Protein AF-A0A8T1U6Z3-F1 (afdb_monomer)

Organism: NCBI:txid29920

InterPro domains:
  IPR002048 EF-hand domain [PS50222] (9-44)
  IPR013121 Ferric reductase, NAD binding domain [PF08030] (244-345)
  IPR050369 Respiratory burst oxidase/Ferric reductase [PTHR11972] (100-232)

Radius of gyration: 42.3 Å; Cα contacts (8 Å, |Δi|>4): 295; chains: 1; bounding box: 68×49×133 Å

Solvent-accessible surface area (backbone atoms only — not comparable to full-atom values): 22068 Å² total; per-residue (Å²): 139,85,84,84,80,82,92,65,56,75,68,57,45,55,52,49,52,51,56,70,40,22,81,82,71,75,73,42,33,41,61,69,26,54,41,52,52,53,50,53,55,33,54,75,70,70,56,80,78,86,65,101,72,75,54,67,64,55,47,48,59,68,30,70,83,47,99,53,76,60,62,42,44,63,73,57,50,48,70,74,45,47,72,62,57,68,55,67,82,77,65,96,72,88,85,92,85,88,84,89,86,84,85,85,88,87,85,87,77,99,62,80,89,68,76,57,63,64,52,52,53,50,54,54,51,48,68,72,41,47,60,60,52,50,53,51,48,52,51,50,50,49,46,52,49,51,21,50,62,46,22,70,72,45,70,77,39,93,66,43,41,60,34,61,24,54,24,52,10,23,48,46,42,30,60,53,28,62,52,58,34,48,56,53,68,37,60,70,59,51,54,56,48,60,70,35,69,72,45,56,74,66,43,76,67,89,47,31,67,60,51,26,52,50,32,49,52,53,31,52,54,25,50,52,50,24,52,51,25,50,51,49,34,55,50,37,55,69,66,46,92,59,43,75,54,65,75,35,80,80,70,82,68,86,69,82,48,65,50,70,53,89,90,37,75,93,48,42,66,65,48,54,54,50,36,53,51,43,31,73,75,70,34,30,24,79,85,80,72,41,58,46,89,53,64,68,41,78,37,74,83,57,62,66,62,50,54,55,47,50,50,60,53,54,66,74,74,59,83,90,77,96,65,84,48,74,44,78,43,79,43,77,75,61,69,68,61,54,49,56,53,46,52,51,39,53,49,54,51,57,45,50,81,73,84,53,72,79,55,37,60,46,76,43,81,54,84,131

Structure (mmCIF, N/CA/C/O backbone):
data_AF-A0A8T1U6Z3-F1
#
_entry.id   AF-A0A8T1U6Z3-F1
#
loop_
_atom_site.group_PDB
_atom_site.id
_atom_site.type_symbol
_atom_site.label_atom_id
_atom_site.label_alt_id
_atom_site.label_comp_id
_atom_site.label_asym_id
_atom_site.label_entity_id
_atom_site.label_seq_id
_atom_site.pdbx_PDB_ins_code
_atom_site.Cartn_x
_atom_site.Cartn_y
_atom_site.Cartn_z
_atom_site.occupancy
_atom_site.B_iso_or_equiv
_atom_site.auth_seq_id
_atom_site.auth_comp_id
_atom_site.auth_asym_id
_atom_site.auth_atom_id
_atom_site.pdbx_PDB_model_num
ATOM 1 N N . MET A 1 1 ? -32.127 9.432 77.632 1.00 32.44 1 MET A N 1
ATOM 2 C CA . MET A 1 1 ? -31.205 9.535 78.779 1.00 32.44 1 MET A CA 1
ATOM 3 C C . MET A 1 1 ? -29.851 9.133 78.255 1.00 32.44 1 MET A C 1
ATOM 5 O O . MET A 1 1 ? -29.633 7.967 77.966 1.00 32.44 1 MET A O 1
ATOM 9 N N . ASP A 1 2 ? -29.063 10.158 77.975 1.00 36.69 2 ASP A N 1
ATOM 10 C CA . ASP A 1 2 ? -27.751 10.125 77.344 1.00 36.69 2 ASP A CA 1
ATOM 11 C C . ASP A 1 2 ? -26.710 10.111 78.472 1.00 36.69 2 ASP A C 1
ATOM 13 O O . ASP A 1 2 ? -26.737 10.994 79.334 1.00 36.69 2 ASP A O 1
ATOM 17 N N . ALA A 1 3 ? -25.884 9.068 78.546 1.00 33.62 3 ALA A N 1
ATOM 18 C CA . ALA A 1 3 ? -24.846 8.935 79.562 1.00 33.62 3 ALA A CA 1
ATOM 19 C C . ALA A 1 3 ? -23.504 9.332 78.938 1.00 33.62 3 ALA A C 1
ATOM 21 O O . ALA A 1 3 ? -22.904 8.562 78.194 1.00 33.62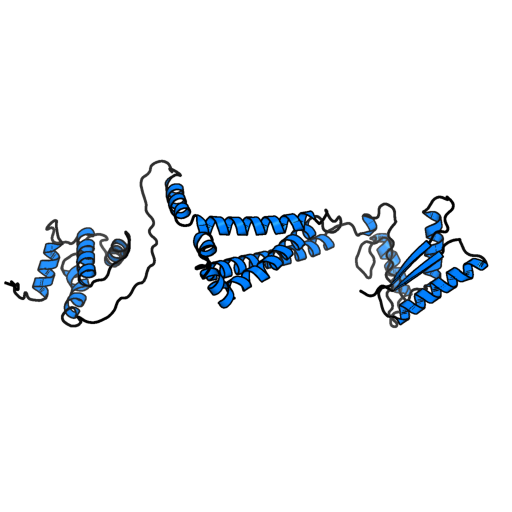 3 ALA A O 1
ATOM 22 N N . ARG A 1 4 ? -23.054 10.557 79.237 1.00 37.44 4 ARG A N 1
ATOM 23 C CA . ARG A 1 4 ? -21.695 11.028 78.942 1.00 37.44 4 ARG A CA 1
ATOM 24 C C . ARG A 1 4 ? -20.710 10.377 79.917 1.00 37.44 4 ARG A C 1
ATOM 26 O O . ARG A 1 4 ? -20.858 10.546 81.126 1.00 37.44 4 ARG A O 1
ATOM 33 N N . GLU A 1 5 ? -19.721 9.660 79.390 1.00 36.59 5 GLU A N 1
ATOM 34 C CA . GLU A 1 5 ? -18.566 9.144 80.143 1.00 36.59 5 GLU A CA 1
ATOM 35 C C . GLU A 1 5 ? -17.561 10.268 80.504 1.00 36.59 5 GLU A C 1
ATOM 37 O O . GLU A 1 5 ? -17.569 11.324 79.861 1.00 36.59 5 GLU A O 1
ATOM 42 N N . PRO A 1 6 ? -16.725 10.098 81.552 1.00 40.94 6 PRO A N 1
ATOM 43 C CA . PRO A 1 6 ? -15.889 11.158 82.119 1.00 40.94 6 PRO A CA 1
ATOM 44 C C . PRO A 1 6 ? -14.639 11.457 81.274 1.00 40.94 6 PRO A C 1
ATOM 46 O O . PRO A 1 6 ? -14.064 10.571 80.650 1.00 40.94 6 PRO A O 1
ATOM 49 N N . LEU A 1 7 ? -14.190 12.718 81.301 1.00 47.06 7 LEU A N 1
ATOM 50 C CA . LEU A 1 7 ? -12.948 13.185 80.673 1.00 47.06 7 LEU A CA 1
ATOM 51 C C . LEU A 1 7 ? -11.717 12.640 81.417 1.00 47.06 7 LEU A C 1
ATOM 53 O O . LEU A 1 7 ? -11.426 13.091 82.523 1.00 47.06 7 LEU A O 1
ATOM 57 N N . LEU A 1 8 ? -10.995 11.717 80.783 1.00 45.00 8 LEU A N 1
ATOM 58 C CA . LEU A 1 8 ? -9.657 11.274 81.187 1.00 45.00 8 LEU A CA 1
ATOM 59 C C . LEU A 1 8 ? -8.581 12.186 80.568 1.00 45.00 8 LEU A C 1
ATOM 61 O O . LEU A 1 8 ? -8.786 12.744 79.484 1.00 45.00 8 LEU A O 1
ATOM 65 N N . ASP A 1 9 ? -7.460 12.360 81.275 1.00 55.72 9 ASP A N 1
ATOM 66 C CA . ASP A 1 9 ? -6.295 13.132 80.818 1.00 55.72 9 ASP A CA 1
ATOM 67 C C . ASP A 1 9 ? -5.732 12.544 79.508 1.00 55.72 9 ASP A C 1
ATOM 69 O O . ASP A 1 9 ? -5.868 11.347 79.255 1.00 55.72 9 ASP A O 1
ATOM 73 N N . GLY A 1 10 ? -5.139 13.372 78.640 1.00 56.69 10 GLY A N 1
ATOM 74 C CA . GLY A 1 10 ? -4.780 12.977 77.265 1.00 56.69 10 GLY A CA 1
ATOM 75 C C . GLY A 1 10 ? -3.848 11.759 77.192 1.00 56.69 10 GLY A C 1
ATOM 76 O O . GLY A 1 10 ? -4.028 10.897 76.333 1.00 56.69 10 GLY A O 1
ATOM 77 N N . ASP A 1 11 ? -2.916 11.651 78.144 1.00 57.59 11 ASP A N 1
ATOM 78 C CA . ASP A 1 11 ? -2.044 10.479 78.307 1.00 57.59 11 ASP A CA 1
ATOM 79 C C . ASP A 1 11 ? -2.829 9.256 78.817 1.00 57.59 11 ASP A C 1
ATOM 81 O O . ASP A 1 11 ? -2.694 8.149 78.299 1.00 57.59 11 ASP A O 1
ATOM 85 N N . GLU A 1 12 ? -3.746 9.443 79.768 1.00 62.41 12 GLU A N 1
ATOM 86 C CA . GLU A 1 12 ? -4.544 8.350 80.331 1.00 62.41 12 GLU A CA 1
ATOM 87 C C . GLU A 1 12 ? -5.491 7.730 79.290 1.00 62.41 12 GLU A C 1
ATOM 89 O O . GLU A 1 12 ? -5.612 6.505 79.224 1.00 62.41 12 GLU A O 1
ATOM 94 N N . HIS A 1 13 ? -6.068 8.540 78.397 1.00 65.50 13 HIS A N 1
ATOM 95 C CA . HIS A 1 13 ? -6.909 8.061 77.296 1.00 65.50 13 HIS A CA 1
ATOM 96 C C . HIS A 1 13 ? -6.122 7.250 76.252 1.00 65.50 13 HIS A C 1
ATOM 98 O O . HIS A 1 13 ? -6.537 6.148 75.881 1.00 65.50 13 HIS A O 1
ATOM 104 N N . CYS A 1 14 ? -4.951 7.741 75.829 1.00 63.50 14 CYS A N 1
ATOM 105 C CA . CYS A 1 14 ? -4.031 7.002 74.956 1.00 63.50 14 CYS A CA 1
ATOM 106 C C . CYS A 1 14 ? -3.622 5.660 75.587 1.00 63.50 14 CYS A C 1
ATOM 108 O O . CYS A 1 14 ? -3.556 4.627 74.908 1.00 63.50 14 CYS A O 1
ATOM 110 N N . ARG A 1 15 ? -3.420 5.644 76.908 1.00 69.88 15 ARG A N 1
ATOM 111 C CA . ARG A 1 15 ? -3.091 4.447 77.690 1.00 69.88 15 ARG A CA 1
ATOM 112 C C . ARG A 1 15 ? -4.234 3.453 77.790 1.00 69.88 15 ARG A C 1
ATOM 114 O O . ARG A 1 15 ? -3.996 2.242 77.757 1.00 69.88 15 ARG A O 1
ATOM 121 N N . GLU A 1 16 ? -5.465 3.927 77.910 1.00 70.12 16 GLU A N 1
ATOM 122 C CA . GLU A 1 16 ? -6.651 3.073 77.881 1.00 70.12 16 GLU A CA 1
ATOM 123 C C . GLU A 1 16 ? -6.905 2.488 76.495 1.00 70.12 16 GLU A C 1
ATOM 125 O O . GLU A 1 16 ? -7.176 1.290 76.379 1.00 70.12 16 GLU A O 1
ATOM 130 N N . LEU A 1 17 ? -6.731 3.283 75.438 1.00 67.81 17 LEU A N 1
ATOM 131 C CA . LEU A 1 17 ? -6.818 2.799 74.063 1.00 67.81 17 LEU A CA 1
ATOM 132 C C . LEU A 1 17 ? -5.750 1.738 73.791 1.00 67.81 17 LEU A C 1
ATOM 134 O O . LEU A 1 17 ? -6.083 0.652 73.320 1.00 67.81 17 LEU A O 1
ATOM 138 N N . PHE A 1 18 ? -4.496 1.977 74.179 1.00 71.44 18 PHE A N 1
ATOM 139 C CA . PHE A 1 18 ? -3.429 0.979 74.067 1.00 71.44 18 PHE A CA 1
ATOM 140 C C . PHE A 1 18 ? -3.812 -0.341 74.756 1.00 71.44 18 PHE A C 1
ATOM 142 O O . PHE A 1 18 ? -3.715 -1.411 74.155 1.00 71.44 18 PHE A O 1
ATOM 149 N N . LYS A 1 19 ? -4.333 -0.283 75.988 1.00 73.94 19 LYS A N 1
ATOM 150 C CA . LYS A 1 19 ? -4.789 -1.475 76.728 1.00 73.94 19 LYS A CA 1
ATOM 151 C C . LYS A 1 19 ? -5.982 -2.171 76.078 1.00 73.94 19 LYS A C 1
ATOM 153 O O . LYS A 1 19 ? -6.085 -3.391 76.158 1.00 73.94 19 LYS A O 1
ATOM 158 N N . LYS A 1 20 ? -6.889 -1.419 75.454 1.00 75.50 20 LYS A N 1
ATOM 159 C CA . LYS A 1 20 ? -8.063 -1.967 74.762 1.00 75.50 20 LYS A CA 1
ATOM 160 C C . LYS A 1 20 ? -7.662 -2.812 73.549 1.00 75.50 20 LYS A C 1
ATOM 162 O O . LYS A 1 20 ? -8.334 -3.800 73.251 1.00 75.50 20 LYS A O 1
ATOM 167 N N . PHE A 1 21 ? -6.572 -2.450 72.872 1.00 71.06 21 PHE A N 1
ATOM 168 C CA . PHE A 1 21 ? -6.090 -3.150 71.676 1.00 71.06 21 PHE A CA 1
ATOM 169 C C . PHE A 1 21 ? -4.908 -4.107 71.935 1.00 71.06 21 PHE A C 1
ATOM 171 O O . PHE A 1 21 ? -4.631 -4.951 71.080 1.00 71.06 21 PHE A O 1
ATOM 178 N N . ASP A 1 22 ? -4.278 -4.067 73.116 1.00 74.88 22 ASP A N 1
ATOM 179 C CA . ASP A 1 22 ? -3.368 -5.106 73.638 1.00 74.88 22 ASP A CA 1
ATOM 180 C C . ASP A 1 22 ? -4.164 -6.304 74.196 1.00 74.88 22 ASP A C 1
ATOM 182 O O . ASP A 1 22 ? -4.335 -6.485 75.406 1.00 74.88 22 ASP A O 1
ATOM 186 N N . LYS A 1 23 ? -4.692 -7.131 73.286 1.00 66.44 23 LYS A N 1
ATOM 187 C CA . LYS A 1 23 ? -5.559 -8.278 73.621 1.00 66.44 23 LYS A CA 1
ATOM 188 C C . LYS A 1 23 ? -4.865 -9.342 74.480 1.00 66.44 23 LYS A C 1
ATOM 190 O O . LYS A 1 23 ? -5.535 -10.009 75.267 1.00 66.44 23 LYS A O 1
ATOM 195 N N . ASP A 1 24 ? -3.544 -9.467 74.359 1.00 66.31 24 ASP A N 1
ATOM 196 C CA . ASP A 1 24 ? -2.748 -10.492 75.041 1.00 66.31 24 ASP A CA 1
ATOM 197 C C . ASP A 1 24 ? -2.177 -10.010 76.387 1.00 66.31 24 ASP A C 1
ATOM 199 O O . ASP A 1 24 ? -1.598 -10.804 77.132 1.00 66.31 24 ASP A O 1
ATOM 203 N N . LYS A 1 25 ? -2.364 -8.721 76.720 1.00 65.44 25 LYS A N 1
ATOM 204 C CA . LYS A 1 25 ? -1.910 -8.065 77.961 1.00 65.44 25 LYS A CA 1
ATOM 205 C C . LYS A 1 25 ? -0.412 -8.225 78.218 1.00 65.44 25 LYS A C 1
ATOM 207 O O . LYS A 1 25 ? 0.024 -8.353 79.364 1.00 65.44 25 LYS A O 1
ATOM 212 N N . GLN A 1 26 ? 0.380 -8.230 77.151 1.00 63.25 26 GLN A N 1
ATOM 213 C CA . GLN A 1 26 ? 1.831 -8.413 77.227 1.00 63.25 26 GLN A CA 1
ATOM 214 C C . GLN A 1 26 ? 2.589 -7.082 77.324 1.00 63.25 26 GLN A C 1
ATOM 216 O O . GLN A 1 26 ? 3.819 -7.087 77.385 1.00 63.25 26 GLN A O 1
ATOM 221 N N . GLY A 1 27 ? 1.876 -5.949 77.348 1.00 65.31 27 GLY A N 1
ATOM 222 C CA . GLY A 1 27 ? 2.464 -4.611 77.411 1.00 65.31 27 GLY A CA 1
ATOM 223 C C . GLY A 1 27 ? 3.010 -4.130 76.066 1.00 65.31 27 GLY A C 1
ATOM 224 O O . GLY A 1 27 ? 3.790 -3.179 76.026 1.00 65.31 27 GLY A O 1
ATOM 225 N N . VAL A 1 28 ? 2.623 -4.792 74.974 1.00 70.94 28 VAL A N 1
ATOM 226 C CA . VAL A 1 28 ? 3.055 -4.505 73.603 1.00 70.94 28 VAL A CA 1
ATOM 227 C C . VAL A 1 28 ? 1.912 -4.763 72.632 1.00 70.94 28 VAL A C 1
ATOM 229 O O . VAL A 1 28 ? 1.258 -5.801 72.701 1.00 70.94 28 VAL A O 1
ATOM 232 N N . LEU A 1 29 ? 1.698 -3.851 71.686 1.00 73.69 29 LEU A N 1
ATOM 233 C CA . LEU A 1 29 ? 0.736 -4.062 70.616 1.00 73.69 29 LEU A CA 1
ATOM 234 C C . LEU A 1 29 ? 1.336 -4.937 69.520 1.00 73.69 29 LEU A C 1
ATOM 236 O O . LEU A 1 29 ? 2.385 -4.635 68.942 1.00 73.69 29 LEU A O 1
ATOM 240 N N . SER A 1 30 ? 0.618 -6.011 69.216 1.00 71.12 30 SER A N 1
ATOM 241 C CA . SER A 1 30 ? 0.862 -6.827 68.039 1.00 71.12 30 SER A CA 1
ATOM 242 C C . SER A 1 30 ? 0.337 -6.128 66.787 1.00 71.12 30 SER A C 1
ATOM 244 O O . SER A 1 30 ? -0.517 -5.234 66.828 1.00 71.12 30 SER A O 1
ATOM 246 N N . ARG A 1 31 ? 0.827 -6.576 65.638 1.00 69.69 31 ARG A N 1
ATOM 247 C CA . ARG A 1 31 ? 0.435 -6.083 64.318 1.00 69.69 31 ARG A CA 1
ATOM 248 C C . ARG A 1 31 ? -1.085 -6.090 64.080 1.00 69.69 31 ARG A C 1
ATOM 250 O O . ARG A 1 31 ? -1.632 -5.164 63.482 1.00 69.69 31 ARG A O 1
ATOM 257 N N . GLU A 1 32 ? -1.781 -7.099 64.599 1.00 67.12 32 GLU A N 1
ATOM 258 C CA . GLU A 1 32 ? -3.246 -7.201 64.539 1.00 67.12 32 GLU A CA 1
ATOM 259 C C . GLU A 1 32 ? -3.951 -6.175 65.435 1.00 67.12 32 GLU A C 1
ATOM 261 O O . GLU A 1 32 ? -5.001 -5.637 65.063 1.00 67.12 32 GLU A O 1
ATOM 266 N N . GLY A 1 33 ? -3.363 -5.868 66.594 1.00 71.25 33 GLY A N 1
ATOM 267 C CA . GLY A 1 33 ? -3.832 -4.810 67.485 1.00 71.25 33 GLY A CA 1
ATOM 268 C C . GLY A 1 33 ? -3.766 -3.439 66.811 1.00 71.25 33 GLY A C 1
ATOM 269 O O . GLY A 1 33 ? -4.765 -2.722 66.779 1.00 71.25 33 GLY A O 1
ATOM 270 N N . VAL A 1 34 ? -2.631 -3.110 66.180 1.00 72.44 34 VAL A N 1
ATOM 271 C CA . VAL A 1 34 ? -2.444 -1.826 65.470 1.00 72.44 34 VAL A CA 1
ATOM 272 C C . VAL A 1 34 ? -3.376 -1.723 64.261 1.00 72.44 34 VAL A C 1
ATOM 274 O O . VAL A 1 34 ? -3.994 -0.682 64.036 1.00 72.44 34 VAL A O 1
ATOM 277 N N . ARG A 1 35 ? -3.557 -2.818 63.512 1.00 70.12 35 ARG A N 1
ATOM 278 C CA . ARG A 1 35 ? -4.519 -2.887 62.402 1.00 70.12 35 ARG A CA 1
ATOM 279 C C . ARG A 1 35 ? -5.950 -2.593 62.857 1.00 70.12 35 ARG A C 1
ATOM 281 O O . ARG A 1 35 ? -6.663 -1.854 62.182 1.00 70.12 35 ARG A O 1
ATOM 288 N N . SER A 1 36 ? -6.362 -3.174 63.983 1.00 70.75 36 SER A N 1
ATOM 289 C CA . SER A 1 36 ? -7.708 -2.987 64.537 1.00 70.75 36 SER A CA 1
ATOM 290 C C . SER A 1 36 ? -7.926 -1.541 64.991 1.00 70.75 36 SER A C 1
ATOM 292 O O . SER A 1 36 ? -8.962 -0.956 64.682 1.00 70.75 36 SER A O 1
ATOM 294 N N . PHE A 1 37 ? -6.920 -0.939 65.631 1.00 72.81 37 PHE A N 1
ATOM 295 C CA . PHE A 1 37 ? -6.948 0.464 66.047 1.00 72.81 37 PHE A CA 1
ATOM 296 C C . PHE A 1 37 ? -7.105 1.429 64.858 1.00 72.81 37 PHE A C 1
ATOM 298 O O . PHE A 1 37 ? -7.993 2.283 64.861 1.00 72.81 37 PHE A O 1
ATOM 305 N N . ILE A 1 38 ? -6.292 1.262 63.808 1.00 69.56 38 ILE A N 1
ATOM 306 C CA . ILE A 1 38 ? -6.351 2.101 62.597 1.00 69.56 38 ILE A CA 1
ATOM 307 C C . ILE A 1 38 ? -7.702 1.940 61.895 1.00 69.56 38 ILE A C 1
ATOM 309 O O . ILE A 1 38 ? -8.305 2.928 61.481 1.00 69.56 38 ILE A O 1
ATOM 313 N N . HIS A 1 39 ? -8.204 0.708 61.794 1.00 67.00 39 HIS A N 1
ATOM 314 C CA . HIS A 1 39 ? -9.504 0.436 61.192 1.00 67.00 39 HIS A CA 1
ATOM 315 C C . HIS A 1 39 ? -10.643 1.143 61.943 1.00 67.00 39 HIS A C 1
ATOM 317 O O . HIS A 1 39 ? -11.447 1.831 61.317 1.00 67.00 39 HIS A O 1
ATOM 323 N N . GLU A 1 40 ? -10.698 1.039 63.275 1.00 66.69 40 GLU A N 1
ATOM 324 C CA . GLU A 1 40 ? -11.744 1.692 64.075 1.00 66.69 40 GLU A CA 1
ATOM 325 C C . GLU A 1 40 ? -11.693 3.224 63.976 1.00 66.69 40 GLU A C 1
ATOM 327 O O . GLU A 1 40 ? -12.733 3.857 63.782 1.00 66.69 40 GLU A O 1
ATOM 332 N N . LYS A 1 41 ? -10.502 3.835 64.022 1.00 66.94 41 LYS A N 1
ATOM 333 C CA . LYS A 1 41 ? -10.356 5.298 63.896 1.00 66.94 41 LYS A CA 1
ATOM 334 C C . LYS A 1 41 ? -10.707 5.806 62.490 1.00 66.94 41 LYS A C 1
ATOM 336 O O . LYS A 1 41 ? -11.303 6.872 62.357 1.00 66.94 41 LYS A O 1
ATOM 341 N N . PHE A 1 42 ? -10.391 5.051 61.438 1.00 64.19 42 PHE A N 1
ATOM 342 C CA . PHE A 1 42 ? -10.717 5.431 60.057 1.00 64.19 42 PHE A CA 1
ATOM 343 C C . PHE A 1 42 ? -12.220 5.331 59.780 1.00 64.19 42 PHE A C 1
ATOM 345 O O . PHE A 1 42 ? -12.785 6.222 59.144 1.00 64.19 42 PHE A O 1
ATOM 352 N N . VAL A 1 43 ? -12.875 4.295 60.314 1.00 58.69 43 VAL A N 1
ATOM 353 C CA . VAL A 1 43 ? -14.336 4.147 60.252 1.00 58.69 43 VAL A CA 1
ATOM 354 C C . VAL A 1 43 ? -15.029 5.271 61.025 1.00 58.69 43 VAL A C 1
ATOM 356 O O . VAL A 1 43 ? -15.968 5.866 60.501 1.00 58.69 43 VAL A O 1
ATOM 359 N N . ALA A 1 44 ? -14.532 5.631 62.214 1.00 57.50 44 ALA A N 1
ATOM 360 C CA . ALA A 1 44 ? -15.068 6.749 62.995 1.00 57.50 44 ALA A CA 1
ATOM 361 C C . ALA A 1 44 ? -14.973 8.099 62.255 1.00 57.50 44 ALA A C 1
ATOM 363 O O . ALA A 1 44 ? -15.863 8.934 62.392 1.00 57.50 44 ALA A O 1
ATOM 364 N N . LYS A 1 45 ? -13.946 8.294 61.414 1.00 54.84 45 LYS A N 1
ATOM 365 C CA . LYS A 1 45 ? -13.779 9.489 60.564 1.00 54.84 45 LYS A CA 1
ATOM 366 C C . LYS A 1 45 ? -14.466 9.399 59.193 1.00 54.84 45 LYS A C 1
ATOM 368 O O . LYS A 1 45 ? -14.278 10.280 58.357 1.00 54.84 45 LYS A O 1
ATOM 373 N N . GLY A 1 46 ? -15.251 8.349 58.931 1.00 45.34 46 GLY A N 1
ATOM 374 C CA . GLY A 1 46 ? -15.967 8.168 57.661 1.00 45.34 46 GLY A CA 1
ATOM 375 C C . GLY A 1 46 ? -15.057 7.895 56.455 1.00 45.34 46 GLY A C 1
ATOM 376 O O . GLY A 1 46 ? -15.463 8.102 55.308 1.00 45.34 46 GLY A O 1
ATOM 377 N N . ILE A 1 47 ? -13.823 7.444 56.696 1.00 53.22 47 ILE A N 1
ATOM 378 C CA . ILE A 1 47 ? -12.862 7.075 55.655 1.00 53.22 47 ILE A CA 1
ATOM 379 C C . ILE A 1 47 ? -13.117 5.610 55.271 1.00 53.22 47 ILE A C 1
ATOM 381 O O . ILE A 1 47 ? -12.559 4.682 55.854 1.00 53.22 47 ILE A O 1
ATOM 385 N N . GLU A 1 48 ? -13.991 5.392 54.286 1.00 49.78 48 GLU A N 1
ATOM 386 C CA . GLU A 1 48 ? -14.270 4.060 53.730 1.00 49.78 48 GLU A CA 1
ATOM 387 C C . GLU A 1 48 ? -13.208 3.647 52.697 1.00 49.78 48 GLU A C 1
ATOM 389 O O . GLU A 1 48 ? -13.224 4.088 51.543 1.00 49.78 48 GLU A O 1
ATOM 394 N N . CYS A 1 49 ? -12.302 2.744 53.073 1.00 47.22 49 CYS A N 1
ATOM 395 C CA . CYS A 1 49 ? -11.419 2.080 52.113 1.00 47.22 49 CYS A CA 1
ATOM 396 C C . CYS A 1 49 ? -12.198 0.984 51.359 1.00 47.22 49 CYS A C 1
ATOM 398 O O . CYS A 1 49 ? -12.543 -0.054 51.924 1.00 47.22 49 CYS A O 1
ATOM 400 N N . MET A 1 50 ? -12.481 1.183 50.064 1.00 37.88 50 MET A N 1
ATOM 401 C CA . MET A 1 50 ? -13.172 0.175 49.248 1.00 37.88 50 MET A CA 1
ATOM 402 C C . MET A 1 50 ? -12.286 -1.061 48.979 1.00 37.88 50 MET A C 1
ATOM 404 O O . MET A 1 50 ? -11.256 -1.008 48.303 1.00 37.88 50 MET A O 1
ATOM 408 N N . GLY A 1 51 ? -12.753 -2.224 49.442 1.00 45.34 51 GLY A N 1
ATOM 409 C CA . GLY A 1 51 ? -12.257 -3.553 4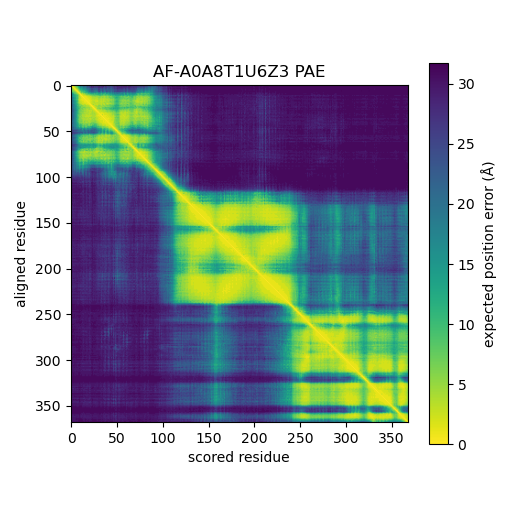9.070 1.00 45.34 51 GLY A CA 1
ATOM 410 C C . GLY A 1 51 ? -11.067 -4.069 49.891 1.00 45.34 51 GLY A C 1
ATOM 411 O O . GLY A 1 51 ? -10.303 -3.312 50.477 1.00 45.34 51 GLY A O 1
ATOM 412 N N . GLU A 1 52 ? -10.871 -5.386 49.858 1.00 43.59 52 GLU A N 1
ATOM 413 C CA . GLU A 1 52 ? -10.131 -6.244 50.808 1.00 43.59 52 GLU A CA 1
ATOM 414 C C . GLU A 1 52 ? -8.588 -6.105 50.849 1.00 43.59 52 GLU A C 1
ATOM 416 O O . GLU A 1 52 ? -7.868 -7.095 50.921 1.00 43.59 52 GLU A O 1
ATOM 421 N N . LEU A 1 53 ? -8.041 -4.889 50.754 1.00 50.88 53 LEU A N 1
ATOM 422 C CA . LEU A 1 53 ? -6.591 -4.685 50.749 1.00 50.88 53 LEU A CA 1
ATOM 423 C C . LEU A 1 53 ? -6.181 -3.211 50.919 1.00 50.88 53 LEU A C 1
ATOM 425 O O . LEU A 1 53 ? -5.831 -2.604 49.920 1.00 50.88 53 LEU A O 1
ATOM 429 N N . ASP A 1 54 ? -6.251 -2.613 52.109 1.00 57.97 54 ASP A N 1
ATOM 430 C CA . ASP A 1 54 ? -5.483 -1.364 52.331 1.00 57.97 54 ASP A CA 1
ATOM 431 C C . ASP A 1 54 ? -5.236 -0.958 53.799 1.00 57.97 54 ASP A C 1
ATOM 433 O O . ASP A 1 54 ? -4.949 0.196 54.087 1.00 57.97 54 ASP A O 1
ATOM 437 N N . TYR A 1 55 ? -5.316 -1.897 54.751 1.00 61.44 55 TYR A N 1
ATOM 438 C CA . TYR A 1 55 ? -4.910 -1.635 56.146 1.00 61.44 55 TYR A CA 1
ATOM 439 C C . TYR A 1 55 ? -3.557 -2.279 56.472 1.00 61.44 55 TYR A C 1
ATOM 441 O O . TYR A 1 55 ? -2.720 -1.658 57.118 1.00 61.44 55 TYR A O 1
ATOM 449 N N . ASP A 1 56 ? -3.289 -3.478 55.946 1.00 61.69 56 ASP A N 1
ATOM 450 C CA . ASP A 1 56 ? -2.035 -4.202 56.193 1.00 61.69 56 ASP A CA 1
ATOM 451 C C . ASP A 1 56 ? -0.796 -3.502 55.611 1.00 61.69 56 ASP A C 1
ATOM 453 O O . ASP A 1 56 ? 0.263 -3.570 56.221 1.00 61.69 56 ASP A O 1
ATOM 457 N N . ILE A 1 57 ? -0.930 -2.774 54.493 1.00 60.28 57 ILE A N 1
ATOM 458 C CA . ILE A 1 57 ? 0.167 -2.005 53.870 1.00 60.28 57 ILE A CA 1
ATOM 459 C C . ILE A 1 57 ? 0.510 -0.753 54.694 1.00 60.28 57 ILE A C 1
ATOM 461 O O . ILE A 1 57 ? 1.673 -0.356 54.792 1.00 60.28 57 ILE A O 1
ATOM 465 N N . VAL A 1 58 ? -0.501 -0.115 55.293 1.00 61.41 58 VAL A N 1
ATOM 466 C CA . VAL A 1 58 ? -0.308 1.026 56.201 1.00 61.41 58 VAL A CA 1
ATOM 467 C C . VAL A 1 58 ? 0.376 0.545 57.478 1.00 61.41 58 VAL A C 1
ATOM 469 O O . VAL A 1 58 ? 1.355 1.152 57.907 1.00 61.41 58 VAL A O 1
ATOM 472 N N . VAL A 1 59 ? -0.072 -0.591 58.018 1.00 67.38 59 VAL A N 1
ATOM 473 C CA . VAL A 1 59 ? 0.554 -1.260 59.165 1.00 67.38 59 VAL A CA 1
ATOM 474 C C . VAL A 1 59 ? 2.002 -1.657 58.841 1.00 67.38 59 VAL A C 1
ATOM 476 O O . VAL A 1 59 ? 2.894 -1.326 59.614 1.00 67.38 59 VAL A O 1
ATOM 479 N N . ASP A 1 60 ? 2.286 -2.230 57.666 1.00 66.38 60 ASP A N 1
ATOM 480 C CA . ASP A 1 60 ? 3.658 -2.521 57.215 1.00 66.38 60 ASP A CA 1
ATOM 481 C C . ASP A 1 60 ? 4.562 -1.287 57.240 1.00 66.38 60 ASP A C 1
ATOM 483 O O . ASP A 1 60 ? 5.684 -1.351 57.730 1.00 66.38 60 ASP A O 1
ATOM 487 N N . LYS A 1 61 ? 4.087 -0.137 56.751 1.00 62.91 61 LYS A N 1
ATOM 488 C CA . LYS A 1 61 ? 4.884 1.101 56.737 1.00 62.91 61 LYS A CA 1
ATOM 489 C C . LYS A 1 61 ? 5.133 1.679 58.130 1.00 62.91 61 LYS A C 1
ATOM 491 O O . LYS A 1 61 ? 6.182 2.291 58.334 1.00 62.91 61 LYS A O 1
ATOM 496 N N . VAL A 1 62 ? 4.202 1.490 59.065 1.00 65.88 62 VAL A N 1
ATOM 497 C CA . VAL A 1 62 ? 4.367 1.889 60.473 1.00 65.88 62 VAL A CA 1
ATOM 498 C C . VAL A 1 62 ? 5.460 1.046 61.144 1.00 65.88 62 VAL A C 1
ATOM 500 O O . VAL A 1 62 ? 6.306 1.589 61.854 1.00 65.88 62 VAL A O 1
ATOM 503 N N . PHE A 1 63 ? 5.521 -0.254 60.844 1.00 67.69 63 PHE A N 1
ATOM 504 C CA . PHE A 1 63 ? 6.529 -1.163 61.401 1.00 67.69 63 PHE A CA 1
ATOM 505 C C . PHE A 1 63 ? 7.873 -1.172 60.629 1.00 67.69 63 PHE A C 1
ATOM 507 O O . PHE A 1 63 ? 8.913 -1.426 61.229 1.00 67.69 63 PHE A O 1
ATOM 514 N N . HIS A 1 64 ? 7.918 -0.781 59.346 1.00 61.16 64 HIS A N 1
ATOM 515 C CA . HIS A 1 64 ? 9.142 -0.763 58.512 1.00 61.16 64 HIS A CA 1
ATOM 516 C C . HIS A 1 64 ? 10.197 0.280 58.958 1.00 61.16 64 HIS A C 1
ATOM 518 O O . HIS A 1 64 ? 11.369 0.194 58.586 1.00 61.16 64 HIS A O 1
ATOM 524 N N . ARG A 1 65 ? 9.833 1.288 59.763 1.00 54.88 65 ARG A N 1
ATOM 525 C CA . ARG A 1 65 ? 10.804 2.239 60.353 1.00 54.88 65 ARG A CA 1
ATOM 526 C C . ARG A 1 65 ? 11.463 1.725 61.644 1.00 54.88 65 ARG A C 1
ATOM 528 O O . ARG A 1 65 ? 12.258 2.458 62.233 1.00 54.88 65 ARG A O 1
ATOM 535 N N . ARG A 1 66 ? 11.140 0.511 62.108 1.00 57.25 66 ARG A N 1
ATOM 536 C CA . ARG A 1 66 ? 11.444 0.039 63.471 1.00 57.25 66 ARG A CA 1
ATOM 537 C C . ARG A 1 66 ? 12.413 -1.152 63.474 1.00 57.25 66 ARG A C 1
ATOM 539 O O . ARG A 1 66 ? 12.500 -1.915 62.522 1.00 57.25 66 ARG A O 1
ATOM 546 N N . ARG A 1 67 ? 13.173 -1.301 64.570 1.00 50.53 67 ARG A N 1
ATOM 547 C CA . ARG A 1 67 ? 14.234 -2.323 64.738 1.00 50.53 67 ARG A CA 1
ATOM 548 C C . ARG A 1 67 ? 13.709 -3.729 65.085 1.00 50.53 67 ARG A C 1
ATOM 550 O O . ARG A 1 67 ? 14.496 -4.671 65.077 1.00 50.53 67 ARG A O 1
ATOM 557 N N . GLN A 1 68 ? 12.424 -3.867 65.416 1.00 55.09 68 GLN A N 1
ATOM 558 C CA . GLN A 1 68 ? 11.722 -5.137 65.637 1.00 55.09 68 GLN A CA 1
ATOM 559 C C . GLN A 1 68 ? 10.429 -5.107 64.812 1.00 55.09 68 GLN A C 1
ATOM 561 O O . GLN A 1 68 ? 9.594 -4.232 65.018 1.00 55.09 68 GLN A O 1
ATOM 566 N N . GLU A 1 69 ? 10.292 -6.028 63.858 1.00 57.59 69 GLU A N 1
ATOM 567 C CA . GLU A 1 69 ? 9.326 -5.919 62.749 1.00 57.59 69 GLU A CA 1
ATOM 568 C C . GLU A 1 69 ? 7.849 -6.144 63.130 1.00 57.59 69 GLU A C 1
ATOM 570 O O . GLU A 1 69 ? 6.984 -5.807 62.330 1.00 57.59 69 GLU A O 1
ATOM 575 N N . ASP A 1 70 ? 7.531 -6.633 64.341 1.00 58.81 70 ASP A N 1
ATOM 576 C CA . ASP A 1 70 ? 6.168 -7.115 64.657 1.00 58.81 70 ASP A CA 1
ATOM 577 C C . ASP A 1 70 ? 5.599 -6.742 66.045 1.00 58.81 70 ASP A C 1
ATOM 579 O O . ASP A 1 70 ? 4.518 -7.215 66.418 1.00 58.81 70 ASP A O 1
ATOM 583 N N . ARG A 1 71 ? 6.285 -5.916 66.851 1.00 66.75 71 ARG A N 1
ATOM 584 C CA . ARG A 1 71 ? 5.812 -5.531 68.201 1.00 66.75 71 ARG A CA 1
ATOM 585 C C . ARG A 1 71 ? 6.039 -4.045 68.459 1.00 66.75 71 ARG A C 1
ATOM 587 O O . ARG A 1 71 ? 7.128 -3.547 68.198 1.00 66.75 71 ARG A O 1
ATOM 594 N N . MET A 1 72 ? 5.022 -3.359 68.979 1.00 69.25 72 MET A N 1
ATOM 595 C CA . MET A 1 72 ? 5.057 -1.925 69.286 1.00 69.25 72 MET A CA 1
ATOM 596 C C . MET A 1 72 ? 4.865 -1.692 70.785 1.00 69.25 72 MET A C 1
ATOM 598 O O . MET A 1 72 ? 3.889 -2.162 71.371 1.00 69.25 72 MET A O 1
ATOM 602 N N . THR A 1 73 ? 5.785 -0.972 71.422 1.00 75.56 73 THR A N 1
ATOM 603 C CA . THR A 1 73 ? 5.680 -0.615 72.850 1.00 75.56 73 THR A CA 1
ATOM 604 C C . THR A 1 73 ? 4.826 0.645 73.066 1.00 75.56 73 THR A C 1
ATOM 606 O O . THR A 1 73 ? 4.574 1.398 72.127 1.00 75.56 73 THR A O 1
ATOM 609 N N . TYR A 1 74 ? 4.372 0.899 74.303 1.00 67.81 74 TYR A N 1
ATOM 610 C CA . TYR A 1 74 ? 3.518 2.059 74.624 1.00 67.81 74 TYR A CA 1
ATOM 611 C C . TYR A 1 74 ? 4.166 3.407 74.283 1.00 67.81 74 TYR A C 1
ATOM 613 O O . TYR A 1 74 ? 3.521 4.253 73.678 1.00 67.81 74 TYR A O 1
ATOM 621 N N . SER A 1 75 ? 5.454 3.584 74.589 1.00 65.25 75 SER A N 1
ATOM 622 C CA . SER A 1 75 ? 6.174 4.832 74.294 1.00 65.25 75 SER A CA 1
ATOM 623 C C . SER A 1 75 ? 6.290 5.107 72.791 1.00 65.25 75 SER A C 1
ATOM 625 O O . SER A 1 75 ? 6.325 6.257 72.356 1.00 65.25 75 SER A O 1
ATOM 627 N N . GLU A 1 76 ? 6.338 4.053 71.976 1.00 68.12 76 GLU A N 1
ATOM 628 C CA . GLU A 1 76 ? 6.379 4.156 70.516 1.00 68.12 76 GLU A CA 1
ATOM 629 C C . GLU A 1 76 ? 5.001 4.444 69.928 1.00 68.12 76 GLU A C 1
ATOM 631 O O . GLU A 1 76 ? 4.890 5.251 69.008 1.00 68.12 76 GLU A O 1
ATOM 636 N N . PHE A 1 77 ? 3.962 3.829 70.493 1.00 69.12 77 PHE A N 1
ATOM 637 C CA . PHE A 1 77 ? 2.573 4.102 70.147 1.00 69.12 77 PHE A CA 1
ATOM 638 C C . PHE A 1 77 ? 2.191 5.555 70.465 1.00 69.12 77 PHE A C 1
ATOM 640 O O . PHE A 1 77 ? 1.623 6.244 69.624 1.00 69.12 77 PHE A O 1
ATOM 647 N N . GLU A 1 78 ? 2.563 6.051 71.643 1.00 67.44 78 GLU A N 1
ATOM 648 C CA . GLU A 1 78 ? 2.318 7.436 72.047 1.00 67.44 78 GLU A CA 1
ATOM 649 C C . GLU A 1 78 ? 3.036 8.426 71.115 1.00 67.44 78 GLU A C 1
ATOM 651 O O . GLU A 1 78 ? 2.424 9.363 70.612 1.00 67.44 78 GLU A O 1
ATOM 656 N N . THR A 1 79 ? 4.304 8.171 70.776 1.00 67.94 79 THR A N 1
ATOM 657 C CA . THR A 1 79 ? 5.072 9.037 69.861 1.00 67.94 79 THR A CA 1
ATOM 658 C C . THR A 1 79 ? 4.432 9.139 68.469 1.00 67.94 79 THR A C 1
ATOM 660 O O . THR A 1 79 ? 4.418 10.217 67.873 1.00 67.94 79 THR A O 1
ATOM 663 N N . ASP A 1 80 ? 3.908 8.029 67.943 1.00 64.88 80 ASP A N 1
ATOM 664 C CA . ASP A 1 80 ? 3.388 7.963 66.573 1.00 64.88 80 ASP A CA 1
ATOM 665 C C . ASP A 1 80 ? 1.925 8.424 66.458 1.00 64.88 80 ASP A C 1
ATOM 667 O O . ASP A 1 80 ? 1.530 8.945 65.411 1.00 64.88 80 ASP A O 1
ATOM 671 N N . PHE A 1 81 ? 1.118 8.252 67.511 1.00 67.00 81 PHE A N 1
ATOM 672 C CA . PHE A 1 81 ? -0.335 8.448 67.445 1.00 67.00 81 PHE A CA 1
ATOM 673 C C . PHE A 1 81 ? -0.883 9.549 68.367 1.00 67.00 81 PHE A C 1
ATOM 675 O O . PHE A 1 81 ? -1.962 10.068 68.072 1.00 67.00 81 PHE A O 1
ATOM 682 N N . ALA A 1 82 ? -0.156 9.998 69.398 1.00 62.69 82 ALA A N 1
ATOM 683 C CA . ALA A 1 82 ? -0.604 11.112 70.247 1.00 62.69 82 ALA A CA 1
ATOM 684 C C . ALA A 1 82 ? -0.801 12.446 69.486 1.00 62.69 82 ALA A C 1
ATOM 686 O O . ALA A 1 82 ? -1.801 13.122 69.743 1.00 62.69 82 ALA A O 1
ATOM 687 N N . PRO A 1 83 ? 0.038 12.825 68.490 1.00 56.75 83 PRO A N 1
ATOM 688 C CA . PRO A 1 83 ? -0.187 14.046 67.704 1.00 56.75 83 PRO A CA 1
ATOM 689 C C . PRO A 1 83 ? -1.482 14.009 66.874 1.00 56.75 83 PRO A C 1
ATOM 691 O O . PRO A 1 83 ? -2.056 15.049 66.557 1.00 56.75 83 PRO A O 1
ATOM 694 N N . ILE A 1 84 ? -1.948 12.806 66.516 1.00 56.16 84 ILE A N 1
ATOM 695 C CA . ILE A 1 84 ? -3.166 12.583 65.724 1.00 56.16 84 ILE A CA 1
ATOM 696 C C . ILE A 1 84 ? -4.415 12.692 66.611 1.00 56.16 84 ILE A C 1
ATOM 698 O O . ILE A 1 84 ? -5.461 13.137 66.136 1.00 56.16 84 ILE A O 1
ATOM 702 N N . GLU A 1 85 ? -4.315 12.333 67.894 1.00 52.59 85 GLU A N 1
ATOM 703 C CA . GLU A 1 85 ? -5.406 12.518 68.859 1.00 52.59 85 GLU A CA 1
ATOM 704 C C . GLU A 1 85 ? -5.565 13.973 69.312 1.00 52.59 85 GLU A C 1
ATOM 706 O O . GLU A 1 85 ? -6.695 14.423 69.505 1.00 52.59 85 GLU A O 1
ATOM 711 N N . SER A 1 86 ? -4.477 14.745 69.433 1.00 49.03 86 SER A N 1
ATOM 712 C CA . SER A 1 86 ? -4.574 16.150 69.861 1.00 49.03 86 SER A CA 1
ATOM 713 C C . SER A 1 86 ? -5.315 17.047 68.862 1.00 49.03 86 SER A C 1
ATOM 715 O O . SER A 1 86 ? -5.975 18.001 69.272 1.00 49.03 86 SER A O 1
ATOM 717 N N . ASP A 1 87 ? -5.254 16.728 67.566 1.00 47.00 87 ASP A N 1
ATOM 718 C CA . ASP A 1 87 ? -5.931 17.497 66.512 1.00 47.00 87 ASP A CA 1
ATOM 719 C C . ASP A 1 87 ? -7.445 17.188 66.422 1.00 47.00 87 ASP A C 1
ATOM 721 O O . ASP A 1 87 ? -8.219 18.003 65.906 1.00 47.00 87 ASP A O 1
ATOM 725 N N . ASP A 1 88 ? -7.893 16.051 66.978 1.00 46.56 88 ASP A N 1
ATOM 726 C CA . ASP A 1 88 ? -9.262 15.516 66.849 1.00 46.56 88 ASP A CA 1
ATOM 727 C C . ASP A 1 88 ? -10.322 16.293 67.649 1.00 46.56 88 ASP A C 1
ATOM 729 O O . ASP A 1 88 ? -11.517 16.128 67.423 1.00 46.56 88 ASP A O 1
ATOM 733 N N . LYS A 1 89 ? -9.913 17.202 68.546 1.00 45.50 89 LYS A N 1
ATOM 734 C CA . LYS A 1 89 ? -10.853 18.110 69.232 1.00 45.50 89 LYS A CA 1
ATOM 735 C C . LYS A 1 89 ? -11.241 19.338 68.403 1.00 45.50 89 LYS A C 1
ATOM 737 O O . LYS A 1 89 ? -12.117 20.080 68.836 1.00 45.50 89 LYS A O 1
ATOM 742 N N . SER A 1 90 ? -10.595 19.594 67.258 1.00 41.47 90 SER A N 1
ATOM 743 C CA . SER A 1 90 ? -10.694 20.906 66.595 1.00 41.47 90 SER A CA 1
ATOM 744 C C . SER A 1 90 ? -11.370 20.946 65.220 1.00 41.47 90 SER A C 1
ATOM 746 O O . SER A 1 90 ? -11.650 22.050 64.755 1.00 41.47 90 SER A O 1
ATOM 748 N N . LYS A 1 91 ? -11.643 19.821 64.540 1.00 38.91 91 LYS A N 1
ATOM 749 C CA . LYS A 1 91 ? -12.112 19.860 63.135 1.00 38.91 91 LYS A CA 1
ATOM 750 C C . LYS A 1 91 ? -13.149 18.787 62.778 1.00 38.91 91 LYS A C 1
ATOM 752 O O . LYS A 1 91 ? -12.919 17.944 61.915 1.00 38.91 91 LYS A O 1
ATOM 757 N N . GLU A 1 92 ? -14.329 18.876 63.386 1.00 42.06 92 GLU A N 1
ATOM 758 C CA . GLU A 1 92 ? -15.582 18.451 62.747 1.00 42.06 92 GLU A CA 1
ATOM 759 C C . GLU A 1 92 ? -15.938 19.458 61.640 1.00 42.06 92 GLU A C 1
ATOM 761 O O . GLU A 1 92 ? -16.742 20.344 61.877 1.00 42.06 92 GLU A O 1
ATOM 766 N N . GLU A 1 93 ? -15.314 19.397 60.459 1.00 39.78 93 GLU A N 1
ATOM 767 C CA . GLU A 1 93 ? -15.884 19.958 59.217 1.00 39.78 93 GLU A CA 1
ATOM 768 C C . GLU A 1 93 ? -14.935 19.745 58.016 1.00 39.78 93 GLU A C 1
ATOM 770 O O . GLU A 1 93 ? -13.775 20.139 58.055 1.00 39.78 93 GLU A O 1
ATOM 775 N N . HIS A 1 94 ? -15.484 19.217 56.913 1.00 31.39 94 HIS A N 1
ATOM 776 C CA . HIS A 1 94 ? -14.932 19.114 55.545 1.00 31.39 94 HIS A CA 1
ATOM 777 C C . HIS A 1 94 ? -14.058 17.898 55.147 1.00 31.39 94 HIS A C 1
ATOM 779 O O . HIS A 1 94 ? -12.906 17.758 55.536 1.00 31.39 94 HIS A O 1
ATOM 785 N N . GLY A 1 95 ? -14.558 17.153 54.144 1.00 31.88 95 GLY A N 1
ATOM 786 C CA . GLY A 1 95 ? -13.768 16.834 52.940 1.00 31.88 95 GLY A CA 1
ATOM 787 C C . GLY A 1 95 ? -13.359 15.373 52.698 1.00 31.88 95 GLY A C 1
ATOM 788 O O . GLY A 1 95 ? -12.396 14.874 53.261 1.00 31.88 95 GLY A O 1
ATOM 789 N N . LYS A 1 96 ? -14.035 14.726 51.738 1.00 32.31 96 LYS A N 1
ATOM 790 C CA . LYS A 1 96 ? -13.759 13.388 51.174 1.00 32.31 96 LYS A CA 1
ATOM 791 C C . LYS A 1 96 ? -12.519 13.413 50.255 1.00 32.31 96 LYS A C 1
ATOM 793 O O . LYS A 1 96 ? -12.496 14.200 49.312 1.00 32.31 96 LYS A O 1
ATOM 798 N N . VAL A 1 97 ? -11.552 12.505 50.438 1.00 30.22 97 VAL A N 1
ATOM 799 C CA . VAL A 1 97 ? -10.427 12.273 49.500 1.00 30.22 97 VAL A CA 1
ATOM 800 C C . VAL A 1 97 ? -10.324 10.776 49.184 1.00 30.22 97 VAL A C 1
ATOM 802 O O . VAL A 1 97 ? -10.281 9.956 50.095 1.00 30.22 97 VAL A O 1
ATOM 805 N N . ARG A 1 98 ? -10.297 10.405 47.894 1.00 26.05 98 ARG A N 1
ATOM 806 C CA . ARG A 1 98 ? -10.162 9.016 47.406 1.00 26.05 98 ARG A CA 1
ATOM 807 C C . ARG A 1 98 ? -8.939 8.906 46.493 1.00 26.05 98 ARG A C 1
ATOM 809 O O . ARG A 1 98 ? -8.907 9.547 45.448 1.00 26.05 98 ARG A O 1
ATOM 816 N N . ILE A 1 99 ? -7.969 8.072 46.869 1.00 28.30 99 ILE A N 1
ATOM 817 C CA . ILE A 1 99 ? -6.839 7.643 46.029 1.00 28.30 99 ILE A CA 1
ATOM 818 C C . ILE A 1 99 ? -6.814 6.110 46.079 1.00 28.30 99 ILE A C 1
ATOM 820 O O . ILE A 1 99 ? -6.706 5.546 47.160 1.00 28.30 99 ILE A O 1
ATOM 824 N N . GLU A 1 100 ? -6.934 5.436 44.931 1.00 26.53 100 GLU A N 1
ATOM 825 C CA . GLU A 1 100 ? -6.803 3.975 44.822 1.00 26.53 100 GLU A CA 1
ATOM 826 C C . GLU A 1 100 ? -5.549 3.606 44.018 1.00 26.53 100 GLU A C 1
ATOM 828 O O . GLU A 1 100 ? -5.416 3.963 42.848 1.00 26.53 100 GLU A O 1
ATOM 833 N N . SER A 1 101 ? -4.659 2.828 44.637 1.00 26.41 101 SER A N 1
ATOM 834 C CA . SER A 1 101 ? -3.667 1.979 43.972 1.00 26.41 101 SER A CA 1
ATOM 835 C C . SER A 1 101 ? -3.565 0.680 44.767 1.00 26.41 101 SER A C 1
ATOM 837 O O . SER A 1 101 ? -3.169 0.702 45.927 1.00 26.41 101 SER A O 1
ATOM 839 N N . LYS A 1 102 ? -3.920 -0.455 44.154 1.00 29.22 102 LYS A N 1
ATOM 840 C CA . LYS A 1 102 ? -3.706 -1.786 44.736 1.00 29.22 102 LYS A CA 1
ATOM 841 C C . LYS A 1 102 ? -2.815 -2.626 43.844 1.00 29.22 102 LYS A C 1
ATOM 843 O O . LYS A 1 102 ? -3.253 -3.142 42.816 1.00 29.22 102 LYS A O 1
ATOM 848 N N . ALA A 1 103 ? -1.606 -2.858 44.331 1.00 31.38 103 ALA A N 1
ATOM 849 C CA . ALA A 1 103 ? -0.916 -4.119 44.144 1.00 31.38 103 ALA A CA 1
ATOM 850 C C . ALA A 1 103 ? -0.906 -4.844 45.497 1.00 31.38 103 ALA A C 1
ATOM 852 O O . ALA A 1 103 ? -0.468 -4.265 46.483 1.00 31.38 103 ALA A O 1
ATOM 853 N N . THR A 1 104 ? -1.337 -6.109 45.521 1.00 31.66 104 THR A N 1
ATOM 854 C CA . THR A 1 104 ? -0.803 -7.089 46.478 1.00 31.66 104 THR A CA 1
ATOM 855 C C . THR A 1 104 ? -0.473 -8.386 45.773 1.00 31.66 104 THR A C 1
ATOM 857 O O . THR A 1 104 ? -1.277 -8.962 45.033 1.00 31.66 104 THR A O 1
ATOM 860 N N . VAL A 1 105 ? 0.748 -8.811 46.074 1.00 31.34 105 VAL A N 1
ATOM 861 C CA . VAL A 1 105 ? 1.352 -10.120 45.879 1.00 31.34 105 VAL A CA 1
ATOM 862 C C . VAL A 1 105 ? 1.010 -10.989 47.089 1.00 31.34 105 VAL A C 1
ATOM 864 O O . VAL A 1 105 ? 1.145 -10.563 48.230 1.00 31.34 105 VAL A O 1
ATOM 867 N N . GLN A 1 106 ? 0.595 -12.225 46.830 1.00 32.03 106 GLN A N 1
ATOM 868 C CA . GLN A 1 106 ? 0.339 -13.261 47.827 1.00 32.03 106 GLN A CA 1
ATOM 869 C C . GLN A 1 106 ? 1.390 -14.375 47.639 1.00 32.03 106 GLN A C 1
ATOM 871 O O . GLN A 1 106 ? 1.571 -14.859 46.524 1.00 32.03 106 GLN A O 1
ATOM 876 N N . HIS A 1 107 ? 2.055 -14.803 48.713 1.00 33.00 107 HIS A N 1
ATOM 877 C CA . HIS A 1 107 ? 2.948 -15.976 48.818 1.00 33.00 107 HIS A CA 1
ATOM 878 C C . HIS A 1 107 ? 2.655 -16.598 50.210 1.00 33.00 107 HIS A C 1
ATOM 880 O O . HIS A 1 107 ? 2.439 -15.841 51.141 1.00 33.00 107 HIS A O 1
ATOM 886 N N . LEU A 1 108 ? 2.555 -17.901 50.512 1.00 36.84 108 LEU A N 1
ATOM 887 C CA . LEU A 1 108 ? 2.953 -19.170 49.899 1.00 36.84 108 LEU A CA 1
ATOM 888 C C . LEU A 1 108 ? 2.058 -20.311 50.447 1.00 36.84 108 LEU A C 1
ATOM 890 O O . LEU A 1 108 ? 1.956 -20.499 51.656 1.00 36.84 108 LEU A O 1
ATOM 894 N N . LYS A 1 109 ? 1.525 -21.168 49.566 1.00 31.05 109 LYS A N 1
ATOM 895 C CA . LYS A 1 109 ? 1.308 -22.597 49.857 1.00 31.05 109 LYS A CA 1
ATOM 896 C C . LYS A 1 109 ? 2.028 -23.400 48.781 1.00 31.05 109 LYS A C 1
ATOM 898 O O . LYS A 1 109 ? 1.719 -23.279 47.598 1.00 31.05 109 LYS A O 1
ATOM 903 N N . ARG A 1 110 ? 3.004 -24.210 49.194 1.00 40.81 110 ARG A N 1
ATOM 904 C CA . ARG A 1 110 ? 3.706 -25.177 48.342 1.00 40.81 110 ARG A CA 1
ATOM 905 C C . ARG A 1 110 ? 2.769 -26.367 48.101 1.00 40.81 110 ARG A C 1
ATOM 907 O O . ARG A 1 110 ? 2.712 -27.307 48.881 1.00 40.81 110 ARG A O 1
ATOM 914 N N . GLY A 1 111 ? 1.996 -26.279 47.029 1.00 33.81 111 GLY A N 1
ATOM 915 C CA . GLY A 1 111 ? 1.254 -27.366 46.399 1.00 33.81 111 GLY A CA 1
ATOM 916 C C . GLY A 1 111 ? 1.272 -27.094 44.899 1.00 33.81 111 GLY A C 1
ATOM 917 O O . GLY A 1 111 ? 1.219 -25.930 44.511 1.00 33.81 111 GLY A O 1
ATOM 918 N N . HIS A 1 112 ? 1.442 -28.135 44.081 1.00 39.12 112 HIS A N 1
ATOM 919 C CA . HIS A 1 112 ? 1.600 -28.066 42.619 1.00 39.12 112 HIS A CA 1
ATOM 920 C C . HIS A 1 112 ? 0.798 -26.928 41.950 1.00 39.12 112 HIS A C 1
ATOM 922 O O . HIS A 1 112 ? -0.359 -26.724 42.330 1.00 39.12 112 HIS A O 1
ATOM 928 N N . PRO A 1 113 ? 1.363 -26.213 40.952 1.00 39.75 113 PRO A N 1
ATOM 929 C CA . PRO A 1 113 ? 0.739 -25.035 40.358 1.00 39.75 113 PRO A CA 1
ATOM 930 C C . PRO A 1 113 ? -0.577 -25.425 39.682 1.00 39.75 113 PRO A C 1
ATOM 932 O O . PRO A 1 113 ? -0.617 -25.865 38.536 1.00 39.75 113 PRO A O 1
ATOM 935 N N . LYS A 1 114 ? -1.688 -25.276 40.408 1.00 44.97 114 LYS A N 1
ATOM 936 C CA . LYS A 1 114 ? -3.025 -25.409 39.842 1.00 44.97 114 LYS A CA 1
ATOM 937 C C . LYS A 1 114 ? -3.276 -24.167 38.992 1.00 44.97 114 LYS A C 1
ATOM 939 O O . LYS A 1 114 ? -3.627 -23.107 39.505 1.00 44.97 114 LYS A O 1
ATOM 944 N N . THR A 1 115 ? -3.142 -24.329 37.682 1.00 53.19 115 THR A N 1
ATOM 945 C CA . THR A 1 115 ? -3.454 -23.390 36.585 1.00 53.19 115 THR A CA 1
ATOM 946 C C . THR A 1 115 ? -4.868 -22.771 36.624 1.00 53.19 115 THR A C 1
ATOM 948 O O . THR A 1 115 ? -5.207 -21.931 35.793 1.00 53.19 115 THR A O 1
ATOM 951 N N . GLY A 1 116 ? -5.705 -23.122 37.607 1.00 58.78 116 GLY A N 1
ATOM 952 C CA . GLY A 1 116 ? -7.100 -22.697 37.720 1.00 58.78 116 GLY A CA 1
ATOM 953 C C . GLY A 1 116 ? -7.349 -21.306 38.317 1.00 58.78 116 GLY A C 1
ATOM 954 O O . GLY A 1 116 ? -8.410 -20.747 38.057 1.00 58.78 116 GLY A O 1
ATOM 955 N N . HIS A 1 117 ? -6.427 -20.706 39.083 1.00 63.16 117 HIS A N 1
ATOM 956 C CA . HIS A 1 117 ? -6.725 -19.443 39.792 1.00 63.16 117 HIS A CA 1
ATOM 957 C C . HIS A 1 117 ? -6.767 -18.217 38.856 1.00 63.16 117 HIS A C 1
ATOM 959 O O . HIS A 1 117 ? -7.651 -17.365 38.973 1.00 63.16 117 HIS A O 1
ATOM 965 N N . LEU A 1 118 ? -5.859 -18.158 37.872 1.00 67.75 118 LEU A N 1
ATOM 966 C CA . LEU A 1 118 ? -5.856 -17.120 36.833 1.00 67.75 118 LEU A CA 1
ATOM 967 C C . LEU A 1 118 ? -7.080 -17.269 35.919 1.00 67.75 118 LEU A C 1
ATOM 969 O O . LEU A 1 118 ? -7.778 -16.297 35.639 1.00 67.75 118 LEU A O 1
ATOM 973 N N . TRP A 1 119 ? -7.389 -18.512 35.540 1.00 71.25 119 TRP A N 1
ATOM 974 C CA . TRP A 1 119 ? -8.524 -18.845 34.683 1.00 71.25 119 TRP A CA 1
ATOM 975 C C . TRP A 1 119 ? -9.858 -18.472 35.336 1.00 71.25 119 TRP A C 1
ATOM 977 O O . TRP A 1 119 ? -10.740 -17.930 34.678 1.00 71.25 119 TRP A O 1
ATOM 987 N N . HIS A 1 120 ? -9.995 -18.663 36.652 1.00 73.31 120 HIS A N 1
ATOM 988 C CA . HIS A 1 120 ? -11.200 -18.270 37.383 1.00 73.31 120 HIS A CA 1
ATOM 989 C C . HIS A 1 120 ? -11.376 -16.742 37.467 1.00 73.31 120 HIS A C 1
ATOM 991 O O . HIS A 1 120 ? -12.505 -16.252 37.359 1.00 73.31 120 HIS A O 1
ATOM 997 N N . ARG A 1 121 ? -10.278 -15.981 37.610 1.00 75.75 121 ARG A N 1
ATOM 998 C CA . 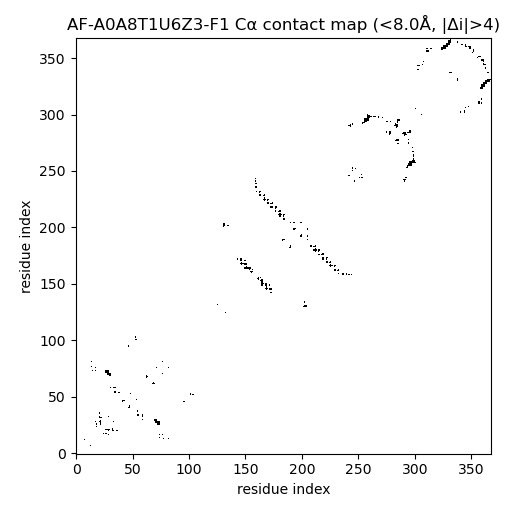ARG A 1 121 ? -10.279 -14.503 37.608 1.00 75.75 121 ARG A CA 1
ATOM 999 C C . ARG A 1 121 ? -10.610 -13.941 36.227 1.00 75.75 121 ARG A C 1
ATOM 1001 O O . ARG A 1 121 ? -11.496 -13.095 36.120 1.00 75.75 121 ARG A O 1
ATOM 1008 N N . VAL A 1 122 ? -9.970 -14.467 35.182 1.00 77.88 122 VAL A N 1
ATOM 1009 C CA . VAL A 1 122 ? -10.236 -14.110 33.779 1.00 77.88 122 VAL A CA 1
ATOM 1010 C C . VAL A 1 122 ? -11.674 -14.462 33.410 1.00 77.88 122 VAL A C 1
ATOM 1012 O O . VAL A 1 122 ? -12.404 -13.607 32.930 1.00 77.88 122 VAL A O 1
ATOM 1015 N N . LYS A 1 123 ? -12.159 -15.662 33.749 1.00 81.44 123 LYS A N 1
ATOM 1016 C CA . LYS A 1 123 ? -13.545 -16.080 33.481 1.00 81.44 123 LYS A CA 1
ATOM 1017 C C . LYS A 1 123 ? -14.586 -15.228 34.216 1.00 81.44 123 LYS A C 1
ATOM 1019 O O . LYS A 1 123 ? -15.691 -15.040 33.707 1.00 81.44 123 LYS A O 1
ATOM 1024 N N . LYS A 1 124 ? -14.284 -14.744 35.426 1.00 79.12 124 LYS A N 1
ATOM 1025 C CA . LYS A 1 124 ? -15.160 -13.815 36.165 1.00 79.12 124 LYS A CA 1
ATOM 1026 C C . LYS A 1 124 ? -15.169 -12.430 35.510 1.00 79.12 124 LYS A C 1
ATOM 1028 O O . LYS A 1 124 ? -16.234 -11.840 35.377 1.00 79.12 124 LYS A O 1
ATOM 1033 N N . TRP A 1 125 ? -14.013 -11.949 35.061 1.00 79.50 125 TRP A N 1
ATOM 1034 C CA . TRP A 1 125 ? -13.875 -10.679 34.345 1.00 79.50 125 TRP A CA 1
ATOM 1035 C C . TRP A 1 125 ? -14.543 -10.710 32.959 1.00 79.50 125 TRP A C 1
ATOM 1037 O O . TRP A 1 125 ? -15.330 -9.821 32.649 1.00 79.50 125 TRP A O 1
ATOM 1047 N N . CYS A 1 126 ? -14.354 -11.775 32.175 1.00 77.38 126 CYS A N 1
ATOM 1048 C CA . CYS A 1 126 ? -14.997 -11.943 30.868 1.00 77.38 126 CYS A CA 1
ATOM 1049 C C . CYS A 1 126 ? -16.525 -12.001 30.963 1.00 77.38 126 CYS A C 1
ATOM 1051 O O . CYS A 1 126 ? -17.208 -11.458 30.102 1.00 77.38 126 CYS A O 1
ATOM 1053 N N . ARG A 1 127 ? -17.072 -12.620 32.020 1.00 78.44 127 ARG A N 1
ATOM 1054 C CA . ARG A 1 127 ? -18.522 -12.619 32.280 1.00 78.44 127 ARG A CA 1
ATOM 1055 C C . ARG A 1 127 ? -19.074 -11.244 32.651 1.00 78.44 127 ARG A C 1
ATOM 1057 O O . ARG A 1 127 ? -20.258 -11.009 32.462 1.00 78.44 127 ARG A O 1
ATOM 1064 N N . LYS A 1 128 ? -18.236 -10.356 33.190 1.00 80.62 128 LYS A N 1
ATOM 1065 C CA . LYS A 1 128 ? -18.627 -8.983 33.516 1.00 80.62 128 LYS A CA 1
ATOM 1066 C C . LYS A 1 128 ? -18.682 -8.091 32.270 1.00 80.62 128 LYS A C 1
ATOM 1068 O O . LYS A 1 128 ? -19.582 -7.273 32.186 1.00 80.62 128 LYS A O 1
ATOM 1073 N N . TYR A 1 129 ? -17.756 -8.275 31.327 1.00 81.56 129 TYR A N 1
ATOM 1074 C CA . TYR A 1 129 ? -17.614 -7.436 30.125 1.00 81.56 129 TYR A CA 1
ATOM 1075 C C . TYR A 1 129 ? -17.918 -8.196 28.827 1.00 81.56 129 TYR A C 1
ATOM 1077 O O . TYR A 1 129 ? -17.218 -8.071 27.824 1.00 81.56 129 TYR A O 1
ATOM 1085 N N . THR A 1 130 ? -18.906 -9.093 28.859 1.00 83.50 130 THR A N 1
ATOM 1086 C CA . THR A 1 130 ? -19.162 -10.012 27.740 1.00 83.50 130 THR A CA 1
ATOM 1087 C C . THR A 1 130 ? -19.566 -9.266 26.467 1.00 83.50 130 THR A C 1
ATOM 1089 O O . THR A 1 130 ? -19.122 -9.645 25.387 1.00 83.50 130 THR A O 1
ATOM 1092 N N . ALA A 1 131 ? -20.345 -8.186 26.588 1.00 83.38 131 ALA A N 1
ATOM 1093 C CA . ALA A 1 131 ? -20.760 -7.374 25.448 1.00 83.38 131 ALA A CA 1
ATOM 1094 C C . ALA A 1 131 ? -19.581 -6.583 24.855 1.00 83.38 131 ALA A C 1
ATOM 1096 O O . ALA A 1 131 ? -19.365 -6.607 23.647 1.00 83.38 131 ALA A O 1
ATOM 1097 N N . GLU A 1 132 ? -18.768 -5.936 25.688 1.00 86.62 132 GLU A N 1
ATOM 1098 C CA . GLU A 1 132 ? -17.608 -5.158 25.245 1.00 86.62 132 GLU A CA 1
ATOM 1099 C C . GLU A 1 132 ? -16.566 -6.045 24.563 1.00 86.62 132 GLU A C 1
ATOM 1101 O O . GLU A 1 132 ? -16.074 -5.714 23.485 1.00 86.62 132 GLU A O 1
ATOM 1106 N N . ILE A 1 133 ? -16.268 -7.207 25.151 1.00 88.12 133 ILE A N 1
ATOM 1107 C CA . ILE A 1 133 ? -15.343 -8.183 24.564 1.00 88.12 133 ILE A CA 1
ATOM 1108 C C . ILE A 1 133 ? -15.887 -8.701 23.233 1.00 88.12 133 ILE A C 1
ATOM 1110 O O . ILE A 1 133 ? -15.114 -8.859 22.293 1.00 88.12 133 ILE A O 1
ATOM 1114 N N . PHE A 1 134 ? -17.196 -8.939 23.129 1.00 91.12 134 PHE A N 1
ATOM 1115 C CA . PHE A 1 134 ? -17.820 -9.368 21.880 1.00 91.12 134 PHE A CA 1
ATOM 1116 C C . PHE A 1 134 ? -17.623 -8.337 20.759 1.00 91.12 134 PHE A C 1
ATOM 1118 O O . PHE A 1 134 ? -17.171 -8.700 19.673 1.00 91.12 134 PHE A O 1
ATOM 1125 N N . TRP A 1 135 ? -17.875 -7.050 21.016 1.00 90.31 135 TRP A N 1
ATOM 1126 C CA . TRP A 1 135 ? -17.677 -6.000 20.009 1.00 90.31 135 TRP A CA 1
ATOM 1127 C C . TRP A 1 135 ? -16.208 -5.749 19.678 1.00 90.31 135 TRP A C 1
ATOM 1129 O O . TRP A 1 135 ? -15.880 -5.531 18.513 1.00 90.31 135 TRP A O 1
ATOM 1139 N N . LEU A 1 136 ? -15.309 -5.829 20.662 1.00 91.81 136 LEU A N 1
ATOM 1140 C CA . LEU A 1 136 ? -13.868 -5.755 20.409 1.00 91.81 136 LEU A CA 1
ATOM 1141 C C . LEU A 1 136 ? -13.375 -6.950 19.587 1.00 91.81 136 LEU A C 1
ATOM 1143 O O . LEU A 1 136 ? -12.547 -6.775 18.695 1.00 91.81 136 LEU A O 1
ATOM 1147 N N . ALA A 1 137 ? -13.906 -8.147 19.839 1.00 92.50 137 ALA A N 1
ATOM 1148 C CA . ALA A 1 137 ? -13.620 -9.326 19.033 1.00 92.50 137 ALA A CA 1
ATOM 1149 C C . ALA A 1 137 ? -14.149 -9.155 17.605 1.00 92.50 137 ALA A C 1
ATOM 1151 O O . ALA A 1 137 ? -13.420 -9.444 16.661 1.00 92.50 137 ALA A O 1
ATOM 1152 N N . LEU A 1 138 ? -15.365 -8.629 17.427 1.00 94.19 138 LEU A N 1
ATOM 1153 C CA . LEU A 1 138 ? -15.919 -8.334 16.104 1.00 94.19 138 LEU A CA 1
ATOM 1154 C C . LEU A 1 138 ? -15.073 -7.298 15.352 1.00 94.19 138 LEU A C 1
ATOM 1156 O O . LEU A 1 138 ? -14.774 -7.484 14.176 1.00 94.19 138 LEU A O 1
ATOM 1160 N N . TYR A 1 139 ? -14.639 -6.237 16.033 1.00 95.00 139 TYR A N 1
ATOM 1161 C CA . TYR A 1 139 ? -13.724 -5.242 15.477 1.00 95.00 139 TYR A CA 1
ATOM 1162 C C . TYR A 1 139 ? -12.378 -5.866 15.081 1.00 95.00 139 TYR A C 1
ATOM 1164 O O . TYR A 1 139 ? -11.895 -5.629 13.977 1.00 95.00 139 TYR A O 1
ATOM 1172 N N . PHE A 1 140 ? -11.794 -6.717 15.928 1.00 95.00 140 PHE A N 1
ATOM 1173 C CA . PHE A 1 140 ? -10.562 -7.434 15.599 1.00 95.00 140 PHE A CA 1
ATOM 1174 C C . PHE A 1 140 ? -10.739 -8.347 14.377 1.00 95.00 140 PHE A C 1
ATOM 1176 O O . PHE A 1 140 ? -9.916 -8.316 13.464 1.00 95.00 140 PHE A O 1
ATOM 1183 N N . GLN A 1 141 ? -11.837 -9.106 14.317 1.00 95.75 141 GLN A N 1
ATOM 1184 C CA . GLN A 1 141 ? -12.173 -9.938 13.159 1.00 95.75 141 GLN A CA 1
ATOM 1185 C C . GLN A 1 141 ? -12.340 -9.096 11.891 1.00 95.75 141 GLN A C 1
ATOM 1187 O O . GLN A 1 141 ? -11.836 -9.482 10.841 1.00 95.75 141 GLN A O 1
ATOM 1192 N N . LEU A 1 142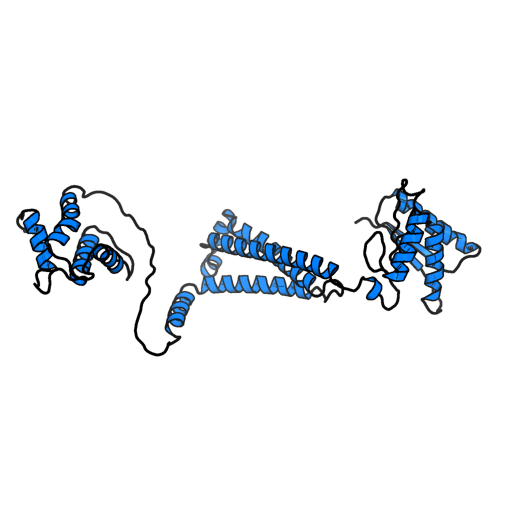 ? -12.964 -7.917 11.985 1.00 95.25 142 LEU A N 1
ATOM 1193 C CA . LEU A 1 142 ? -13.051 -6.972 10.873 1.00 95.25 142 LEU A CA 1
ATOM 1194 C C . LEU A 1 142 ? -11.659 -6.519 10.405 1.00 95.25 142 LEU A C 1
ATOM 1196 O O . LEU A 1 142 ? -11.409 -6.508 9.202 1.00 95.25 142 LEU A O 1
ATOM 1200 N N . MET A 1 143 ? -10.738 -6.187 11.319 1.00 96.19 143 MET A N 1
ATOM 1201 C CA . MET A 1 143 ? -9.370 -5.784 10.950 1.00 96.19 143 MET A CA 1
ATOM 1202 C C . MET A 1 143 ? -8.623 -6.906 10.221 1.00 96.19 143 MET A C 1
ATOM 1204 O O . MET A 1 143 ? -8.000 -6.658 9.187 1.00 96.19 143 MET A O 1
ATOM 1208 N N . VAL A 1 144 ? -8.721 -8.143 10.719 1.00 96.00 144 VAL A N 1
ATOM 1209 C CA . VAL A 1 144 ? -8.111 -9.316 10.073 1.00 96.00 144 VAL A CA 1
ATOM 1210 C C . VAL A 1 144 ? -8.755 -9.577 8.712 1.00 96.00 144 VAL A C 1
ATOM 1212 O O . VAL A 1 144 ? -8.041 -9.760 7.729 1.00 96.00 144 VAL A O 1
ATOM 1215 N N . ALA A 1 145 ? -10.085 -9.539 8.618 1.00 96.50 145 ALA A N 1
ATOM 1216 C CA . ALA A 1 145 ? -10.805 -9.767 7.370 1.00 96.50 145 ALA A CA 1
ATOM 1217 C C . ALA A 1 145 ? -10.439 -8.731 6.300 1.00 96.50 145 ALA A C 1
ATOM 1219 O O . ALA A 1 145 ? -10.186 -9.105 5.156 1.00 96.50 145 ALA A O 1
ATOM 1220 N N . VAL A 1 146 ? -10.357 -7.446 6.658 1.00 95.69 146 VAL A N 1
ATOM 1221 C CA . VAL A 1 146 ? -9.950 -6.368 5.741 1.00 95.69 146 VAL A CA 1
ATOM 1222 C C . VAL A 1 146 ? -8.509 -6.560 5.273 1.00 95.69 146 VAL A C 1
ATOM 1224 O O . VAL A 1 146 ? -8.239 -6.447 4.076 1.00 95.69 146 VAL A O 1
ATOM 1227 N N . PHE A 1 147 ? -7.595 -6.896 6.189 1.00 95.88 147 PHE A N 1
ATOM 1228 C CA . PHE A 1 147 ? -6.202 -7.172 5.847 1.00 95.88 147 PHE A CA 1
ATOM 1229 C C . PHE A 1 147 ? -6.087 -8.352 4.882 1.00 95.88 147 PHE A C 1
ATOM 1231 O O . PHE A 1 147 ? -5.479 -8.213 3.825 1.00 95.88 147 PHE A O 1
ATOM 1238 N N . VAL A 1 148 ? -6.700 -9.491 5.216 1.00 94.75 148 VAL A N 1
ATOM 1239 C CA . VAL A 1 148 ? -6.623 -10.723 4.418 1.00 94.75 148 VAL A CA 1
ATOM 1240 C C . VAL A 1 148 ? -7.303 -10.538 3.067 1.00 94.75 148 VAL A C 1
ATOM 1242 O O . VAL A 1 148 ? -6.708 -10.880 2.052 1.00 94.75 148 VAL A O 1
ATOM 1245 N N . SER A 1 149 ? -8.494 -9.934 3.023 1.00 94.44 149 SER A N 1
ATOM 1246 C CA . SER A 1 149 ? -9.216 -9.685 1.765 1.00 94.44 149 SER A CA 1
ATOM 1247 C C . SER A 1 149 ? -8.390 -8.843 0.801 1.00 94.44 149 SER A C 1
ATOM 1249 O O . SER A 1 149 ? -8.453 -9.046 -0.407 1.00 94.44 149 SER A O 1
ATOM 1251 N N . LYS A 1 150 ? -7.602 -7.900 1.325 1.00 92.50 150 LYS A N 1
ATOM 1252 C CA . LYS A 1 150 ? -6.743 -7.048 0.506 1.00 92.50 150 LYS A CA 1
ATOM 1253 C C . LYS A 1 150 ? -5.417 -7.698 0.174 1.00 92.50 150 LYS A C 1
ATOM 1255 O O . LYS A 1 150 ? -4.996 -7.599 -0.968 1.00 92.50 150 LYS A O 1
ATOM 1260 N N . ALA A 1 151 ? -4.805 -8.412 1.108 1.00 91.38 151 ALA A N 1
ATOM 1261 C CA . ALA A 1 151 ? -3.603 -9.192 0.851 1.00 91.38 151 ALA A CA 1
ATOM 1262 C C . ALA A 1 151 ? -3.843 -10.287 -0.206 1.00 91.38 151 ALA A C 1
ATOM 1264 O O . ALA A 1 151 ? -2.981 -10.506 -1.049 1.00 91.38 151 ALA A O 1
ATOM 1265 N N . ALA A 1 152 ? -5.022 -10.919 -0.207 1.00 91.56 152 ALA A N 1
ATOM 1266 C CA . ALA A 1 152 ? -5.400 -11.968 -1.155 1.00 91.56 152 ALA A CA 1
ATOM 1267 C C . ALA A 1 152 ? -5.641 -11.459 -2.589 1.00 91.56 152 ALA A C 1
ATOM 1269 O O . ALA A 1 152 ? -5.599 -12.254 -3.521 1.00 91.56 152 ALA A O 1
ATOM 1270 N N . GLN A 1 153 ? -5.868 -10.152 -2.785 1.00 89.75 153 GLN A N 1
ATOM 1271 C CA . GLN A 1 153 ? -6.003 -9.557 -4.125 1.00 89.75 153 GLN A CA 1
ATOM 1272 C C . GLN A 1 153 ? -4.667 -9.456 -4.867 1.00 89.75 153 GLN A C 1
ATOM 1274 O O . GLN A 1 153 ? -4.664 -9.281 -6.082 1.00 89.75 153 GLN A O 1
ATOM 1279 N N . PHE A 1 154 ? -3.539 -9.545 -4.159 1.00 85.38 154 PHE A N 1
ATOM 1280 C CA . PHE A 1 154 ? -2.215 -9.424 -4.758 1.00 85.38 154 PHE A CA 1
ATOM 1281 C C . PHE A 1 154 ? -1.541 -10.796 -4.817 1.00 85.38 154 PHE A C 1
ATOM 1283 O O . PHE A 1 154 ? -1.445 -11.505 -3.815 1.00 85.38 154 PHE A O 1
ATOM 1290 N N . GLY A 1 155 ? -1.062 -11.170 -6.003 1.00 80.69 155 GLY A N 1
ATOM 1291 C CA . GLY A 1 155 ? -0.224 -12.349 -6.221 1.00 80.69 155 GLY A CA 1
ATOM 1292 C C . GLY A 1 155 ? 1.129 -12.253 -5.510 1.00 80.69 155 GLY A C 1
ATOM 1293 O O . GLY A 1 155 ? 1.414 -11.285 -4.805 1.00 80.69 155 GLY A O 1
ATOM 1294 N N . GLU A 1 156 ? 1.938 -13.299 -5.638 1.00 79.31 156 GLU A N 1
ATOM 1295 C CA . GLU A 1 156 ? 3.371 -13.178 -5.368 1.00 79.31 156 GLU A CA 1
ATOM 1296 C C . GLU A 1 156 ? 3.975 -12.370 -6.506 1.00 79.31 156 GLU A C 1
ATOM 1298 O O . GLU A 1 156 ? 3.838 -12.752 -7.666 1.00 79.31 156 GLU A O 1
ATOM 1303 N N . ASP A 1 157 ? 4.574 -11.230 -6.174 1.00 72.69 157 ASP A N 1
ATOM 1304 C CA . ASP A 1 157 ? 5.304 -10.438 -7.151 1.00 72.69 157 ASP A CA 1
ATOM 1305 C C . ASP A 1 157 ? 6.732 -10.992 -7.225 1.00 72.69 157 ASP A C 1
ATOM 1307 O O . ASP A 1 157 ? 7.399 -11.060 -6.192 1.00 72.69 157 ASP A O 1
ATOM 1311 N N . PRO A 1 158 ? 7.234 -11.400 -8.394 1.00 66.56 158 PRO A N 1
ATOM 1312 C CA . PRO A 1 158 ? 8.590 -11.926 -8.501 1.00 66.56 158 PRO A CA 1
ATOM 1313 C C . PRO A 1 158 ? 9.692 -10.943 -8.061 1.00 66.56 158 PRO A C 1
ATOM 1315 O O . PRO A 1 158 ? 10.762 -11.386 -7.651 1.00 66.56 158 PRO A O 1
ATOM 1318 N N . ALA A 1 159 ? 9.446 -9.628 -8.120 1.00 66.19 159 ALA A N 1
ATOM 1319 C CA . ALA A 1 159 ? 10.435 -8.606 -7.772 1.00 66.19 159 ALA A CA 1
ATOM 1320 C C . ALA A 1 159 ? 10.479 -8.291 -6.266 1.00 66.19 159 ALA A C 1
ATOM 1322 O O . ALA A 1 159 ? 11.514 -7.885 -5.741 1.00 66.19 159 ALA A O 1
ATOM 1323 N N . VAL A 1 160 ? 9.356 -8.443 -5.555 1.00 77.06 160 VAL A N 1
ATOM 1324 C CA . VAL A 1 160 ? 9.218 -8.016 -4.142 1.00 77.06 160 VAL A CA 1
ATOM 1325 C C . VAL A 1 160 ? 8.553 -9.067 -3.243 1.00 77.06 160 VAL A C 1
ATOM 1327 O O . VAL A 1 160 ? 8.216 -8.800 -2.085 1.00 77.06 160 VAL A O 1
ATOM 1330 N N . GLY A 1 161 ? 8.330 -10.267 -3.773 1.00 80.62 161 GLY A N 1
ATOM 1331 C CA . GLY A 1 161 ? 7.703 -11.401 -3.106 1.00 80.62 161 GLY A CA 1
ATOM 1332 C C . GLY A 1 161 ? 6.340 -11.063 -2.499 1.00 80.62 161 GLY A C 1
ATOM 1333 O O . GLY A 1 161 ? 5.443 -10.495 -3.125 1.00 80.62 161 GLY A O 1
ATOM 1334 N N . HIS A 1 162 ? 6.183 -11.414 -1.223 1.00 86.06 162 HIS A N 1
ATOM 1335 C CA . HIS A 1 162 ? 4.968 -11.161 -0.448 1.00 86.06 162 HIS A CA 1
ATOM 1336 C C . HIS A 1 162 ? 4.896 -9.768 0.189 1.00 86.06 162 HIS A C 1
ATOM 1338 O O . HIS A 1 162 ? 3.869 -9.428 0.786 1.00 86.06 162 HIS A O 1
ATOM 1344 N N . CYS A 1 163 ? 5.950 -8.953 0.106 1.00 87.81 163 CYS A N 1
ATOM 1345 C CA . CYS A 1 163 ? 6.019 -7.686 0.836 1.00 87.81 163 CYS A CA 1
ATOM 1346 C C . CYS A 1 163 ? 4.905 -6.716 0.408 1.00 87.81 163 CYS A C 1
ATOM 1348 O O . CYS A 1 163 ? 4.328 -6.021 1.249 1.00 87.81 163 CYS A O 1
ATOM 1350 N N . ILE A 1 164 ? 4.513 -6.744 -0.872 1.00 89.44 164 ILE A N 1
ATOM 1351 C CA . ILE A 1 164 ? 3.406 -5.933 -1.395 1.00 89.44 164 ILE A CA 1
ATOM 1352 C C . ILE A 1 164 ? 2.052 -6.299 -0.766 1.00 89.44 164 ILE A C 1
ATOM 1354 O O . ILE A 1 164 ? 1.267 -5.404 -0.439 1.00 89.44 164 ILE A O 1
ATOM 1358 N N . ARG A 1 165 ? 1.796 -7.592 -0.508 1.00 92.44 165 ARG A N 1
ATOM 1359 C CA . ARG A 1 165 ? 0.565 -8.069 0.150 1.00 92.44 165 ARG A CA 1
ATOM 1360 C C . ARG A 1 165 ? 0.437 -7.464 1.543 1.00 92.44 165 ARG A C 1
ATOM 1362 O O . ARG A 1 165 ? -0.612 -6.934 1.908 1.00 92.44 165 ARG A O 1
ATOM 1369 N N . VAL A 1 166 ? 1.536 -7.504 2.295 1.00 93.12 166 VAL A N 1
ATOM 1370 C CA . VAL A 1 166 ? 1.616 -6.978 3.661 1.00 93.12 166 VAL A CA 1
ATOM 1371 C C . VAL A 1 166 ? 1.438 -5.457 3.666 1.00 93.12 166 VAL A C 1
ATOM 1373 O O . VAL A 1 166 ? 0.621 -4.939 4.430 1.00 93.12 166 VAL A O 1
ATOM 1376 N N . ALA A 1 167 ? 2.121 -4.738 2.768 1.00 93.38 167 ALA A N 1
ATOM 1377 C CA . ALA A 1 167 ? 2.017 -3.282 2.662 1.00 93.38 167 ALA A CA 1
ATOM 1378 C C . ALA A 1 167 ? 0.583 -2.817 2.351 1.00 93.38 167 ALA A C 1
ATOM 1380 O O . ALA A 1 167 ? 0.068 -1.902 3.006 1.00 93.38 167 ALA A O 1
ATOM 1381 N N . LYS A 1 168 ? -0.084 -3.463 1.382 1.00 93.12 168 LYS A N 1
ATOM 1382 C CA . LYS A 1 168 ? -1.468 -3.153 0.977 1.00 93.12 168 LYS A CA 1
ATOM 1383 C C . LYS A 1 168 ? -2.493 -3.538 2.046 1.00 93.12 168 LYS A C 1
ATOM 1385 O O . LYS A 1 168 ? -3.476 -2.810 2.220 1.00 93.12 168 LYS A O 1
ATOM 1390 N N . GLY A 1 169 ? -2.253 -4.633 2.769 1.00 95.12 169 GLY A N 1
ATOM 1391 C CA . GLY A 1 169 ? -3.064 -5.058 3.908 1.00 95.12 169 GLY A CA 1
ATOM 1392 C C . GLY A 1 169 ? -3.048 -4.024 5.037 1.00 95.12 169 GLY A C 1
ATOM 1393 O O . GLY A 1 169 ? -4.109 -3.549 5.447 1.00 95.12 169 GLY A O 1
ATOM 1394 N N . PHE A 1 170 ? -1.861 -3.598 5.488 1.00 96.31 170 PHE A N 1
ATOM 1395 C CA . PHE A 1 170 ? -1.737 -2.562 6.524 1.00 96.31 170 PHE A CA 1
ATOM 1396 C C . PHE A 1 170 ? -2.331 -1.217 6.090 1.00 96.31 170 PHE A C 1
ATOM 1398 O O . PHE A 1 170 ? -3.016 -0.572 6.883 1.00 96.31 170 PHE A O 1
ATOM 1405 N N . ALA A 1 171 ? -2.159 -0.825 4.823 1.00 95.44 171 ALA A N 1
ATOM 1406 C CA . ALA A 1 171 ? -2.766 0.397 4.290 1.00 95.44 171 ALA A CA 1
ATOM 1407 C C . ALA A 1 171 ? -4.300 0.395 4.417 1.00 95.44 171 ALA A C 1
ATOM 1409 O O . ALA A 1 171 ? -4.899 1.419 4.745 1.00 95.44 171 ALA A O 1
ATOM 1410 N N . HIS A 1 172 ? -4.948 -0.754 4.202 1.00 95.75 172 HIS A N 1
ATOM 1411 C CA . HIS A 1 172 ? -6.400 -0.863 4.352 1.00 95.75 172 HIS A CA 1
ATOM 1412 C C . HIS A 1 172 ? -6.858 -0.890 5.810 1.00 95.75 172 HIS A C 1
ATOM 1414 O O . HIS A 1 172 ? -7.914 -0.332 6.108 1.00 95.75 172 HIS A O 1
ATOM 1420 N N . ILE A 1 173 ? -6.064 -1.454 6.729 1.00 96.62 173 ILE A N 1
ATOM 1421 C CA . ILE A 1 173 ? -6.320 -1.291 8.169 1.00 96.62 173 ILE A CA 1
ATOM 1422 C C . ILE A 1 173 ? -6.298 0.201 8.529 1.00 96.62 173 ILE A C 1
ATOM 1424 O O . ILE A 1 173 ? -7.208 0.668 9.217 1.00 96.62 173 ILE A O 1
ATOM 1428 N N . CYS A 1 174 ? -5.313 0.963 8.038 1.00 96.25 174 CYS A N 1
ATOM 1429 C CA . CYS A 1 174 ? -5.268 2.411 8.243 1.00 96.25 174 CYS A CA 1
ATOM 1430 C C . CYS A 1 174 ? -6.518 3.097 7.680 1.00 96.25 174 CYS A C 1
ATOM 1432 O O . CYS A 1 174 ? -7.157 3.862 8.396 1.00 96.25 174 CYS A O 1
ATOM 1434 N N . LEU A 1 175 ? -6.909 2.780 6.442 1.00 95.38 175 LEU A N 1
ATOM 1435 C CA . LEU A 1 175 ? -8.067 3.385 5.775 1.00 95.38 175 LEU A CA 1
ATOM 1436 C C . LEU A 1 175 ? -9.387 3.156 6.526 1.00 95.38 175 LEU A C 1
ATOM 1438 O O . LEU A 1 175 ? -10.219 4.053 6.606 1.00 95.38 175 LEU A O 1
ATOM 1442 N N . VAL A 1 176 ? -9.599 1.963 7.081 1.00 95.38 176 VAL A N 1
ATOM 1443 C CA . VAL A 1 176 ? -10.807 1.693 7.872 1.00 95.38 176 VAL A CA 1
ATOM 1444 C C . VAL A 1 176 ? -10.736 2.416 9.221 1.00 95.38 176 VAL A C 1
ATOM 1446 O O . VAL A 1 176 ? -11.721 3.012 9.661 1.00 95.38 176 VAL A O 1
ATOM 1449 N N . ASN A 1 177 ? -9.569 2.429 9.872 1.00 95.38 177 ASN A N 1
ATOM 1450 C CA . ASN A 1 177 ? -9.411 3.071 11.178 1.00 95.38 177 ASN A CA 1
ATOM 1451 C C . ASN A 1 177 ? -9.466 4.599 11.136 1.00 95.38 177 ASN A C 1
ATOM 1453 O O . ASN A 1 177 ? -9.904 5.192 12.119 1.00 95.38 177 ASN A O 1
ATOM 1457 N N . THR A 1 178 ? -9.102 5.252 10.030 1.00 93.94 178 THR A N 1
ATOM 1458 C CA . THR A 1 178 ? -9.248 6.714 9.894 1.00 93.94 178 THR A CA 1
ATOM 1459 C C . THR A 1 178 ? -10.709 7.157 9.953 1.00 93.94 178 THR A C 1
ATOM 1461 O O . THR A 1 178 ? -10.996 8.235 10.465 1.00 93.94 178 THR A O 1
ATOM 1464 N N . VAL A 1 179 ? -11.648 6.318 9.510 1.00 93.62 179 VAL A N 1
ATOM 1465 C CA . VAL A 1 179 ? -13.086 6.570 9.682 1.00 93.62 179 VAL A CA 1
ATOM 1466 C C . VAL A 1 179 ? -13.526 6.206 11.104 1.00 93.62 179 VAL A C 1
ATOM 1468 O O . VAL A 1 179 ? -14.147 7.021 11.790 1.00 93.62 179 VAL A O 1
ATOM 1471 N N . LEU A 1 180 ? -13.166 5.010 11.586 1.00 93.00 180 LEU A N 1
ATOM 1472 C CA . LEU A 1 180 ? -13.596 4.503 12.899 1.00 93.00 180 LEU A CA 1
ATOM 1473 C C . LEU A 1 180 ? -13.070 5.316 14.088 1.00 93.00 180 LEU A C 1
ATOM 1475 O O . LEU A 1 180 ? -13.701 5.308 15.143 1.00 93.00 180 LEU A O 1
ATOM 1479 N N . VAL A 1 181 ? -11.946 6.020 13.944 1.00 94.69 181 VAL A N 1
ATOM 1480 C CA . VAL A 1 181 ? -11.408 6.901 14.989 1.00 94.69 181 VAL A CA 1
ATOM 1481 C C . VAL A 1 181 ? -12.196 8.213 15.091 1.00 94.69 181 VAL A C 1
ATOM 1483 O O . VAL A 1 181 ? -12.329 8.761 16.184 1.00 94.69 181 VAL A O 1
ATOM 1486 N N . LEU A 1 182 ? -12.774 8.707 13.990 1.00 93.31 182 LEU A N 1
ATOM 1487 C CA . LEU A 1 182 ? -13.513 9.976 13.961 1.00 93.31 182 LEU A CA 1
ATOM 1488 C C . LEU A 1 182 ? -14.980 9.820 14.376 1.00 93.31 182 LEU A C 1
ATOM 1490 O O . LEU A 1 182 ? -15.496 10.669 15.103 1.00 93.31 182 LEU A O 1
ATOM 1494 N N . LEU A 1 183 ? -15.632 8.721 13.981 1.00 91.50 183 LEU A N 1
ATOM 1495 C CA . LEU A 1 183 ? -17.028 8.420 14.330 1.00 91.50 183 LEU A CA 1
ATOM 1496 C C . LEU A 1 183 ? -17.374 8.595 15.826 1.00 91.50 183 LEU A C 1
ATOM 1498 O O . LEU A 1 183 ? -18.364 9.268 16.119 1.00 91.50 183 LEU A O 1
ATOM 1502 N N . PRO A 1 184 ? -16.594 8.071 16.793 1.00 91.00 184 PRO A N 1
ATOM 1503 C CA . PRO A 1 184 ? -16.879 8.262 18.215 1.00 91.00 184 PRO A CA 1
ATOM 1504 C C . PRO A 1 184 ? -16.702 9.713 18.692 1.00 91.00 184 PRO A C 1
ATOM 1506 O O . PRO A 1 184 ? -17.272 10.083 19.711 1.00 91.00 184 PRO A O 1
ATOM 1509 N N . MET A 1 185 ? -15.959 10.564 17.979 1.00 93.25 185 MET A N 1
ATOM 1510 C CA . MET A 1 185 ? -15.793 11.979 18.348 1.00 93.25 185 MET A CA 1
ATOM 1511 C C . MET A 1 185 ? -16.929 12.873 17.834 1.00 93.25 185 MET A C 1
ATOM 1513 O O . MET A 1 185 ? -17.090 14.007 18.297 1.00 93.25 185 MET A O 1
ATOM 1517 N N . CYS A 1 186 ? -17.779 12.363 16.940 1.00 92.38 186 CYS A N 1
ATOM 1518 C CA . CYS A 1 186 ? -18.981 13.043 16.471 1.00 92.38 186 CYS A CA 1
ATOM 1519 C C . CYS A 1 186 ? -20.069 13.048 17.560 1.00 92.38 186 CYS A C 1
ATOM 1521 O O . CYS A 1 186 ? -21.017 12.264 17.524 1.00 92.38 186 CYS A O 1
ATOM 1523 N N . ARG A 1 187 ? -19.958 13.965 18.530 1.00 89.31 187 ARG A N 1
ATOM 1524 C CA . ARG A 1 187 ? -20.836 14.038 19.716 1.00 89.31 187 ARG A CA 1
ATOM 1525 C C . ARG A 1 187 ? -22.335 14.031 19.390 1.00 89.31 187 ARG A C 1
ATOM 1527 O O . ARG A 1 187 ? -23.090 13.344 20.075 1.00 89.31 187 ARG A O 1
ATOM 1534 N N . ASN A 1 188 ? -22.763 14.734 18.338 1.00 91.75 188 ASN A N 1
ATOM 1535 C CA . ASN A 1 188 ? -24.172 14.771 17.917 1.00 91.75 188 ASN A CA 1
ATOM 1536 C C . ASN A 1 188 ? -24.655 13.399 17.412 1.00 91.75 188 ASN A C 1
ATOM 1538 O O . ASN A 1 188 ? -25.742 12.961 17.779 1.00 91.75 188 ASN A O 1
ATOM 1542 N N . LEU A 1 189 ? -23.823 12.692 16.638 1.00 87.69 189 LEU A N 1
ATOM 1543 C CA . LEU A 1 189 ? -24.110 11.341 16.144 1.00 87.69 189 LEU A CA 1
ATOM 1544 C C . LEU A 1 189 ? -24.182 10.337 17.300 1.00 87.69 189 LEU A C 1
ATOM 1546 O O . LEU A 1 189 ? -25.147 9.589 17.411 1.00 87.69 189 LEU A O 1
ATOM 1550 N N . VAL A 1 190 ? -23.193 10.362 18.197 1.00 89.62 190 VAL A N 1
ATOM 1551 C CA . VAL A 1 190 ? -23.136 9.490 19.383 1.00 89.62 190 VAL A CA 1
ATOM 1552 C C . VAL A 1 190 ? -24.350 9.709 20.288 1.00 89.62 190 VAL A C 1
ATOM 1554 O O . VAL A 1 190 ? -24.941 8.753 20.784 1.00 89.62 190 VAL A O 1
ATOM 1557 N N . THR A 1 191 ? -24.761 10.964 20.475 1.00 87.31 191 THR A N 1
ATOM 1558 C CA . THR A 1 191 ? -25.949 11.307 21.272 1.00 87.31 191 THR A CA 1
ATOM 1559 C C . THR A 1 191 ? -27.235 10.831 20.594 1.00 87.31 191 THR A C 1
ATOM 1561 O O . THR A 1 191 ? -28.097 10.276 21.269 1.00 87.31 191 THR A O 1
ATOM 1564 N N . GLY A 1 192 ? -27.342 10.955 19.266 1.00 87.12 192 GLY A N 1
ATOM 1565 C CA . GLY A 1 192 ? -28.464 10.399 18.504 1.00 87.12 192 GLY A CA 1
ATOM 1566 C C . GLY A 1 192 ? -28.545 8.872 18.592 1.00 87.12 192 GLY A C 1
ATOM 1567 O O . GLY A 1 192 ? -29.624 8.322 18.793 1.00 87.12 192 GLY A O 1
ATOM 1568 N N . LEU A 1 193 ? -27.405 8.177 18.537 1.00 86.56 193 LEU A N 1
ATOM 1569 C CA . LEU A 1 193 ? -27.346 6.721 18.694 1.00 86.56 193 LEU A CA 1
ATOM 1570 C C . LEU A 1 193 ? -27.748 6.260 20.104 1.00 86.56 193 LEU A C 1
ATOM 1572 O O . LEU A 1 193 ? -28.357 5.201 20.236 1.00 86.56 193 LEU A O 1
ATOM 1576 N N . ARG A 1 194 ? -27.485 7.060 21.150 1.00 86.19 194 ARG A N 1
ATOM 1577 C CA . ARG A 1 194 ? -27.979 6.775 22.512 1.00 86.19 194 ARG A CA 1
ATOM 1578 C C . ARG A 1 194 ? -29.502 6.839 22.636 1.00 86.19 194 ARG A C 1
ATOM 1580 O O . ARG A 1 194 ? -30.053 6.189 23.517 1.00 86.19 194 ARG A O 1
ATOM 1587 N N . ALA A 1 195 ? -30.183 7.603 21.782 1.00 87.50 195 ALA A N 1
ATOM 1588 C CA . ALA A 1 195 ? -31.643 7.694 21.802 1.00 87.50 195 ALA A CA 1
ATOM 1589 C C . ALA A 1 195 ? -32.326 6.422 21.265 1.00 87.50 195 ALA A C 1
ATOM 1591 O O . ALA A 1 195 ? -33.528 6.247 21.455 1.00 87.50 195 ALA A O 1
ATOM 1592 N N . LEU A 1 196 ? -31.577 5.529 20.605 1.00 85.88 196 LEU A N 1
ATOM 1593 C CA . LEU A 1 196 ? -32.093 4.274 20.073 1.00 85.88 196 LEU A CA 1
ATOM 1594 C C . LEU A 1 196 ? -31.951 3.155 21.122 1.00 85.88 196 LEU A C 1
ATOM 1596 O O . LEU A 1 196 ? -30.841 2.656 21.326 1.00 85.88 196 LEU A O 1
ATOM 1600 N N . PRO A 1 197 ? -33.052 2.690 21.747 1.00 79.12 197 PRO A N 1
ATOM 1601 C CA . PRO A 1 197 ? -33.000 1.685 22.816 1.00 79.12 197 PRO A CA 1
ATOM 1602 C C . PRO A 1 197 ? -32.454 0.328 22.348 1.00 79.12 197 PRO A C 1
ATOM 1604 O O . PRO A 1 197 ? -31.877 -0.420 23.131 1.00 79.12 197 PRO A O 1
ATOM 1607 N N . VAL A 1 198 ? -32.580 0.016 21.053 1.00 83.56 198 VAL A N 1
ATOM 1608 C CA . VAL A 1 198 ? -31.967 -1.182 20.456 1.00 83.56 198 VAL A CA 1
ATOM 1609 C C . VAL A 1 198 ? -30.443 -1.070 20.464 1.00 83.56 198 VAL A C 1
ATOM 1611 O O . VAL A 1 198 ? -29.753 -2.032 20.781 1.00 83.56 198 VAL A O 1
ATOM 1614 N N . VAL A 1 199 ? -29.894 0.103 20.146 1.00 80.62 199 VAL A N 1
ATOM 1615 C CA . VAL A 1 199 ? -28.443 0.268 20.027 1.00 80.62 199 VAL A CA 1
ATOM 1616 C C . VAL A 1 199 ? -27.796 0.304 21.407 1.00 80.62 199 VAL A C 1
ATOM 1618 O O . VAL A 1 199 ? -26.780 -0.347 21.600 1.00 80.62 199 VAL A O 1
ATOM 1621 N N . THR A 1 200 ? -28.404 0.962 22.394 1.00 79.81 200 THR A N 1
ATOM 1622 C CA . THR A 1 200 ? -27.879 0.985 23.772 1.00 79.81 200 THR A CA 1
ATOM 1623 C C . THR A 1 200 ? -27.980 -0.362 24.487 1.00 79.81 200 THR A C 1
ATOM 1625 O O . THR A 1 200 ? -27.165 -0.644 25.361 1.00 79.81 200 THR A O 1
ATOM 1628 N N . SER A 1 201 ? -28.930 -1.222 24.102 1.00 79.94 201 SER A N 1
ATOM 1629 C CA . SER A 1 201 ? -29.055 -2.571 24.669 1.00 79.94 201 SER A CA 1
ATOM 1630 C C . SER A 1 201 ? -27.968 -3.535 24.186 1.00 79.94 201 SER A C 1
ATOM 1632 O O . SER A 1 201 ? -27.654 -4.485 24.901 1.00 79.94 201 SER A O 1
ATOM 1634 N N . TYR A 1 202 ? -27.430 -3.338 22.979 1.00 80.06 202 TYR A N 1
ATOM 1635 C CA . TYR A 1 202 ? -26.462 -4.263 22.384 1.00 80.06 202 TYR A CA 1
ATOM 1636 C C . TYR A 1 202 ? -25.058 -3.670 22.275 1.00 80.06 202 TYR A C 1
ATOM 1638 O O . TYR A 1 202 ? -24.098 -4.407 22.471 1.00 80.06 202 TYR A O 1
ATOM 1646 N N . LEU A 1 203 ? -24.912 -2.374 21.988 1.00 82.25 203 LEU A N 1
ATOM 1647 C CA . LEU A 1 203 ? -23.640 -1.693 21.739 1.00 82.25 203 LEU A CA 1
ATOM 1648 C C . LEU A 1 203 ? -23.264 -0.772 22.921 1.00 82.25 203 LEU A C 1
ATOM 1650 O O . LEU A 1 203 ? -24.043 0.118 23.269 1.00 82.25 203 LEU A O 1
ATOM 1654 N N . PRO A 1 204 ? -22.055 -0.899 23.505 1.00 83.69 204 PRO A N 1
ATOM 1655 C CA . PRO A 1 204 ? -21.599 -0.068 24.623 1.00 83.69 204 PRO A CA 1
ATOM 1656 C C . PRO A 1 204 ? -21.190 1.352 24.170 1.00 83.69 204 PRO A C 1
ATOM 1658 O O . PRO A 1 204 ? -20.021 1.735 24.239 1.00 83.69 204 PRO A O 1
ATOM 1661 N N . ILE A 1 205 ? -22.155 2.163 23.710 1.00 84.12 205 ILE A N 1
ATOM 1662 C CA . ILE A 1 205 ? -21.935 3.538 23.202 1.00 84.12 205 ILE A CA 1
ATOM 1663 C C . ILE A 1 205 ? -21.285 4.452 24.257 1.00 84.12 205 ILE A C 1
ATOM 1665 O O . ILE A 1 205 ? -20.545 5.385 23.928 1.00 84.12 205 ILE A O 1
ATOM 1669 N N . ASP A 1 206 ? -21.511 4.189 25.542 1.00 82.31 206 ASP A N 1
ATOM 1670 C CA . ASP A 1 206 ? -20.971 5.020 26.618 1.00 82.31 206 ASP A CA 1
ATOM 1671 C C . ASP A 1 206 ? -19.441 4.996 26.699 1.00 82.31 206 ASP A C 1
ATOM 1673 O O . ASP A 1 206 ? -18.842 5.983 27.122 1.00 82.31 206 ASP A O 1
ATOM 1677 N N . GLN A 1 207 ? -18.799 3.946 26.179 1.00 87.75 207 GLN A N 1
ATOM 1678 C CA . GLN A 1 207 ? -17.341 3.802 26.132 1.00 87.75 207 GLN A CA 1
ATOM 1679 C C . GLN A 1 207 ? -16.728 4.248 24.788 1.00 87.75 207 GLN A C 1
ATOM 1681 O O . GLN A 1 207 ? -15.601 3.876 24.463 1.00 87.75 207 GLN A O 1
ATOM 1686 N N . HIS A 1 208 ? -17.426 5.077 24.001 1.00 90.44 208 HIS A N 1
ATOM 1687 C CA . HIS A 1 208 ? -16.943 5.564 22.697 1.00 90.44 208 HIS A CA 1
ATOM 1688 C C . HIS A 1 208 ? -15.558 6.246 22.752 1.00 90.44 208 HIS A C 1
ATOM 1690 O O . HIS A 1 208 ? -14.789 6.138 21.798 1.00 90.44 208 HIS A O 1
ATOM 1696 N N . ILE A 1 209 ? -15.202 6.906 23.864 1.00 91.69 209 ILE A N 1
ATOM 1697 C CA . ILE A 1 209 ? -13.872 7.518 24.054 1.00 91.69 209 ILE A CA 1
ATOM 1698 C C . ILE A 1 209 ? -12.782 6.448 24.192 1.00 91.69 209 ILE A C 1
ATOM 1700 O O . ILE A 1 209 ? -11.704 6.590 23.618 1.00 91.69 209 ILE A O 1
ATOM 1704 N N . GLU A 1 210 ? -13.050 5.365 24.922 1.00 92.12 210 GLU A N 1
ATOM 1705 C CA . GLU A 1 210 ? -12.095 4.259 25.047 1.00 92.12 210 GLU A CA 1
ATOM 1706 C C . GLU A 1 210 ? -11.931 3.535 23.705 1.00 92.12 210 GLU A C 1
ATOM 1708 O O . GLU A 1 210 ? -10.808 3.238 23.300 1.00 92.12 210 GLU A O 1
ATOM 1713 N N . PHE A 1 211 ? -13.019 3.363 22.946 1.00 92.44 211 PHE A N 1
ATOM 1714 C CA . PHE A 1 211 ? -12.948 2.845 21.577 1.00 92.44 211 PHE A CA 1
ATOM 1715 C C . PHE A 1 211 ? -12.108 3.744 20.653 1.00 92.44 211 PHE A C 1
ATOM 1717 O O . PHE A 1 211 ? -11.260 3.234 19.925 1.00 92.44 211 PHE A O 1
ATOM 1724 N N . HIS A 1 212 ? -12.255 5.074 20.729 1.00 94.75 212 HIS A N 1
ATOM 1725 C CA . HIS A 1 212 ? -11.401 6.013 19.987 1.00 94.75 212 HIS A CA 1
ATOM 1726 C C . HIS A 1 212 ? -9.910 5.810 20.293 1.00 94.75 212 HIS A C 1
ATOM 1728 O O . HIS A 1 212 ? -9.097 5.766 19.368 1.00 94.75 212 HIS A O 1
ATOM 1734 N N . LYS A 1 213 ? -9.542 5.649 21.573 1.00 95.62 213 LYS A N 1
ATOM 1735 C CA . LYS A 1 213 ? -8.149 5.382 21.971 1.00 95.62 213 LYS A CA 1
ATOM 1736 C C . LYS A 1 213 ? -7.639 4.070 21.372 1.00 95.62 213 LYS A C 1
ATOM 1738 O O . LYS A 1 213 ? -6.525 4.039 20.856 1.00 95.62 213 LYS A O 1
ATOM 1743 N N . ILE A 1 214 ? -8.454 3.012 21.395 1.00 95.06 214 ILE A N 1
ATOM 1744 C CA . ILE A 1 214 ? -8.112 1.711 20.797 1.00 95.06 214 ILE A CA 1
ATOM 1745 C C . ILE A 1 214 ? -7.897 1.853 19.284 1.00 95.06 214 ILE A C 1
ATOM 1747 O O . ILE A 1 214 ? -6.851 1.436 18.788 1.00 95.06 214 ILE A O 1
ATOM 1751 N N . CYS A 1 215 ? -8.818 2.503 18.563 1.00 95.38 215 CYS A N 1
ATOM 1752 C CA . CYS A 1 215 ? -8.670 2.786 17.131 1.00 95.38 215 CYS A CA 1
ATOM 1753 C C . CYS A 1 215 ? -7.393 3.581 16.833 1.00 95.38 215 CYS A C 1
ATOM 1755 O O . CYS A 1 215 ? -6.694 3.277 15.869 1.00 95.38 215 CYS A O 1
ATOM 1757 N N . GLY A 1 216 ? -7.057 4.568 17.670 1.00 96.19 216 GLY A N 1
ATOM 1758 C CA . GLY A 1 216 ? -5.826 5.351 17.544 1.00 96.19 216 GLY A CA 1
ATOM 1759 C C . GLY A 1 216 ? -4.557 4.506 17.702 1.00 96.19 216 GLY A C 1
ATOM 1760 O O . GLY A 1 216 ? -3.638 4.625 16.893 1.00 96.19 216 GLY A O 1
ATOM 1761 N N . VAL A 1 217 ? -4.515 3.607 18.691 1.00 96.81 217 VAL A N 1
ATOM 1762 C CA . VAL A 1 217 ? -3.381 2.682 18.882 1.00 96.81 217 VAL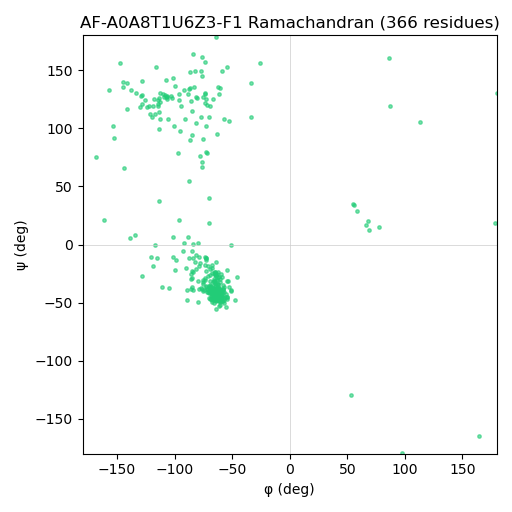 A CA 1
ATOM 1763 C C . VAL A 1 217 ? -3.259 1.711 17.706 1.00 96.81 217 VAL A C 1
ATOM 1765 O O . VAL A 1 217 ? -2.158 1.506 17.198 1.00 96.81 217 VAL A O 1
ATOM 1768 N N . VAL A 1 218 ? -4.372 1.147 17.228 1.00 96.75 218 VAL A N 1
ATOM 1769 C CA . VAL A 1 218 ? -4.371 0.249 16.060 1.00 96.75 218 VAL A CA 1
ATOM 1770 C C . VAL A 1 218 ? -3.914 0.985 14.802 1.00 96.75 218 VAL A C 1
ATOM 1772 O O . VAL A 1 218 ? -3.108 0.444 14.050 1.00 96.75 218 VAL A O 1
ATOM 1775 N N . LEU A 1 219 ? -4.364 2.224 14.593 1.00 96.31 219 LEU A N 1
ATOM 1776 C CA . LEU A 1 219 ? -3.930 3.063 13.477 1.00 96.31 219 LEU A CA 1
ATOM 1777 C C . LEU A 1 219 ? -2.420 3.324 13.523 1.00 96.31 219 LEU A C 1
ATOM 1779 O O . LEU A 1 219 ? -1.757 3.211 12.494 1.00 96.31 219 LEU A O 1
ATOM 1783 N N . LEU A 1 220 ? -1.864 3.616 14.703 1.00 97.19 220 LEU A N 1
ATOM 1784 C CA . LEU A 1 220 ? -0.424 3.814 14.877 1.00 97.19 220 LEU A CA 1
ATOM 1785 C C . LEU A 1 220 ? 0.365 2.538 14.547 1.00 97.19 220 LEU A C 1
ATOM 1787 O O . LEU A 1 220 ? 1.326 2.591 13.781 1.00 97.19 220 LEU A O 1
ATOM 1791 N N . LEU A 1 221 ? -0.051 1.387 15.082 1.00 97.25 221 LEU A N 1
ATOM 1792 C CA . LEU A 1 221 ? 0.595 0.100 14.802 1.00 97.25 221 LEU A CA 1
ATOM 1793 C C . LEU A 1 221 ? 0.491 -0.280 13.319 1.00 97.25 221 LEU A C 1
ATOM 1795 O O . LEU A 1 221 ? 1.466 -0.753 12.736 1.00 97.25 221 LEU A O 1
ATOM 1799 N N . ALA A 1 222 ? -0.660 -0.037 12.692 1.00 96.50 222 ALA A N 1
ATOM 1800 C CA . ALA A 1 222 ? -0.864 -0.289 11.271 1.00 96.50 222 ALA A CA 1
ATOM 1801 C C . ALA A 1 222 ? -0.014 0.640 10.394 1.00 96.50 222 ALA A C 1
ATOM 1803 O O . ALA A 1 222 ? 0.553 0.182 9.404 1.00 96.50 222 ALA A O 1
ATOM 1804 N N . ALA A 1 223 ? 0.142 1.911 10.773 1.00 97.25 223 ALA A N 1
ATOM 1805 C CA . ALA A 1 223 ? 1.019 2.849 10.079 1.00 97.25 223 ALA A CA 1
ATOM 1806 C C . ALA A 1 223 ? 2.494 2.433 10.187 1.00 97.25 223 ALA A C 1
ATOM 1808 O O . ALA A 1 223 ? 3.205 2.446 9.184 1.00 97.25 223 ALA A O 1
ATOM 1809 N N . LEU A 1 224 ? 2.949 1.996 11.367 1.00 97.56 224 LEU A N 1
ATOM 1810 C CA . LEU A 1 224 ? 4.300 1.450 11.540 1.00 97.56 224 LEU A CA 1
ATOM 1811 C C . LEU A 1 224 ? 4.508 0.184 10.700 1.00 97.56 224 LEU A C 1
ATOM 1813 O O . LEU A 1 224 ? 5.520 0.075 10.011 1.00 97.56 224 LEU A O 1
ATOM 1817 N N . GLY A 1 225 ? 3.537 -0.734 10.699 1.00 96.19 225 GLY A N 1
ATOM 1818 C CA . GLY A 1 225 ? 3.560 -1.933 9.857 1.00 96.19 225 GLY A CA 1
ATOM 1819 C C . GLY A 1 225 ? 3.591 -1.607 8.361 1.00 96.19 225 GLY A C 1
ATOM 1820 O O . GLY A 1 225 ? 4.351 -2.218 7.613 1.00 96.19 225 GLY A O 1
ATOM 1821 N N . HIS A 1 226 ? 2.830 -0.599 7.926 1.00 95.88 226 HIS A N 1
ATOM 1822 C CA . HIS A 1 226 ? 2.834 -0.114 6.546 1.00 95.88 226 HIS A CA 1
ATOM 1823 C C . HIS A 1 226 ? 4.204 0.445 6.142 1.00 95.88 226 HIS A C 1
ATOM 1825 O O . HIS A 1 226 ? 4.743 0.062 5.104 1.00 95.88 226 HIS A O 1
ATOM 1831 N N . THR A 1 227 ? 4.796 1.298 6.979 1.00 96.00 227 THR A N 1
ATOM 1832 C CA . THR A 1 227 ? 6.131 1.865 6.745 1.00 96.00 227 THR A CA 1
ATOM 1833 C C . THR A 1 227 ? 7.206 0.779 6.726 1.00 96.00 227 THR A C 1
ATOM 1835 O O . THR A 1 227 ? 8.035 0.755 5.820 1.00 96.00 227 THR A O 1
ATOM 1838 N N . ALA A 1 228 ? 7.173 -0.161 7.674 1.00 95.44 228 ALA A N 1
ATOM 1839 C CA . ALA A 1 228 ? 8.114 -1.279 7.723 1.00 95.44 228 ALA A CA 1
ATOM 1840 C C . ALA A 1 228 ? 8.011 -2.173 6.478 1.00 95.44 228 ALA A C 1
ATOM 1842 O O . ALA A 1 228 ? 9.034 -2.582 5.934 1.00 95.44 228 ALA A O 1
ATOM 1843 N N . ALA A 1 229 ? 6.796 -2.427 5.983 1.00 93.88 229 ALA A N 1
ATOM 1844 C CA . ALA A 1 229 ? 6.591 -3.191 4.756 1.00 93.88 229 ALA A CA 1
ATOM 1845 C C . ALA A 1 229 ? 7.178 -2.477 3.527 1.00 93.88 229 ALA A C 1
ATOM 1847 O O . ALA A 1 229 ? 7.809 -3.127 2.700 1.00 93.88 229 ALA A O 1
ATOM 1848 N N . TRP A 1 230 ? 7.042 -1.152 3.421 1.00 91.94 230 TRP A N 1
ATOM 1849 C CA . TRP A 1 230 ? 7.689 -0.378 2.353 1.00 91.94 230 TRP A CA 1
ATOM 1850 C C . TRP A 1 230 ? 9.212 -0.382 2.441 1.00 91.94 230 TRP A C 1
ATOM 1852 O O . TRP A 1 230 ? 9.883 -0.512 1.421 1.00 91.94 230 TRP A O 1
ATOM 1862 N N . ILE A 1 231 ? 9.768 -0.285 3.648 1.00 92.50 231 ILE A N 1
ATOM 1863 C CA . ILE A 1 231 ? 11.215 -0.420 3.848 1.00 92.50 231 ILE A CA 1
ATOM 1864 C C . ILE A 1 231 ? 11.674 -1.814 3.408 1.00 92.50 231 ILE A C 1
ATOM 1866 O O . ILE A 1 231 ? 12.654 -1.925 2.678 1.00 92.50 231 ILE A O 1
ATOM 1870 N N . ALA A 1 232 ? 10.938 -2.865 3.779 1.00 89.75 232 ALA A N 1
ATOM 1871 C CA . ALA A 1 232 ? 11.223 -4.227 3.339 1.00 89.75 232 ALA A CA 1
ATOM 1872 C C . ALA A 1 232 ? 11.148 -4.366 1.812 1.00 89.75 232 ALA A C 1
ATOM 1874 O O . ALA A 1 232 ? 12.030 -4.989 1.241 1.00 89.75 232 ALA A O 1
ATOM 1875 N N . ILE A 1 233 ? 10.171 -3.738 1.144 1.00 88.56 233 ILE A N 1
ATOM 1876 C CA . ILE A 1 233 ? 10.099 -3.686 -0.327 1.00 88.56 233 ILE A CA 1
ATOM 1877 C C . ILE A 1 233 ? 11.371 -3.068 -0.913 1.00 88.56 233 ILE A C 1
ATOM 1879 O O . ILE A 1 233 ? 11.930 -3.620 -1.851 1.00 88.56 233 ILE A O 1
ATOM 1883 N N . ILE A 1 234 ? 11.848 -1.948 -0.362 1.00 86.19 234 ILE A N 1
ATOM 1884 C CA . ILE A 1 234 ? 13.060 -1.274 -0.854 1.00 86.19 234 ILE A CA 1
ATOM 1885 C C . ILE A 1 234 ? 14.298 -2.152 -0.657 1.00 86.19 234 ILE A C 1
ATOM 1887 O O . ILE A 1 234 ? 15.133 -2.231 -1.553 1.00 86.19 234 ILE A O 1
ATOM 1891 N N . ILE A 1 235 ? 14.430 -2.799 0.502 1.00 85.12 235 ILE A N 1
ATOM 1892 C CA . ILE A 1 235 ? 15.551 -3.705 0.786 1.00 85.12 235 ILE A CA 1
ATOM 1893 C C . ILE A 1 235 ? 15.496 -4.908 -0.156 1.00 85.12 235 ILE A C 1
ATOM 1895 O O . ILE A 1 235 ? 16.484 -5.199 -0.820 1.00 85.12 235 ILE A O 1
ATOM 1899 N N . TYR A 1 236 ? 14.329 -5.541 -0.289 1.00 81.25 236 TYR A N 1
ATOM 1900 C CA . TYR A 1 236 ? 14.143 -6.693 -1.165 1.00 81.25 236 TYR A CA 1
ATOM 1901 C C . TYR A 1 236 ? 14.417 -6.330 -2.622 1.00 81.25 236 TYR A C 1
ATOM 1903 O O . TYR A 1 236 ? 15.125 -7.053 -3.298 1.00 81.25 236 TYR A O 1
ATOM 1911 N N . ALA A 1 237 ? 13.952 -5.173 -3.091 1.00 75.31 237 ALA A N 1
ATOM 1912 C CA . ALA A 1 237 ? 14.225 -4.704 -4.446 1.00 75.31 237 ALA A CA 1
ATOM 1913 C C . ALA A 1 237 ? 15.714 -4.398 -4.698 1.00 75.31 237 ALA A C 1
ATOM 1915 O O . ALA A 1 237 ? 16.150 -4.423 -5.844 1.00 75.31 237 ALA A O 1
ATOM 1916 N N . ARG A 1 238 ? 16.496 -4.088 -3.654 1.00 72.12 238 ARG A N 1
ATOM 1917 C CA . ARG A 1 238 ? 17.950 -3.865 -3.754 1.00 72.12 238 ARG A CA 1
ATOM 1918 C C . ARG A 1 238 ? 18.758 -5.155 -3.678 1.00 72.12 238 ARG A C 1
ATOM 1920 O O . ARG A 1 238 ? 19.800 -5.244 -4.313 1.00 72.12 238 ARG A O 1
ATOM 1927 N N . GLU A 1 239 ? 18.313 -6.102 -2.858 1.00 69.69 239 GLU A N 1
ATOM 1928 C CA . GLU A 1 239 ? 18.996 -7.377 -2.622 1.00 69.69 239 GLU A CA 1
ATOM 1929 C C . GLU A 1 239 ? 18.550 -8.480 -3.581 1.00 69.69 239 GLU A C 1
ATOM 1931 O O . GLU A 1 239 ? 19.287 -9.450 -3.739 1.00 69.69 239 GLU A O 1
ATOM 1936 N N . ALA A 1 240 ? 17.374 -8.351 -4.211 1.00 59.84 240 ALA A N 1
ATOM 1937 C CA . ALA A 1 240 ? 16.869 -9.283 -5.209 1.00 59.84 240 ALA A CA 1
ATOM 1938 C C . ALA A 1 240 ? 17.897 -9.379 -6.342 1.00 59.84 240 ALA A C 1
ATOM 1940 O O . ALA A 1 240 ? 18.035 -8.444 -7.137 1.00 59.84 240 ALA A O 1
ATOM 1941 N N . PRO A 1 241 ? 18.621 -10.505 -6.449 1.00 55.25 241 PRO A N 1
ATOM 1942 C CA . PRO A 1 241 ? 19.681 -10.656 -7.418 1.00 55.25 241 PRO A CA 1
ATOM 1943 C C . PRO A 1 241 ? 19.063 -11.160 -8.710 1.00 55.25 241 PRO A C 1
ATOM 1945 O O . PRO A 1 241 ? 19.436 -12.233 -9.147 1.00 55.25 241 PRO A O 1
ATOM 1948 N N . LYS A 1 242 ? 18.055 -10.453 -9.237 1.00 55.41 242 LYS A N 1
ATOM 1949 C CA . LYS A 1 242 ? 17.538 -10.589 -10.601 1.00 55.41 242 LYS A CA 1
ATOM 1950 C C . LYS A 1 242 ? 16.915 -9.259 -11.001 1.00 55.41 242 LYS A C 1
ATOM 1952 O O . LYS A 1 242 ? 15.798 -8.955 -10.581 1.00 55.41 242 LYS A O 1
ATOM 1957 N N . PRO A 1 243 ? 17.609 -8.454 -11.811 1.00 57.47 243 PRO A N 1
ATOM 1958 C CA . PRO A 1 243 ? 16.958 -7.363 -12.513 1.00 57.47 243 PRO A CA 1
ATOM 1959 C C . PRO A 1 243 ? 15.778 -7.945 -13.299 1.00 57.47 243 PRO A C 1
ATOM 1961 O O . PRO A 1 243 ? 15.823 -9.106 -13.708 1.00 57.47 243 PRO A O 1
ATOM 1964 N N . LEU A 1 244 ? 14.738 -7.151 -13.559 1.00 55.38 244 LEU A N 1
ATOM 1965 C CA . LEU A 1 244 ? 13.592 -7.558 -14.389 1.00 55.38 244 LEU A CA 1
ATOM 1966 C C . LEU A 1 244 ? 14.023 -8.257 -15.700 1.00 55.38 244 LEU A C 1
ATOM 1968 O O . LEU A 1 244 ? 13.325 -9.129 -16.207 1.00 55.38 244 LEU A O 1
ATOM 1972 N N . SER A 1 245 ? 15.215 -7.918 -16.203 1.00 53.91 245 SER A N 1
ATOM 1973 C CA . SER A 1 245 ? 15.844 -8.528 -17.370 1.00 53.91 245 SER A CA 1
ATOM 1974 C C . SER A 1 245 ? 16.196 -10.014 -17.224 1.00 53.91 245 SER A C 1
ATOM 1976 O O . SER A 1 245 ? 16.264 -10.694 -18.237 1.00 53.91 245 SER A O 1
ATOM 1978 N N . GLU A 1 246 ? 16.440 -10.539 -16.020 1.00 55.47 246 GLU A N 1
ATOM 1979 C CA . GLU A 1 246 ? 16.693 -11.978 -15.803 1.00 55.47 246 GLU A CA 1
ATOM 1980 C C . GLU A 1 246 ? 15.412 -12.801 -15.637 1.00 55.47 246 GLU A C 1
ATOM 1982 O O . GLU A 1 246 ? 15.414 -13.998 -15.915 1.00 55.47 246 GLU A O 1
ATOM 1987 N N . MET A 1 247 ? 14.317 -12.183 -15.184 1.00 58.38 247 MET A N 1
ATOM 1988 C CA . MET A 1 247 ? 13.000 -12.831 -15.206 1.00 58.38 247 MET A CA 1
ATOM 1989 C C . MET A 1 247 ? 12.425 -12.922 -16.616 1.00 58.38 247 MET A C 1
ATOM 1991 O O . MET A 1 247 ? 11.567 -13.757 -16.890 1.00 58.38 247 MET A O 1
ATOM 1995 N N . ASP A 1 248 ? 12.894 -12.047 -17.498 1.00 63.78 248 ASP A N 1
ATOM 1996 C CA . ASP A 1 248 ? 12.610 -12.080 -18.916 1.00 63.78 248 ASP A CA 1
ATOM 1997 C C . ASP A 1 248 ? 13.430 -13.192 -19.598 1.00 63.78 248 ASP A C 1
ATOM 1999 O O . ASP A 1 248 ? 14.410 -12.938 -20.308 1.00 63.78 248 ASP A O 1
ATOM 2003 N N . THR A 1 249 ? 13.056 -14.448 -19.332 1.00 62.06 249 THR A N 1
ATOM 2004 C CA . THR A 1 249 ? 13.705 -15.646 -19.896 1.00 62.06 249 THR A CA 1
ATOM 2005 C C . THR A 1 249 ? 13.619 -15.691 -21.416 1.00 62.06 249 THR A C 1
ATOM 2007 O O . THR A 1 249 ? 14.514 -16.227 -22.065 1.00 62.06 249 THR A O 1
ATOM 2010 N N . ASP A 1 250 ? 12.572 -15.077 -21.964 1.00 65.06 250 ASP A N 1
ATOM 2011 C CA . ASP A 1 250 ? 12.211 -15.143 -23.378 1.00 65.06 250 ASP A CA 1
ATOM 2012 C C . ASP A 1 250 ? 12.627 -13.876 -24.146 1.00 65.06 250 ASP A C 1
ATOM 2014 O O . ASP A 1 250 ? 12.286 -13.716 -25.314 1.00 65.06 250 ASP A O 1
ATOM 2018 N N . ASN A 1 251 ? 13.365 -12.965 -23.502 1.00 66.94 251 ASN A N 1
ATOM 2019 C CA . ASN A 1 251 ? 13.840 -11.713 -24.095 1.00 66.94 251 ASN A CA 1
ATOM 2020 C C . ASN A 1 251 ? 12.724 -10.820 -24.684 1.00 66.94 251 ASN A C 1
ATOM 2022 O O . ASN A 1 251 ? 12.926 -10.142 -25.691 1.00 66.94 251 ASN A O 1
ATOM 2026 N N . ARG A 1 252 ? 11.542 -10.837 -24.062 1.00 69.25 252 ARG A N 1
ATOM 2027 C CA . ARG A 1 252 ? 10.339 -10.088 -24.449 1.00 69.25 252 ARG A CA 1
ATOM 2028 C C . ARG A 1 252 ? 10.343 -8.642 -23.961 1.00 69.25 252 ARG A C 1
ATOM 2030 O O . ARG A 1 252 ? 9.518 -7.861 -24.426 1.00 69.25 252 ARG A O 1
ATOM 2037 N N . LEU A 1 253 ? 11.220 -8.279 -23.022 1.00 75.56 253 LEU A N 1
ATOM 2038 C CA . LEU A 1 253 ? 11.286 -6.934 -22.456 1.00 75.56 253 LEU A CA 1
ATOM 2039 C C . LEU A 1 253 ? 12.666 -6.304 -22.670 1.00 75.56 253 LEU A C 1
ATOM 2041 O O . LEU A 1 253 ? 13.654 -6.670 -22.033 1.00 75.56 253 LEU A O 1
ATOM 2045 N N . GLU A 1 254 ? 12.706 -5.262 -23.498 1.00 79.56 254 GLU A N 1
ATOM 2046 C CA . GLU A 1 254 ? 13.885 -4.419 -23.696 1.00 79.56 254 GLU A CA 1
ATOM 2047 C C . GLU A 1 254 ? 13.664 -3.038 -23.066 1.00 79.56 254 GLU A C 1
ATOM 2049 O O . GLU A 1 254 ? 12.684 -2.355 -23.357 1.00 79.56 254 GLU A O 1
ATOM 2054 N N . ILE A 1 255 ? 14.589 -2.606 -22.204 1.00 81.75 255 ILE A N 1
ATOM 2055 C CA . ILE A 1 255 ? 14.571 -1.269 -21.596 1.00 81.75 255 ILE A CA 1
ATOM 2056 C C . ILE A 1 255 ? 15.783 -0.499 -22.110 1.00 81.75 255 ILE A C 1
ATOM 2058 O O . ILE A 1 255 ? 16.920 -0.915 -21.897 1.00 81.75 255 ILE A O 1
ATOM 2062 N N . HIS A 1 256 ? 15.535 0.634 -22.765 1.00 85.00 256 HIS A N 1
ATOM 2063 C CA . HIS A 1 256 ? 16.572 1.516 -23.292 1.00 85.00 256 HIS A CA 1
ATOM 2064 C C . HIS A 1 256 ? 16.559 2.845 -22.537 1.00 85.00 256 HIS A C 1
ATOM 2066 O O . HIS A 1 256 ? 15.605 3.618 -22.629 1.00 85.00 256 HIS A O 1
ATOM 2072 N N . THR A 1 257 ? 17.633 3.121 -21.801 1.00 87.44 257 THR A N 1
ATOM 2073 C CA . THR A 1 257 ? 17.827 4.397 -21.101 1.00 87.44 257 THR A CA 1
ATOM 2074 C C . THR A 1 257 ? 18.676 5.315 -21.967 1.00 87.44 257 THR A C 1
ATOM 2076 O O . THR A 1 257 ? 19.744 4.905 -22.406 1.00 87.44 257 THR A O 1
ATOM 2079 N N . PHE A 1 258 ? 18.238 6.557 -22.184 1.00 87.31 258 PHE A N 1
ATOM 2080 C CA . PHE A 1 258 ? 19.001 7.574 -22.917 1.00 87.31 258 PHE A CA 1
ATOM 2081 C C . PHE A 1 258 ? 19.398 8.719 -21.981 1.00 87.31 258 PHE A C 1
ATOM 2083 O O . PHE A 1 258 ? 18.537 9.400 -21.418 1.00 87.31 258 PHE A O 1
ATOM 2090 N N . TYR A 1 259 ? 20.699 8.956 -21.820 1.00 85.38 259 TYR A N 1
ATOM 2091 C CA . TYR A 1 259 ? 21.231 10.035 -20.993 1.00 85.38 259 TYR A CA 1
ATOM 2092 C C . TYR A 1 259 ? 21.524 11.278 -21.845 1.00 85.38 259 TYR A C 1
ATOM 2094 O O . TYR A 1 259 ? 22.563 11.399 -22.497 1.00 85.38 259 TYR A O 1
ATOM 2102 N N . THR A 1 260 ? 20.582 12.227 -21.847 1.00 81.31 260 THR A N 1
ATOM 2103 C CA . THR A 1 260 ? 20.600 13.400 -22.733 1.00 81.31 260 THR A CA 1
ATOM 2104 C C . THR A 1 260 ? 21.180 14.643 -22.040 1.00 81.31 260 THR A C 1
ATOM 2106 O O . THR A 1 260 ? 20.431 15.524 -21.610 1.00 81.31 260 THR A O 1
ATOM 2109 N N . ALA A 1 261 ? 22.505 14.750 -21.929 1.00 77.19 261 ALA A N 1
ATOM 2110 C CA . ALA A 1 261 ? 23.171 15.936 -21.376 1.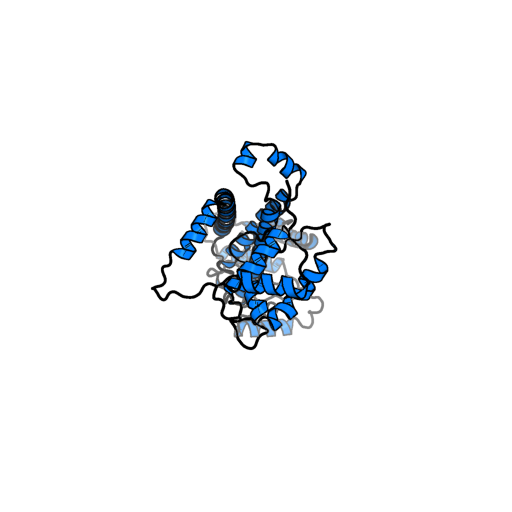00 77.19 261 ALA A CA 1
ATOM 2111 C C . ALA A 1 261 ? 24.007 16.661 -22.443 1.00 77.19 261 ALA A C 1
ATOM 2113 O O . ALA A 1 261 ? 24.906 16.076 -23.031 1.00 77.19 261 ALA A O 1
ATOM 2114 N N . LYS A 1 262 ? 23.749 17.962 -22.658 1.00 63.97 262 LYS A N 1
ATOM 2115 C CA . LYS A 1 262 ? 24.496 18.796 -23.627 1.00 63.97 262 LYS A CA 1
ATOM 2116 C C . LYS A 1 262 ? 25.976 18.973 -23.251 1.00 63.97 262 LYS A C 1
ATOM 2118 O O . LYS A 1 262 ? 26.802 19.263 -24.098 1.00 63.97 262 LYS A O 1
ATOM 2123 N N . SER A 1 263 ? 26.313 18.831 -21.971 1.00 68.75 263 SER A N 1
ATOM 2124 C CA . SER A 1 263 ? 27.689 18.934 -21.471 1.00 68.75 263 SER A CA 1
ATOM 2125 C C . SER A 1 263 ? 28.518 17.669 -21.698 1.00 68.75 263 SER A C 1
ATOM 2127 O O . SER A 1 263 ? 29.643 17.605 -21.214 1.00 68.75 263 SER A O 1
ATOM 2129 N N . LEU A 1 264 ? 27.947 16.643 -22.334 1.00 66.38 264 LEU A N 1
ATOM 2130 C CA . LEU A 1 264 ? 28.572 15.333 -22.431 1.00 66.38 264 LEU A CA 1
ATOM 2131 C C . LEU A 1 264 ? 29.287 15.094 -23.760 1.00 66.38 264 LEU A C 1
ATOM 2133 O O . LEU A 1 264 ? 30.068 14.157 -23.822 1.00 66.38 264 LEU A O 1
ATOM 2137 N N . ASP A 1 265 ? 29.070 15.928 -24.781 1.00 73.69 265 ASP A N 1
ATOM 2138 C CA . ASP A 1 265 ? 29.530 15.687 -26.158 1.00 73.69 265 ASP A CA 1
ATOM 2139 C C . ASP A 1 265 ? 31.033 15.332 -26.249 1.00 73.69 265 ASP A C 1
ATOM 2141 O O . ASP A 1 265 ? 31.403 14.401 -26.961 1.00 73.69 265 ASP A O 1
ATOM 2145 N N . ASP A 1 266 ? 31.883 15.979 -25.443 1.00 77.19 266 ASP A N 1
ATOM 2146 C CA . ASP A 1 266 ? 33.337 15.737 -25.414 1.00 77.19 266 ASP A CA 1
ATOM 2147 C C . ASP A 1 266 ? 33.754 14.465 -24.648 1.00 77.19 266 ASP A C 1
ATOM 2149 O O . ASP A 1 266 ? 34.886 13.994 -24.774 1.00 77.19 266 ASP A O 1
ATOM 2153 N N . VAL A 1 267 ? 32.862 13.903 -23.828 1.00 79.44 267 VAL A N 1
ATOM 2154 C CA . VAL A 1 267 ? 33.136 12.746 -22.957 1.00 79.44 267 VAL A CA 1
ATOM 2155 C C . VAL A 1 267 ? 32.298 11.510 -23.299 1.00 79.44 267 VAL A C 1
ATOM 2157 O O . VAL A 1 267 ? 32.503 10.470 -22.676 1.00 79.44 267 VAL A O 1
ATOM 2160 N N . ILE A 1 268 ? 31.419 11.575 -24.312 1.00 80.56 268 ILE A N 1
ATOM 2161 C CA . ILE A 1 268 ? 30.615 10.429 -24.781 1.00 80.56 268 ILE A CA 1
ATOM 2162 C C . ILE A 1 268 ? 31.515 9.244 -25.150 1.00 80.56 268 ILE A C 1
ATOM 2164 O O . ILE A 1 268 ? 31.352 8.170 -24.586 1.00 80.56 268 ILE A O 1
ATOM 2168 N N . GLY A 1 269 ? 32.506 9.439 -26.026 1.00 82.31 269 GLY A N 1
ATOM 2169 C CA . GLY A 1 269 ? 33.368 8.344 -26.497 1.00 82.31 269 GLY A CA 1
ATOM 2170 C C . GLY A 1 269 ? 34.101 7.601 -25.365 1.00 82.31 269 GLY A C 1
ATOM 2171 O O . GLY A 1 269 ? 34.022 6.373 -25.289 1.00 82.31 269 GLY A O 1
ATOM 2172 N N . PRO A 1 270 ? 34.780 8.312 -24.442 1.00 83.12 270 PRO A N 1
ATOM 2173 C CA . PRO A 1 270 ? 35.361 7.694 -23.250 1.00 83.12 270 PRO A CA 1
ATOM 2174 C C . PRO A 1 270 ? 34.342 6.966 -22.360 1.00 83.12 270 PRO A C 1
ATOM 2176 O O . PRO A 1 270 ? 34.642 5.881 -21.859 1.00 83.12 270 PRO A O 1
ATOM 2179 N N . LEU A 1 271 ? 33.144 7.530 -22.169 1.00 81.62 271 LEU A N 1
ATOM 2180 C CA . LEU A 1 271 ? 32.087 6.911 -21.363 1.00 81.62 271 LEU A CA 1
ATOM 2181 C C . LEU A 1 271 ? 31.533 5.640 -22.013 1.00 81.62 271 LEU A C 1
ATOM 2183 O O . LEU A 1 271 ? 31.358 4.644 -21.319 1.00 81.62 271 LEU A O 1
ATOM 2187 N N . GLU A 1 272 ? 31.322 5.631 -23.328 1.00 84.69 272 GLU A N 1
ATOM 2188 C CA . GLU A 1 272 ? 30.880 4.449 -24.078 1.00 84.69 272 GLU A CA 1
ATOM 2189 C C . GLU A 1 272 ? 31.914 3.319 -24.030 1.00 84.69 272 GLU A C 1
ATOM 2191 O O . GLU A 1 272 ? 31.555 2.144 -23.876 1.00 84.69 272 GLU A O 1
ATOM 2196 N N . ALA A 1 273 ? 33.203 3.658 -24.125 1.00 82.38 273 ALA A N 1
ATOM 2197 C CA . ALA A 1 273 ? 34.290 2.692 -24.003 1.00 82.38 273 ALA A CA 1
ATOM 2198 C C . ALA A 1 273 ? 34.330 2.071 -22.597 1.00 82.38 273 ALA A C 1
ATOM 2200 O O . ALA A 1 273 ? 34.371 0.845 -22.463 1.00 82.38 273 ALA A O 1
ATOM 2201 N N . LEU A 1 274 ? 34.248 2.905 -21.554 1.00 82.50 274 LEU A N 1
ATOM 2202 C CA . LEU A 1 274 ? 34.205 2.452 -20.162 1.00 82.50 274 LEU A CA 1
ATOM 2203 C C . LEU A 1 274 ? 32.965 1.596 -19.882 1.00 82.50 274 LEU A C 1
ATOM 2205 O O . LEU A 1 274 ? 33.070 0.530 -19.279 1.00 82.50 274 LEU A O 1
ATOM 2209 N N . GLN A 1 275 ? 31.800 2.034 -20.353 1.00 85.56 275 GLN A N 1
ATOM 2210 C CA . GLN A 1 275 ? 30.551 1.304 -20.191 1.00 85.56 275 GLN A CA 1
ATOM 2211 C C . GLN A 1 275 ? 30.600 -0.054 -20.877 1.00 85.56 275 GLN A C 1
ATOM 2213 O O . GLN A 1 275 ? 30.162 -1.047 -20.311 1.00 85.56 275 GLN A O 1
ATOM 2218 N N . THR A 1 276 ? 31.150 -0.121 -22.089 1.00 85.38 276 THR A N 1
ATOM 2219 C CA . THR A 1 276 ? 31.286 -1.385 -22.820 1.00 85.38 276 THR A CA 1
ATOM 2220 C C . THR A 1 276 ? 32.218 -2.348 -22.094 1.00 85.38 276 THR A C 1
ATOM 2222 O O . THR A 1 276 ? 31.926 -3.540 -22.049 1.00 85.38 276 THR A O 1
ATOM 2225 N N . PHE A 1 277 ? 33.294 -1.840 -21.491 1.00 86.19 277 PHE A N 1
ATOM 2226 C CA . PHE A 1 277 ? 34.195 -2.646 -20.674 1.00 86.19 277 PHE A CA 1
ATOM 2227 C C . PHE A 1 277 ? 33.494 -3.202 -19.426 1.00 86.19 277 PHE A C 1
ATOM 2229 O O . PHE A 1 277 ? 33.445 -4.418 -19.266 1.00 86.19 277 PHE A O 1
ATOM 2236 N N . ILE A 1 278 ? 32.894 -2.338 -18.597 1.00 80.69 278 ILE A N 1
ATOM 2237 C CA . ILE A 1 278 ? 32.234 -2.746 -17.342 1.00 80.69 278 ILE A CA 1
ATOM 2238 C C . ILE A 1 278 ? 31.052 -3.682 -17.617 1.00 80.69 278 ILE A C 1
ATOM 2240 O O . ILE A 1 278 ? 30.889 -4.699 -16.944 1.00 80.69 278 ILE A O 1
ATOM 2244 N N . HIS A 1 279 ? 30.261 -3.402 -18.653 1.00 85.50 279 HIS A N 1
ATOM 2245 C CA . HIS A 1 279 ? 29.142 -4.263 -19.035 1.00 85.50 279 HIS A CA 1
ATOM 2246 C C . HIS A 1 279 ? 29.607 -5.645 -19.506 1.00 85.50 279 HIS A C 1
ATOM 2248 O O . HIS A 1 279 ? 28.954 -6.642 -19.220 1.00 85.50 279 HIS A O 1
ATOM 2254 N N . ALA A 1 280 ? 30.744 -5.733 -20.202 1.00 85.12 280 ALA A N 1
ATOM 2255 C CA . ALA A 1 280 ? 31.295 -7.012 -20.648 1.00 85.12 280 ALA A CA 1
ATOM 2256 C C . ALA A 1 280 ? 31.909 -7.835 -19.502 1.00 85.12 280 ALA A C 1
ATOM 2258 O O . ALA A 1 280 ? 31.901 -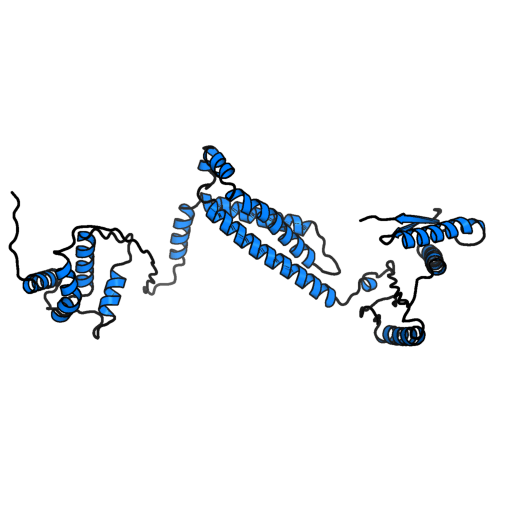9.064 -19.574 1.00 85.12 280 ALA A O 1
ATOM 2259 N N . THR A 1 281 ? 32.448 -7.186 -18.466 1.00 82.31 281 THR A N 1
ATOM 2260 C CA . THR A 1 281 ? 33.086 -7.869 -17.329 1.00 82.31 281 THR A CA 1
ATOM 2261 C C . THR A 1 281 ? 32.113 -8.210 -16.204 1.00 82.31 281 THR A C 1
ATOM 2263 O O . THR A 1 281 ? 32.229 -9.280 -15.612 1.00 82.31 281 THR A O 1
ATOM 2266 N N . GLU A 1 282 ? 31.170 -7.318 -15.899 1.00 80.25 282 GLU A N 1
ATOM 2267 C CA . GLU A 1 282 ? 30.298 -7.397 -14.715 1.00 80.25 282 GLU A CA 1
ATOM 2268 C C . GLU A 1 282 ? 28.803 -7.462 -15.072 1.00 80.25 282 GLU A C 1
ATOM 2270 O O . GLU A 1 282 ? 27.972 -7.742 -14.210 1.00 80.25 282 GLU A O 1
ATOM 2275 N N . GLY A 1 283 ? 28.428 -7.222 -16.336 1.00 75.75 283 GLY A N 1
ATOM 2276 C CA . GLY A 1 283 ? 27.023 -7.162 -16.765 1.00 75.75 283 GLY A CA 1
ATOM 2277 C C . GLY A 1 283 ? 26.257 -5.952 -16.218 1.00 75.75 283 GLY A C 1
ATOM 2278 O O . GLY A 1 283 ? 25.027 -5.930 -16.273 1.00 75.75 283 GLY A O 1
ATOM 2279 N N . GLN A 1 284 ? 26.969 -4.977 -15.648 1.00 79.38 284 GLN A N 1
ATOM 2280 C CA . GLN A 1 284 ? 26.400 -3.819 -14.970 1.00 79.38 284 GLN A CA 1
ATOM 2281 C C . GLN A 1 284 ? 26.404 -2.584 -15.873 1.00 79.38 284 GLN A C 1
ATOM 2283 O O . GLN A 1 284 ? 27.403 -2.259 -16.518 1.00 79.38 284 GLN A O 1
ATOM 2288 N N . ASP A 1 285 ? 25.294 -1.850 -15.864 1.00 80.12 285 ASP A N 1
ATOM 2289 C CA . ASP A 1 285 ? 25.214 -0.540 -16.496 1.00 80.12 285 ASP A CA 1
ATOM 2290 C C . ASP A 1 285 ? 25.810 0.539 -15.579 1.00 80.12 285 ASP A C 1
ATOM 2292 O O . ASP A 1 285 ? 25.410 0.691 -14.426 1.00 80.12 285 ASP A O 1
ATOM 2296 N N . ILE A 1 286 ? 26.750 1.327 -16.107 1.00 78.38 286 ILE A N 1
ATOM 2297 C CA . ILE A 1 286 ? 27.542 2.282 -15.313 1.00 78.38 286 ILE A CA 1
ATOM 2298 C C . ILE A 1 286 ? 26.737 3.473 -14.781 1.00 78.38 286 ILE A C 1
ATOM 2300 O O . ILE A 1 286 ? 27.181 4.139 -13.849 1.00 78.38 286 ILE A O 1
ATOM 2304 N N . VAL A 1 287 ? 25.585 3.780 -15.389 1.00 78.81 287 VAL A N 1
ATOM 2305 C CA . VAL A 1 287 ? 24.758 4.935 -15.012 1.00 78.81 287 VAL A CA 1
ATOM 2306 C C . VAL A 1 287 ? 23.763 4.542 -13.928 1.00 78.81 287 VAL A C 1
ATOM 2308 O O . VAL A 1 287 ? 23.630 5.237 -12.922 1.00 78.81 287 VAL A O 1
ATOM 2311 N N . SER A 1 288 ? 23.063 3.428 -14.122 1.00 71.88 288 SER A N 1
ATOM 2312 C CA . SER A 1 288 ? 22.067 2.927 -13.172 1.00 71.88 288 SER A CA 1
ATOM 2313 C C . SER A 1 288 ? 22.671 2.103 -12.034 1.00 71.88 288 SER A C 1
ATOM 2315 O O . SER A 1 288 ? 22.052 1.987 -10.977 1.00 71.88 288 SER A O 1
ATOM 2317 N N . GLY A 1 289 ? 23.859 1.523 -12.232 1.00 71.56 289 GLY A N 1
ATOM 2318 C CA . GLY A 1 289 ? 24.458 0.566 -11.303 1.00 71.56 289 GLY A CA 1
ATOM 2319 C C . GLY A 1 289 ? 23.677 -0.748 -11.216 1.00 71.56 289 GLY A C 1
ATOM 2320 O O . GLY A 1 289 ? 23.850 -1.501 -10.261 1.00 71.56 289 GLY A O 1
ATOM 2321 N N . LEU A 1 290 ? 22.795 -1.031 -12.175 1.00 69.38 290 LEU A N 1
ATOM 2322 C CA . LEU A 1 290 ? 22.001 -2.255 -12.206 1.00 69.38 290 LEU A CA 1
ATOM 2323 C C . LEU A 1 290 ? 22.610 -3.246 -13.194 1.00 69.38 290 LEU A C 1
ATOM 2325 O O . LEU A 1 290 ? 23.092 -2.862 -14.261 1.00 69.38 290 LEU A O 1
ATOM 2329 N N . GLN A 1 291 ? 22.555 -4.533 -12.857 1.00 73.56 291 GLN A N 1
ATOM 2330 C CA . GLN A 1 291 ? 22.827 -5.584 -13.829 1.00 73.56 291 GLN A CA 1
ATOM 2331 C C . GLN A 1 291 ? 21.700 -5.544 -14.866 1.00 73.56 291 GLN A C 1
ATOM 2333 O O . GLN A 1 291 ? 20.529 -5.490 -14.510 1.00 73.56 291 GLN A O 1
ATOM 2338 N N . THR A 1 292 ? 22.010 -5.431 -16.147 1.00 72.62 292 THR A N 1
ATOM 2339 C CA . THR A 1 292 ? 20.980 -5.248 -17.182 1.00 72.62 292 THR A CA 1
ATOM 2340 C C . THR A 1 292 ? 21.425 -5.924 -18.467 1.00 72.62 292 THR A C 1
ATOM 2342 O O . THR A 1 292 ? 22.610 -6.137 -18.697 1.00 72.62 292 THR A O 1
ATOM 2345 N N . LYS A 1 293 ? 20.476 -6.285 -19.335 1.00 77.19 293 LYS A N 1
ATOM 2346 C CA . LYS A 1 293 ? 20.810 -6.781 -20.681 1.00 77.19 293 LYS A CA 1
ATOM 2347 C C . LYS A 1 293 ? 21.317 -5.655 -21.588 1.00 77.19 293 LYS A C 1
ATOM 2349 O O . LYS A 1 293 ? 22.236 -5.863 -22.374 1.00 77.19 293 LYS A O 1
ATOM 2354 N N . GLN A 1 294 ? 20.719 -4.469 -21.462 1.00 82.31 294 GLN A N 1
ATOM 2355 C CA . GLN A 1 294 ? 20.966 -3.311 -22.319 1.00 82.31 294 GLN A CA 1
ATOM 2356 C C . GLN A 1 294 ? 21.765 -2.236 -21.579 1.00 82.31 294 GLN A C 1
ATOM 2358 O O . GLN A 1 294 ? 21.515 -1.967 -20.411 1.00 82.31 294 GLN A O 1
ATOM 2363 N N . LYS A 1 295 ? 22.685 -1.584 -22.289 1.00 86.38 295 LYS A N 1
ATOM 2364 C CA . LYS A 1 295 ? 23.469 -0.448 -21.785 1.00 86.38 295 LYS A CA 1
ATOM 2365 C C . LYS A 1 295 ? 22.664 0.855 -21.895 1.00 86.38 295 LYS A C 1
ATOM 2367 O O . LYS A 1 295 ? 21.881 1.016 -22.831 1.00 86.38 295 LYS A O 1
ATOM 2372 N N . THR A 1 296 ? 22.894 1.809 -20.994 1.00 86.50 296 THR A N 1
ATOM 2373 C CA . THR A 1 296 ? 22.451 3.204 -21.166 1.00 86.50 296 THR A CA 1
ATOM 2374 C C . THR A 1 296 ? 23.107 3.824 -22.403 1.00 86.50 296 THR A C 1
ATOM 2376 O O . THR A 1 296 ? 24.321 3.780 -22.548 1.00 86.50 296 THR A O 1
ATOM 2379 N N . HIS A 1 297 ? 22.323 4.440 -23.279 1.00 87.25 297 HIS A N 1
ATOM 2380 C CA . HIS A 1 297 ? 22.800 5.164 -24.455 1.00 87.25 297 HIS A CA 1
ATOM 2381 C C . HIS A 1 297 ? 23.108 6.613 -24.078 1.00 87.25 297 HIS A C 1
ATOM 2383 O O . HIS A 1 297 ? 22.306 7.269 -23.407 1.00 87.25 297 HIS A O 1
ATOM 2389 N N . PHE A 1 298 ? 24.253 7.140 -24.504 1.00 87.06 298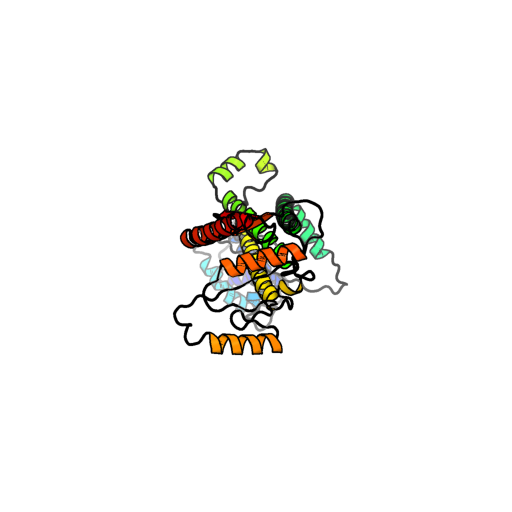 PHE A N 1
ATOM 2390 C CA . PHE A 1 298 ? 24.604 8.539 -24.269 1.00 87.06 298 PHE A CA 1
ATOM 2391 C C . PHE A 1 298 ? 24.142 9.412 -25.436 1.00 87.06 298 PHE A C 1
ATOM 2393 O O . PHE A 1 298 ? 24.368 9.097 -26.598 1.00 87.06 298 PHE A O 1
ATOM 2400 N N . GLY A 1 299 ? 23.492 10.533 -25.123 1.00 85.25 299 GLY A N 1
ATOM 2401 C CA . GLY A 1 299 ? 22.900 11.414 -26.127 1.00 85.25 299 GLY A CA 1
ATOM 2402 C C . GLY A 1 299 ? 21.405 11.173 -26.337 1.00 85.25 299 GLY A C 1
ATOM 2403 O O . GLY A 1 299 ? 20.761 10.390 -25.638 1.00 85.25 299 GLY A O 1
ATOM 2404 N N . ARG A 1 300 ? 20.820 11.948 -27.257 1.00 85.69 300 ARG A N 1
ATOM 2405 C CA . ARG A 1 300 ? 19.387 11.870 -27.577 1.00 85.69 300 ARG A CA 1
ATOM 2406 C C . ARG A 1 300 ? 19.087 10.646 -28.446 1.00 85.69 300 ARG A C 1
ATOM 2408 O O . ARG A 1 300 ? 19.898 10.339 -29.311 1.00 85.69 300 ARG A O 1
ATOM 2415 N N . PRO A 1 301 ? 17.918 10.008 -28.265 1.00 88.94 301 PRO A N 1
ATOM 2416 C CA . PRO A 1 301 ? 17.508 8.903 -29.118 1.00 88.94 301 PRO A CA 1
ATOM 2417 C C . PRO A 1 301 ? 17.346 9.365 -30.569 1.00 88.94 301 PRO A C 1
ATOM 2419 O O . PRO A 1 301 ? 16.739 10.408 -30.834 1.00 88.94 301 PRO A O 1
ATOM 2422 N N . ASP A 1 302 ? 17.857 8.563 -31.499 1.00 89.56 302 ASP A N 1
ATOM 2423 C CA . ASP A 1 302 ? 17.487 8.638 -32.909 1.00 89.56 302 ASP A CA 1
ATOM 2424 C C . ASP A 1 302 ? 16.217 7.806 -33.107 1.00 89.56 302 ASP A C 1
ATOM 2426 O O . ASP A 1 302 ? 16.261 6.586 -33.272 1.00 89.56 302 ASP A O 1
ATOM 2430 N N . TRP A 1 303 ? 15.064 8.473 -33.050 1.00 89.56 303 TRP A N 1
ATOM 2431 C CA . TRP A 1 303 ? 13.767 7.808 -33.157 1.00 89.56 303 TRP A CA 1
ATOM 2432 C C . TRP A 1 303 ? 13.581 7.069 -34.483 1.00 89.56 303 TRP A C 1
ATOM 2434 O O . TRP A 1 303 ? 12.906 6.044 -34.495 1.00 89.56 303 TRP A O 1
ATOM 2444 N N . ASN A 1 304 ? 14.195 7.526 -35.581 1.00 87.62 304 ASN A N 1
ATOM 2445 C CA . ASN A 1 304 ? 14.120 6.801 -36.851 1.00 87.62 304 ASN A CA 1
ATOM 2446 C C . ASN A 1 304 ? 14.870 5.475 -36.753 1.00 87.62 304 ASN A C 1
ATOM 2448 O O . ASN A 1 304 ? 14.329 4.438 -37.139 1.00 87.62 304 ASN A O 1
ATOM 2452 N N . ALA A 1 305 ? 16.098 5.498 -36.230 1.00 87.94 305 ALA A N 1
ATOM 2453 C CA . ALA A 1 305 ? 16.901 4.292 -36.063 1.00 87.94 305 ALA A CA 1
ATOM 2454 C C . ALA A 1 305 ? 16.256 3.305 -35.077 1.00 87.94 305 ALA A C 1
ATOM 2456 O O . ALA A 1 305 ? 16.181 2.112 -35.381 1.00 87.94 305 ALA A O 1
ATOM 2457 N N . GLU A 1 306 ? 15.742 3.793 -33.944 1.00 89.31 306 GLU A N 1
ATOM 2458 C CA . GLU A 1 306 ? 15.106 2.951 -32.925 1.00 89.31 306 GLU A CA 1
ATOM 2459 C C . GLU A 1 306 ? 13.797 2.334 -33.414 1.00 89.31 306 GLU A C 1
ATOM 2461 O O . GLU A 1 306 ? 13.641 1.117 -33.346 1.00 89.31 306 GLU A O 1
ATOM 2466 N N . LEU A 1 307 ? 12.879 3.122 -33.981 1.00 88.81 307 LEU A N 1
ATOM 2467 C CA . LEU A 1 307 ? 11.622 2.581 -34.510 1.00 88.81 307 LEU A CA 1
ATOM 2468 C C . LEU A 1 307 ? 11.882 1.619 -35.681 1.00 88.81 307 LEU A C 1
ATOM 2470 O O . LEU A 1 307 ? 11.273 0.553 -35.748 1.00 88.81 307 LEU A O 1
ATOM 2474 N N . SER A 1 308 ? 12.856 1.911 -36.550 1.00 86.56 308 SER A N 1
ATOM 2475 C CA . SER A 1 308 ? 13.255 0.989 -37.628 1.00 86.56 308 SER A CA 1
ATOM 2476 C C . SER A 1 308 ? 13.902 -0.296 -37.101 1.00 86.56 308 SER A C 1
ATOM 2478 O O . SER A 1 308 ? 13.802 -1.356 -37.722 1.00 86.56 308 SER A O 1
ATOM 2480 N N . ARG A 1 309 ? 14.614 -0.238 -35.970 1.00 86.56 309 ARG A N 1
ATOM 2481 C CA . ARG A 1 309 ? 15.139 -1.427 -35.284 1.00 86.56 309 ARG A CA 1
ATOM 2482 C C . ARG A 1 309 ? 13.999 -2.254 -34.696 1.00 86.56 309 ARG A C 1
ATOM 2484 O O . ARG A 1 309 ? 13.974 -3.456 -34.934 1.00 86.56 309 ARG A O 1
ATOM 2491 N N . ILE A 1 310 ? 13.055 -1.619 -34.001 1.00 86.62 310 ILE A N 1
ATOM 2492 C CA . ILE A 1 310 ? 11.882 -2.278 -33.410 1.00 86.62 310 ILE A CA 1
ATOM 2493 C C . ILE A 1 310 ? 11.069 -2.986 -34.498 1.00 86.62 310 ILE A C 1
ATOM 2495 O O . ILE A 1 310 ? 10.809 -4.178 -34.367 1.00 86.62 310 ILE A O 1
ATOM 2499 N N . ALA A 1 311 ? 10.770 -2.304 -35.609 1.00 81.50 311 ALA A N 1
ATOM 2500 C CA . ALA A 1 311 ? 10.062 -2.899 -36.742 1.00 81.50 311 ALA A CA 1
ATOM 2501 C C . ALA A 1 311 ? 10.768 -4.156 -37.281 1.00 81.50 311 ALA A C 1
ATOM 2503 O O . ALA A 1 311 ? 10.122 -5.164 -37.542 1.00 81.50 311 ALA A O 1
ATOM 2504 N N . ARG A 1 312 ? 12.104 -4.128 -37.411 1.00 79.50 312 ARG A N 1
ATOM 2505 C CA . ARG A 1 312 ? 12.886 -5.285 -37.886 1.00 79.50 312 ARG A CA 1
ATOM 2506 C C . ARG A 1 312 ? 12.922 -6.442 -36.891 1.00 79.50 312 ARG A C 1
ATOM 2508 O O . ARG A 1 312 ? 12.900 -7.592 -37.319 1.00 79.50 312 ARG A O 1
ATOM 2515 N N . ASN A 1 313 ? 13.010 -6.143 -35.597 1.00 77.81 313 ASN A N 1
ATOM 2516 C CA . ASN A 1 313 ? 13.069 -7.154 -34.545 1.00 77.81 313 ASN A CA 1
ATOM 2517 C C . ASN A 1 313 ? 11.710 -7.841 -34.338 1.00 77.81 313 ASN A C 1
ATOM 2519 O O . ASN A 1 313 ? 11.682 -9.046 -34.111 1.00 77.81 313 ASN A O 1
ATOM 2523 N N . HIS A 1 314 ? 10.602 -7.102 -34.465 1.00 72.75 314 HIS A N 1
ATOM 2524 C CA . HIS A 1 314 ? 9.243 -7.630 -34.303 1.00 72.75 314 HIS A CA 1
ATOM 2525 C C . HIS A 1 314 ? 8.940 -8.774 -35.286 1.00 72.75 314 HIS A C 1
ATOM 2527 O O . HIS A 1 314 ? 8.462 -9.827 -34.883 1.00 72.75 314 HIS A O 1
ATOM 2533 N N . ILE A 1 315 ? 9.370 -8.625 -36.544 1.00 64.69 315 ILE A N 1
ATOM 2534 C CA . ILE A 1 315 ? 9.177 -9.610 -37.628 1.00 64.69 315 ILE A CA 1
ATOM 2535 C C . ILE A 1 315 ? 9.856 -10.958 -37.343 1.00 64.69 315 ILE A C 1
ATOM 2537 O O . ILE A 1 315 ? 9.495 -11.978 -37.920 1.00 64.69 315 ILE A O 1
ATOM 2541 N N . GLN A 1 316 ? 10.888 -10.981 -36.497 1.00 58.31 316 GLN A N 1
ATOM 2542 C CA . GLN A 1 316 ? 11.640 -12.204 -36.202 1.00 58.31 316 GLN A CA 1
ATOM 2543 C C . GLN A 1 316 ? 11.033 -13.018 -35.053 1.00 58.31 316 GLN A C 1
ATOM 2545 O O . GLN A 1 316 ? 11.462 -14.152 -34.837 1.00 58.31 316 GLN A O 1
ATOM 2550 N N . LEU A 1 317 ? 10.084 -12.448 -34.304 1.00 60.06 317 LEU A N 1
ATOM 2551 C CA . LEU A 1 317 ? 9.554 -13.038 -33.074 1.00 60.06 317 LEU A CA 1
ATOM 2552 C C . LEU A 1 317 ? 8.208 -13.757 -33.265 1.00 60.06 317 LEU A C 1
ATOM 2554 O O . LEU A 1 317 ? 7.913 -14.649 -32.470 1.00 60.06 317 LEU A O 1
ATOM 2558 N N . GLU A 1 318 ? 7.432 -13.447 -34.310 1.00 56.59 318 GLU A N 1
ATOM 2559 C CA . GLU A 1 318 ? 6.137 -14.094 -34.579 1.00 56.59 318 GLU A CA 1
ATOM 2560 C C . GLU A 1 318 ? 6.174 -14.942 -35.875 1.00 56.59 318 GLU A C 1
ATOM 2562 O O . GLU A 1 318 ? 6.595 -14.458 -36.928 1.00 56.59 318 GLU A O 1
ATOM 2567 N N . PRO A 1 319 ? 5.800 -16.240 -35.840 1.00 52.53 319 PRO A N 1
ATOM 2568 C CA . PRO A 1 319 ? 5.738 -17.066 -37.039 1.00 52.53 319 PRO A CA 1
ATOM 2569 C C . PRO A 1 319 ? 4.526 -16.702 -37.906 1.00 52.53 319 PRO A C 1
ATOM 2571 O O . PRO A 1 319 ? 3.399 -16.683 -37.424 1.00 52.53 319 PRO A O 1
ATOM 2574 N N . LEU A 1 320 ? 4.806 -16.491 -39.197 1.00 58.44 320 LEU A N 1
ATOM 2575 C CA . LEU A 1 320 ? 3.873 -16.256 -40.301 1.00 58.44 320 LEU A CA 1
ATOM 2576 C C . LEU A 1 320 ? 2.538 -17.012 -40.173 1.00 58.44 320 LEU A C 1
ATOM 2578 O O . LEU A 1 320 ? 2.503 -18.211 -40.426 1.00 58.44 320 LEU A O 1
ATOM 2582 N N . ASP A 1 321 ? 1.460 -16.271 -39.917 1.00 50.78 321 ASP A N 1
ATOM 2583 C CA . ASP A 1 321 ? 0.127 -16.509 -40.481 1.00 50.78 321 ASP A CA 1
ATOM 2584 C C . ASP A 1 321 ? -0.637 -15.163 -40.550 1.00 50.78 321 ASP A C 1
ATOM 2586 O O . ASP A 1 321 ? -1.283 -14.714 -39.611 1.00 50.78 321 ASP A O 1
ATOM 2590 N N . GLU A 1 322 ? -0.515 -14.498 -41.702 1.00 50.94 322 GLU A N 1
ATOM 2591 C CA . GLU A 1 322 ? -1.575 -13.704 -42.350 1.00 50.94 322 GLU A CA 1
ATOM 2592 C C . GLU A 1 322 ? -2.242 -12.517 -41.608 1.00 50.94 322 GLU A C 1
ATOM 2594 O O . GLU A 1 322 ? -3.381 -12.165 -41.926 1.00 50.94 322 GLU A O 1
ATOM 2599 N N . ILE A 1 323 ? -1.560 -11.821 -40.690 1.00 53.34 323 ILE A N 1
ATOM 2600 C CA . ILE A 1 323 ? -2.077 -10.564 -40.113 1.00 53.34 323 ILE A CA 1
ATOM 2601 C C . ILE A 1 323 ? -1.024 -9.455 -40.217 1.00 53.34 323 ILE A C 1
ATOM 2603 O O . ILE A 1 323 ? 0.118 -9.626 -39.816 1.00 53.34 323 ILE A O 1
ATOM 2607 N N . SER A 1 324 ? -1.424 -8.303 -40.765 1.00 56.00 324 SER A N 1
ATOM 2608 C CA . SER A 1 324 ? -0.679 -7.039 -40.675 1.00 56.00 324 SER A CA 1
ATOM 2609 C C . SER A 1 324 ? -0.379 -6.740 -39.204 1.00 56.00 324 SER A C 1
ATOM 2611 O O . SER A 1 324 ? -1.283 -6.349 -38.467 1.00 56.00 324 SER A O 1
ATOM 2613 N N . GLU A 1 325 ? 0.869 -6.917 -38.783 1.00 65.75 325 GLU A N 1
ATOM 2614 C CA . GLU A 1 325 ? 1.274 -6.737 -37.390 1.00 65.75 325 GLU A CA 1
ATOM 2615 C C . GLU A 1 325 ? 1.302 -5.249 -37.003 1.00 65.75 325 GLU A C 1
ATOM 2617 O O . GLU A 1 325 ? 1.947 -4.411 -37.647 1.00 65.75 325 GLU A O 1
ATOM 2622 N N . GLU A 1 326 ? 0.577 -4.922 -35.936 1.00 80.75 326 GLU A N 1
ATOM 2623 C CA . GLU A 1 326 ? 0.443 -3.577 -35.383 1.00 80.75 326 GLU A CA 1
ATOM 2624 C C . GLU A 1 326 ? 1.310 -3.427 -34.125 1.00 80.75 326 GLU A C 1
ATOM 2626 O O . GLU A 1 326 ? 1.232 -4.222 -33.190 1.00 80.75 326 GLU A O 1
ATOM 2631 N N . ILE A 1 327 ? 2.138 -2.385 -34.095 1.00 87.69 327 ILE A N 1
ATOM 2632 C CA . ILE A 1 327 ? 3.032 -2.026 -32.998 1.00 87.69 327 ILE A CA 1
ATOM 2633 C C . ILE A 1 327 ? 2.448 -0.805 -32.285 1.00 87.69 327 ILE A C 1
ATOM 2635 O O . ILE A 1 327 ? 2.513 0.318 -32.789 1.00 87.69 327 ILE A O 1
ATOM 2639 N N . GLY A 1 328 ? 1.917 -1.012 -31.081 1.00 90.38 328 GLY A N 1
ATOM 2640 C CA . GLY A 1 328 ? 1.439 0.073 -30.223 1.00 90.38 328 GLY A CA 1
ATOM 2641 C C . GLY A 1 328 ? 2.587 0.844 -29.561 1.00 90.38 328 GLY A C 1
ATOM 2642 O O . GLY A 1 328 ? 3.437 0.263 -28.884 1.00 90.38 328 GLY A O 1
ATOM 2643 N N . VAL A 1 329 ? 2.597 2.168 -29.708 1.00 92.06 329 VAL A N 1
ATOM 2644 C CA . VAL A 1 329 ? 3.569 3.095 -29.112 1.00 92.06 329 VAL A CA 1
ATOM 2645 C C . VAL A 1 329 ? 2.863 3.965 -28.080 1.00 92.06 329 VAL A C 1
ATOM 2647 O O . VAL A 1 329 ? 2.113 4.877 -28.421 1.00 92.06 329 VAL A O 1
ATOM 2650 N N . PHE A 1 330 ? 3.144 3.717 -26.803 1.00 93.56 330 PHE A N 1
ATOM 2651 C CA . PHE A 1 330 ? 2.543 4.443 -25.686 1.00 93.56 330 PHE A CA 1
ATOM 2652 C C . PHE A 1 330 ? 3.527 5.470 -25.129 1.00 93.56 330 PHE A C 1
ATOM 2654 O O . PHE A 1 330 ? 4.663 5.140 -24.786 1.00 93.56 330 PHE A O 1
ATOM 2661 N N . PHE A 1 331 ? 3.104 6.732 -25.042 1.00 92.69 331 PHE A N 1
ATOM 2662 C CA . PHE A 1 331 ? 3.962 7.827 -24.596 1.00 92.69 331 PHE A CA 1
ATOM 2663 C C . PHE A 1 331 ? 3.359 8.610 -23.429 1.00 92.69 331 PHE A C 1
ATOM 2665 O O . PHE A 1 331 ? 2.294 9.219 -23.556 1.00 92.69 331 PHE A O 1
ATOM 2672 N N . CYS A 1 332 ? 4.124 8.697 -22.338 1.00 91.75 332 CYS A N 1
ATOM 2673 C CA . CYS A 1 332 ? 3.863 9.563 -21.194 1.00 91.75 332 CYS A CA 1
ATOM 2674 C C . CYS A 1 332 ? 5.002 10.587 -21.052 1.00 91.75 332 CYS A C 1
ATOM 2676 O O . CYS A 1 332 ? 6.141 10.229 -20.749 1.00 91.75 332 CYS A O 1
ATOM 2678 N N . GLY A 1 333 ? 4.720 11.873 -21.287 1.00 89.44 333 GLY A N 1
ATOM 2679 C CA . GLY A 1 333 ? 5.745 12.914 -21.191 1.00 89.44 333 GLY A CA 1
ATOM 2680 C C . GLY A 1 333 ? 5.390 14.255 -21.845 1.00 89.44 333 GLY A C 1
ATOM 2681 O O . GLY A 1 333 ? 4.227 14.535 -22.152 1.00 89.44 333 GLY A O 1
ATOM 2682 N N . PRO A 1 334 ? 6.387 15.137 -22.062 1.00 91.25 334 PRO A N 1
ATOM 2683 C CA . PRO A 1 334 ? 6.164 16.465 -22.624 1.00 91.25 334 PRO A CA 1
ATOM 2684 C C . PRO A 1 334 ? 5.556 16.429 -24.032 1.00 91.25 334 PRO A C 1
ATOM 2686 O O . PRO A 1 334 ? 6.064 15.758 -24.929 1.00 91.25 334 PRO A O 1
ATOM 2689 N N . LYS A 1 335 ? 4.538 17.268 -24.273 1.00 89.31 335 LYS A N 1
ATOM 2690 C CA . LYS A 1 335 ? 3.802 17.337 -25.554 1.00 89.31 335 LYS A CA 1
ATOM 2691 C C . LYS A 1 335 ? 4.680 17.535 -26.792 1.00 89.31 335 LYS A C 1
ATOM 2693 O O . LYS A 1 335 ? 4.299 17.122 -27.879 1.00 89.31 335 LYS A O 1
ATOM 2698 N N . LYS A 1 336 ? 5.813 18.235 -26.665 1.00 90.62 336 LYS A N 1
ATOM 2699 C CA . LYS A 1 336 ? 6.727 18.445 -27.796 1.00 90.62 336 LYS A CA 1
ATOM 2700 C C . LYS A 1 336 ? 7.340 17.119 -28.250 1.00 90.62 336 LYS A C 1
ATOM 2702 O O . LYS A 1 336 ? 7.215 16.791 -29.415 1.00 90.62 336 LYS A O 1
ATOM 2707 N N . MET A 1 337 ? 7.886 16.350 -27.312 1.00 89.25 337 MET A N 1
ATOM 2708 C CA . MET A 1 337 ? 8.474 15.041 -27.590 1.00 89.25 337 MET A CA 1
ATOM 2709 C C . MET A 1 337 ? 7.427 14.040 -28.089 1.00 89.25 337 MET A C 1
ATOM 2711 O O . MET A 1 337 ? 7.700 13.305 -29.025 1.00 89.25 337 MET A O 1
ATOM 2715 N N . GLY A 1 338 ? 6.213 14.066 -27.527 1.00 92.44 338 GLY A N 1
ATOM 2716 C CA . GLY A 1 338 ? 5.122 13.216 -28.015 1.00 92.44 338 GLY A CA 1
ATOM 2717 C C . GLY A 1 338 ? 4.757 13.487 -29.479 1.00 92.44 338 GLY A C 1
ATOM 2718 O O . GLY A 1 338 ? 4.534 12.545 -30.227 1.00 92.44 338 GLY A O 1
ATOM 2719 N N . ARG A 1 339 ? 4.754 14.760 -29.909 1.00 92.56 339 ARG A N 1
ATOM 2720 C CA . ARG A 1 339 ? 4.576 15.113 -31.330 1.00 92.56 339 ARG A CA 1
ATOM 2721 C C . ARG A 1 339 ? 5.730 14.608 -32.187 1.00 92.56 339 ARG A C 1
ATOM 2723 O O . ARG A 1 339 ? 5.475 14.004 -33.215 1.00 92.56 339 ARG A O 1
ATOM 2730 N N . ASP A 1 340 ? 6.966 14.805 -31.728 1.00 92.00 340 ASP A N 1
ATOM 2731 C CA . ASP A 1 340 ? 8.145 14.345 -32.462 1.00 92.00 340 ASP A CA 1
ATOM 2732 C C . ASP A 1 340 ? 8.066 12.822 -32.709 1.00 92.00 340 ASP A C 1
ATOM 2734 O O . ASP A 1 340 ? 8.223 12.388 -33.844 1.00 92.00 340 ASP A O 1
ATOM 2738 N N . ILE A 1 341 ? 7.744 12.012 -31.691 1.00 93.12 341 ILE A N 1
ATOM 2739 C CA . I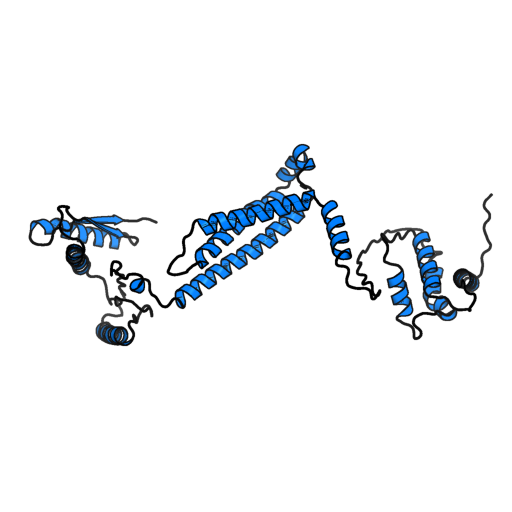LE A 1 341 ? 7.611 10.546 -31.825 1.00 93.12 341 ILE A CA 1
ATOM 2740 C C . ILE A 1 341 ? 6.454 10.170 -32.760 1.00 93.12 341 ILE A C 1
ATOM 2742 O O . ILE A 1 341 ? 6.642 9.354 -33.659 1.00 93.12 341 ILE A O 1
ATOM 2746 N N . HIS A 1 342 ? 5.283 10.789 -32.587 1.00 93.38 342 HIS A N 1
ATOM 2747 C CA . HIS A 1 342 ? 4.126 10.576 -33.459 1.00 93.38 342 HIS A CA 1
ATOM 2748 C C . HIS A 1 342 ? 4.468 10.819 -34.936 1.00 93.38 342 HIS A C 1
ATOM 2750 O O . HIS A 1 342 ? 4.121 10.010 -35.795 1.00 93.38 342 HIS A O 1
ATOM 2756 N N . ASP A 1 343 ? 5.183 11.906 -35.232 1.00 93.00 343 ASP A N 1
ATOM 2757 C CA . ASP A 1 343 ? 5.565 12.253 -36.600 1.00 93.00 343 ASP A CA 1
ATOM 2758 C C . ASP A 1 343 ? 6.530 11.211 -37.190 1.00 93.00 343 ASP A C 1
ATOM 2760 O O . ASP A 1 343 ? 6.393 10.849 -38.356 1.00 93.00 343 ASP A O 1
ATOM 2764 N N . HIS A 1 344 ? 7.450 10.658 -36.390 1.00 91.19 344 HIS A N 1
ATOM 2765 C CA . HIS A 1 344 ? 8.340 9.576 -36.834 1.00 91.19 344 HIS A CA 1
ATOM 2766 C C . HIS A 1 344 ? 7.574 8.271 -37.104 1.00 91.19 344 HIS A C 1
ATOM 2768 O O . HIS A 1 344 ? 7.813 7.632 -38.130 1.00 91.19 344 HIS A O 1
ATOM 2774 N N . CYS A 1 345 ? 6.609 7.902 -36.252 1.00 90.75 345 CYS A N 1
ATOM 2775 C CA . CYS A 1 345 ? 5.722 6.761 -36.507 1.00 90.75 345 CYS A CA 1
ATOM 2776 C C . CYS A 1 345 ? 4.925 6.953 -37.807 1.00 90.75 345 CYS A C 1
ATOM 2778 O O . CYS A 1 345 ? 4.887 6.063 -38.656 1.00 90.75 345 CYS A O 1
ATOM 2780 N N . ALA A 1 346 ? 4.339 8.139 -38.007 1.00 89.62 346 ALA A N 1
ATOM 2781 C CA . ALA A 1 346 ? 3.576 8.466 -39.209 1.00 89.62 346 ALA A CA 1
ATOM 2782 C C . ALA A 1 346 ? 4.441 8.422 -40.479 1.00 89.62 346 ALA A C 1
ATOM 2784 O O . ALA A 1 346 ? 3.997 7.907 -41.506 1.00 89.62 346 ALA A O 1
ATOM 2785 N N . LEU A 1 347 ? 5.680 8.918 -40.412 1.00 87.38 347 LEU A N 1
ATOM 2786 C CA . LEU A 1 347 ? 6.634 8.855 -41.520 1.00 87.38 347 LEU A CA 1
ATOM 2787 C C . LEU A 1 347 ? 6.985 7.412 -41.893 1.00 87.38 347 LEU A C 1
ATOM 2789 O O . LEU A 1 347 ? 7.005 7.086 -43.079 1.00 87.38 347 LEU A O 1
ATOM 2793 N N . LEU A 1 348 ? 7.223 6.539 -40.912 1.00 83.94 348 LEU A N 1
ATOM 2794 C CA . LEU A 1 348 ? 7.519 5.125 -41.163 1.00 83.94 348 LEU A CA 1
ATOM 2795 C C . LEU A 1 348 ? 6.309 4.380 -41.738 1.00 83.94 348 LEU A C 1
ATOM 2797 O O . LEU A 1 348 ? 6.459 3.620 -42.694 1.00 83.94 348 LEU A O 1
ATOM 2801 N N . ASN A 1 349 ? 5.106 4.679 -41.245 1.00 84.94 349 ASN A N 1
ATOM 2802 C CA . ASN A 1 349 ? 3.860 4.146 -41.795 1.00 84.94 349 ASN A CA 1
ATOM 2803 C C . ASN A 1 349 ? 3.626 4.574 -43.252 1.00 84.94 349 ASN A C 1
ATOM 2805 O O . ASN A 1 349 ? 3.094 3.798 -44.040 1.00 84.94 349 ASN A O 1
ATOM 2809 N N . GLN A 1 350 ? 4.033 5.791 -43.629 1.00 79.75 350 GLN A N 1
ATOM 2810 C CA . GLN A 1 350 ? 3.965 6.277 -45.014 1.00 79.75 350 GLN A CA 1
ATOM 2811 C C . GLN A 1 350 ? 5.074 5.678 -45.893 1.00 79.75 350 GLN A C 1
ATOM 2813 O O . GLN A 1 350 ? 4.834 5.330 -47.047 1.00 79.75 350 GLN A O 1
ATOM 2818 N N . ALA A 1 351 ? 6.289 5.515 -45.358 1.00 66.50 351 ALA A N 1
ATOM 2819 C CA . ALA A 1 351 ? 7.426 4.911 -46.061 1.00 66.50 351 ALA A CA 1
ATOM 2820 C C . ALA A 1 351 ? 7.203 3.428 -46.425 1.00 66.50 351 ALA A C 1
ATOM 2822 O O . ALA A 1 351 ? 7.898 2.894 -47.300 1.00 66.50 351 ALA A O 1
ATOM 2823 N N . LYS A 1 352 ? 6.192 2.794 -45.814 1.00 58.06 352 LYS A N 1
ATOM 2824 C CA . LYS A 1 352 ? 5.651 1.469 -46.152 1.00 58.06 352 LYS A CA 1
ATOM 2825 C C . LYS A 1 352 ? 5.238 1.346 -47.630 1.00 58.06 352 LYS A C 1
ATOM 2827 O O . LYS A 1 352 ? 5.263 0.252 -48.179 1.00 58.06 352 LYS A O 1
ATOM 2832 N N . GLU A 1 353 ? 4.977 2.459 -48.325 1.00 51.94 353 GLU A N 1
ATOM 2833 C CA . GLU A 1 353 ? 4.715 2.450 -49.773 1.00 51.94 353 GLU A CA 1
ATOM 2834 C C . GLU A 1 353 ? 5.955 2.201 -50.648 1.00 51.94 353 GLU A C 1
ATOM 2836 O O . GLU A 1 353 ? 5.794 1.988 -51.853 1.00 51.94 353 GLU A O 1
ATOM 2841 N N . ARG A 1 354 ? 7.193 2.248 -50.115 1.00 49.59 354 ARG A N 1
ATOM 2842 C CA . ARG A 1 354 ? 8.382 2.193 -50.987 1.00 49.59 354 ARG A CA 1
ATOM 2843 C C . ARG A 1 354 ? 9.486 1.189 -50.711 1.00 49.59 354 ARG A C 1
ATOM 2845 O O . ARG A 1 354 ? 10.095 0.862 -51.721 1.00 49.59 354 ARG A O 1
ATOM 2852 N N . GLN A 1 355 ? 9.774 0.683 -49.501 1.00 51.31 355 GLN A N 1
ATOM 2853 C CA . GLN A 1 355 ? 10.783 -0.406 -49.346 1.00 51.31 355 GLN A CA 1
ATOM 2854 C C . GLN A 1 355 ? 11.088 -0.914 -47.920 1.00 51.31 355 GLN A C 1
ATOM 2856 O O . GLN A 1 355 ? 12.122 -1.553 -47.730 1.00 51.31 355 GLN A O 1
ATOM 2861 N N . MET A 1 356 ? 10.248 -0.684 -46.906 1.00 47.44 356 MET A N 1
ATOM 2862 C CA . MET A 1 356 ? 10.481 -1.256 -45.569 1.00 47.44 356 MET A CA 1
ATOM 2863 C C . MET A 1 356 ? 9.245 -1.984 -45.038 1.00 47.44 356 MET A C 1
ATOM 2865 O O . MET A 1 356 ? 8.120 -1.566 -45.278 1.00 47.44 356 MET A O 1
ATOM 2869 N N . SER A 1 357 ? 9.545 -3.105 -44.384 1.00 54.72 357 SER A N 1
ATOM 2870 C CA . SER A 1 357 ? 8.724 -4.159 -43.777 1.00 54.72 357 SER A CA 1
ATOM 2871 C C . SER A 1 357 ? 7.302 -3.844 -43.298 1.00 54.72 357 SER A C 1
ATOM 2873 O O . SER A 1 357 ? 6.988 -2.739 -42.875 1.00 54.72 357 SER A O 1
ATOM 2875 N N . ASP A 1 358 ? 6.488 -4.899 -43.239 1.00 63.38 358 ASP A N 1
ATOM 2876 C CA . ASP A 1 358 ? 5.036 -4.902 -43.043 1.00 63.38 358 ASP A CA 1
ATOM 2877 C C . ASP A 1 358 ? 4.508 -4.499 -41.640 1.00 63.38 358 ASP A C 1
ATOM 2879 O O . ASP A 1 358 ? 3.348 -4.743 -41.324 1.00 63.38 358 ASP A O 1
ATOM 2883 N N . ALA A 1 359 ? 5.305 -3.821 -40.810 1.00 73.62 359 ALA A N 1
ATOM 2884 C CA . ALA A 1 359 ? 4.891 -3.357 -39.480 1.00 73.62 359 ALA A CA 1
ATOM 2885 C C . ALA A 1 359 ? 4.126 -2.020 -39.555 1.00 73.62 359 ALA A C 1
ATOM 2887 O O . ALA A 1 359 ? 4.533 -1.107 -40.279 1.00 73.62 359 ALA A O 1
ATOM 2888 N N . HIS A 1 360 ? 3.015 -1.889 -38.828 1.00 84.81 360 HIS A N 1
ATOM 2889 C CA . HIS A 1 360 ? 2.256 -0.638 -38.689 1.00 84.81 360 HIS A CA 1
ATOM 2890 C C . HIS A 1 360 ? 2.401 -0.077 -37.272 1.00 84.81 360 HIS A C 1
ATOM 2892 O O . HIS A 1 360 ? 2.178 -0.809 -36.322 1.00 84.81 360 HIS A O 1
ATOM 2898 N N . PHE A 1 361 ? 2.748 1.200 -37.103 1.00 89.69 361 PHE A N 1
ATOM 2899 C CA . PHE A 1 361 ? 2.839 1.832 -35.781 1.00 89.69 361 PHE A CA 1
ATOM 2900 C C . PHE A 1 361 ? 1.558 2.595 -35.425 1.00 89.69 361 PHE A C 1
ATOM 2902 O O . PHE A 1 361 ? 1.209 3.537 -36.138 1.00 89.69 361 PHE A O 1
ATOM 2909 N N . ASP A 1 362 ? 0.933 2.284 -34.289 1.00 91.38 362 ASP A N 1
ATOM 2910 C CA . ASP A 1 362 ? -0.162 3.083 -33.716 1.00 91.38 362 ASP A CA 1
ATOM 2911 C C . ASP A 1 362 ? 0.334 3.856 -32.486 1.00 91.38 362 ASP A C 1
ATOM 2913 O O . ASP A 1 362 ? 0.940 3.286 -31.582 1.00 91.38 362 ASP A O 1
ATOM 2917 N N . PHE A 1 363 ? 0.136 5.175 -32.455 1.00 93.19 363 PHE A N 1
ATOM 2918 C CA . PHE A 1 363 ? 0.666 6.041 -31.399 1.00 93.19 363 PHE A CA 1
ATOM 2919 C C . PHE A 1 363 ? -0.432 6.506 -30.443 1.00 93.19 363 PHE A C 1
ATOM 2921 O O . PHE A 1 363 ? -1.371 7.212 -30.821 1.00 93.19 363 PHE A O 1
ATOM 2928 N N . HIS A 1 364 ? -0.226 6.247 -29.155 1.00 92.12 364 HIS A N 1
ATOM 2929 C CA . HIS A 1 364 ? -1.115 6.655 -28.079 1.00 92.12 364 HIS A CA 1
ATOM 2930 C C . HIS A 1 364 ? -0.395 7.582 -27.096 1.00 92.12 364 HIS A C 1
ATOM 2932 O O . HIS A 1 364 ? 0.569 7.212 -26.424 1.00 92.12 364 HIS A O 1
ATOM 2938 N N . SER A 1 365 ? -0.901 8.808 -26.957 1.00 87.50 365 SER A N 1
ATOM 2939 C CA . SER A 1 365 ? -0.462 9.705 -25.886 1.00 87.50 365 SER A CA 1
ATOM 2940 C C . SER A 1 365 ? -1.252 9.412 -24.615 1.00 87.50 365 SER A C 1
ATOM 2942 O O . SER A 1 365 ? -2.453 9.681 -24.545 1.00 87.50 365 SER A O 1
ATOM 2944 N N . GLU A 1 366 ? -0.563 8.934 -23.588 1.00 78.62 366 GLU A N 1
ATOM 2945 C CA . GLU A 1 366 ? -1.144 8.700 -22.273 1.00 78.62 366 GLU A CA 1
ATOM 2946 C C . GLU A 1 366 ? -1.049 9.976 -21.428 1.00 78.62 366 GLU A C 1
ATOM 2948 O O . GLU A 1 366 ? -0.001 10.623 -21.329 1.00 78.62 366 GLU A O 1
ATOM 2953 N N . LYS A 1 367 ? -2.177 10.376 -20.836 1.00 64.56 367 LYS A N 1
ATOM 2954 C CA . LYS A 1 367 ? -2.247 11.445 -19.834 1.00 64.56 367 LYS A CA 1
ATOM 2955 C C . LYS A 1 367 ? -2.654 10.794 -18.518 1.00 64.56 367 LYS A C 1
ATOM 2957 O O . LYS A 1 367 ? -3.836 10.508 -18.343 1.00 64.56 367 LYS A O 1
ATOM 2962 N N . PHE A 1 368 ? -1.684 10.537 -17.649 1.00 53.66 368 PHE A N 1
ATOM 2963 C CA . PHE A 1 368 ? -1.939 10.100 -16.275 1.00 53.66 368 PHE A CA 1
ATOM 2964 C C . PHE A 1 368 ? -2.148 11.288 -15.341 1.00 53.66 368 PHE A C 1
ATOM 2966 O O . PHE A 1 368 ? -1.483 12.332 -15.555 1.00 53.66 368 PHE A O 1
#

Sequence (368 aa):
MDAREPLLDGDEHCRELFKKFDKDKQGVLSREGVRSFIHEKFVAKGIECMGELDYDIVVDKVFHRRRQEDRMTYSEFETDFAPIESDDKSKEEHGKVRIESKATVQHLKRGHPKTGHLWHRVKKWCRKYTAEIFWLALYFQLMVAVFVSKAAQFGEDPAVGHCIRVAKGFAHICLVNTVLVLLPMCRNLVTGLRALPVVTSYLPIDQHIEFHKICGVVLLLAALGHTAAWIAIIIYAREAPKPLSEMDTDNRLEIHTFYTAKSLDDVIGPLEALQTFIHATEGQDIVSGLQTKQKTHFGRPDWNAELSRIARNHIQLEPLDEISEEIGVFFCGPKKMGRDIHDHCALLNQAKERQMSDAHFDFHSEKF

Mean predicted aligned error: 20.69 Å

Secondary structure (DSSP, 8-state):
---PPP---HHHHHHHHHHHH-TT-SSEEEHHHHHHHHHHHHHHTT----SS-SSHHHHHHHHTTSSSTTEEEHHHHHHHHHHHHHGGGS--------------------S---THHHHHHHHHHHHHSHHHHHHHHHHHHHHHHHHHHHHTTS--BTTTBTHHHHHHHHHHHHHHHHHHHHGGG-HHHHHHHHT-HHHHHHS-GGGHHHHHHHHHHHHHHHHHHHHHHHHHHHHHHHH-S--HHHH-TT-------EE--GGGTTTHHHHHHHHHHHHHHH-B-TTT--B-SSPPEES---HHHHHHHHHHHHTTTS---S---EEEEEE-S-HHHHHHHHHHHHHHHHHTTTTS-S-EEEEEE---

pLDDT: mean 73.68, std 18.45, range [26.05, 97.56]

Nearest PDB structures (foldseek):
  2nco-assembly1_A  TM=4.363E-01  e=2.167E-02  Tetrahymena thermophila
  2r2i-assembly1_A  TM=6.832E-01  e=2.771E-01  Gallus gallus
  8iah-assembly1_8  TM=6.558E-01  e=5.775E+00  Sus scrofa
  6ixg-assembly2_B  TM=1.919E-01  e=9.932E+00  Homo sapiens

Foldseek 3Di:
DDDDDDDDDLLVVLVVLQVVLPPVPPQKHWLVSVLVSVVVVCVVVVNDDPDDDDSSVVSQVLQVVDPDRTIGHSVSSCVVCSVVVVCVVPDPDDDDDDDDDDDDDDDDDPDPPPPVPVVVVVVVVCVVCVLVVVVVVVVVVVLVCQLCVQLVVDDQDLLQGSLVSQLRSLVRLLVVLVVLLVQLVPVVNLVVLVVDPVCVVRPVSVCSVVSNVVSVVSNVVSVVSNVVSVVSSVVSNVPVQDDVQNVPPVNPDDDEAEAADPVCPVPQVVQVVVQVVCCVPPCAAPPVRDNHPDHHHYHDDPLLVVVLVVLVVVVVRDDDDDDQAEAEAEDEDDPVVLVVNVVSLVVVQVCVVPDDDRYHYDYDYDDD